Protein AF-0000000084417603 (afdb_homodimer)

Structure (mmCIF, N/CA/C/O backbone):
data_AF-0000000084417603-model_v1
#
loop_
_entity.id
_entity.type
_entity.pdbx_description
1 polymer 'N-acetyltransferase domain-containing protein'
#
loop_
_atom_site.group_PDB
_atom_site.id
_atom_site.type_symbol
_atom_site.label_atom_id
_atom_site.label_alt_id
_atom_site.label_comp_id
_atom_site.label_asym_id
_atom_site.label_entity_id
_atom_site.label_seq_id
_atom_site.pdbx_PDB_ins_code
_atom_site.Cartn_x
_atom_site.Cartn_y
_atom_site.Cartn_z
_atom_site.occupancy
_atom_site.B_iso_or_equiv
_atom_site.auth_seq_id
_atom_site.auth_comp_id
_atom_site.auth_asym_id
_atom_site.auth_atom_id
_atom_site.pdbx_PDB_model_num
ATOM 1 N N . MET A 1 1 ? 25.094 -11.672 -22.781 1 18.28 1 MET A N 1
ATOM 2 C CA . MET A 1 1 ? 24.078 -10.922 -23.531 1 18.28 1 MET A CA 1
ATOM 3 C C . MET A 1 1 ? 22.703 -11.539 -23.359 1 18.28 1 MET A C 1
ATOM 5 O O . MET A 1 1 ? 22.469 -12.672 -23.797 1 18.28 1 MET A O 1
ATOM 9 N N . THR A 1 2 ? 22.078 -11.539 -22.172 1 25.34 2 THR A N 1
ATOM 10 C CA . THR A 1 2 ? 20.859 -12.273 -21.844 1 25.34 2 THR A CA 1
ATOM 11 C C . THR A 1 2 ? 19.766 -12 -22.875 1 25.34 2 THR A C 1
ATOM 13 O O . THR A 1 2 ? 19.438 -10.844 -23.141 1 25.34 2 THR A O 1
ATOM 16 N N . THR A 1 3 ? 19.656 -12.844 -23.906 1 24.5 3 THR A N 1
ATOM 17 C CA . THR A 1 3 ? 18.844 -12.797 -25.125 1 24.5 3 THR A CA 1
ATOM 18 C C . THR A 1 3 ? 17.406 -12.406 -24.781 1 24.5 3 THR A C 1
ATOM 20 O O . THR A 1 3 ? 16.766 -13.016 -23.938 1 24.5 3 THR A O 1
ATOM 23 N N . ARG A 1 4 ? 17.062 -11.164 -24.781 1 31.88 4 ARG A N 1
ATOM 24 C CA . ARG A 1 4 ? 15.742 -10.562 -24.797 1 31.88 4 ARG A CA 1
ATOM 25 C C . ARG A 1 4 ? 14.852 -11.234 -25.844 1 31.88 4 ARG A C 1
ATOM 27 O O . ARG A 1 4 ? 15.125 -11.172 -27.047 1 31.88 4 ARG A O 1
ATOM 34 N N . ARG A 1 5 ? 14.461 -12.57 -25.672 1 31.59 5 ARG A N 1
ATOM 35 C CA . ARG A 1 5 ? 13.656 -13.148 -26.734 1 31.59 5 ARG A CA 1
ATOM 36 C C . ARG A 1 5 ? 12.539 -12.203 -27.156 1 31.59 5 ARG A C 1
ATOM 38 O O . ARG A 1 5 ? 11.844 -11.633 -26.312 1 31.59 5 ARG A O 1
ATOM 45 N N . PRO A 1 6 ? 12.289 -11.727 -28.391 1 32.62 6 PRO A N 1
ATOM 46 C CA . PRO A 1 6 ? 11.336 -10.875 -29.109 1 32.62 6 PRO A CA 1
ATOM 47 C C . PRO A 1 6 ? 9.906 -11.406 -29.031 1 32.62 6 PRO A C 1
ATOM 49 O O . PRO A 1 6 ? 9.688 -12.617 -29.141 1 32.62 6 PRO A O 1
ATOM 52 N N . GLY A 1 7 ? 8.789 -10.773 -28.328 1 36.19 7 GLY A N 1
ATOM 53 C CA . GLY A 1 7 ? 7.348 -10.977 -28.328 1 36.19 7 GLY A CA 1
ATOM 54 C C . GLY A 1 7 ? 6.797 -11.336 -26.953 1 36.19 7 GLY A C 1
ATOM 55 O O . GLY A 1 7 ? 5.582 -11.375 -26.766 1 36.19 7 GLY A O 1
ATOM 56 N N . VAL A 1 8 ? 7.461 -12.305 -26.359 1 36.59 8 VAL A N 1
ATOM 57 C CA . VAL A 1 8 ? 6.859 -12.555 -25.062 1 36.59 8 VAL A CA 1
ATOM 58 C C . VAL A 1 8 ? 7.031 -11.328 -24.172 1 36.59 8 VAL A C 1
ATOM 60 O O . VAL A 1 8 ? 8.125 -11.062 -23.672 1 36.59 8 VAL A O 1
ATOM 63 N N . ASN A 1 9 ? 6.691 -10.203 -24.609 1 39.31 9 ASN A N 1
ATOM 64 C CA . ASN A 1 9 ? 6.562 -9.141 -23.625 1 39.31 9 ASN A CA 1
ATOM 65 C C . ASN A 1 9 ? 5.922 -9.656 -22.328 1 39.31 9 ASN A C 1
ATOM 67 O O . ASN A 1 9 ? 4.723 -9.922 -22.297 1 39.31 9 ASN A O 1
ATOM 71 N N . SER A 1 10 ? 6.48 -10.578 -21.719 1 43.88 10 SER A N 1
ATOM 72 C CA . SER A 1 10 ? 6.047 -11.156 -20.453 1 43.88 10 SER A CA 1
ATOM 73 C C . SER A 1 10 ? 5.652 -10.07 -19.453 1 43.88 10 SER A C 1
ATOM 75 O O . SER A 1 10 ? 6.062 -10.109 -18.297 1 43.88 10 SER A O 1
ATOM 77 N N . ASP A 1 11 ? 5.328 -8.922 -19.875 1 52.34 11 ASP A N 1
ATOM 78 C CA . ASP A 1 11 ? 4.824 -8.07 -18.797 1 52.34 11 ASP A CA 1
ATOM 79 C C . ASP A 1 11 ? 3.547 -8.641 -18.188 1 52.34 11 ASP A C 1
ATOM 81 O O . ASP A 1 11 ? 2.443 -8.32 -18.641 1 52.34 11 ASP A O 1
ATOM 85 N N . PHE A 1 12 ? 3.709 -9.977 -17.719 1 58.56 12 PHE A N 1
ATOM 86 C CA . PHE A 1 12 ? 2.629 -10.734 -17.109 1 58.56 12 PHE A CA 1
ATOM 87 C C . PHE A 1 12 ? 1.98 -9.945 -15.977 1 58.56 12 PHE A C 1
ATOM 89 O O . PHE A 1 12 ? 1.139 -10.469 -15.242 1 58.56 12 PHE A O 1
ATOM 96 N N . GLY A 1 13 ? 2.346 -8.648 -15.914 1 72 13 GLY A N 1
ATOM 97 C CA . GLY A 1 13 ? 1.751 -7.852 -14.859 1 72 13 GLY A CA 1
ATOM 98 C C . GLY A 1 13 ? 2.277 -8.203 -13.477 1 72 13 GLY A C 1
ATOM 99 O O . GLY A 1 13 ? 1.792 -7.684 -12.469 1 72 13 GLY A O 1
ATOM 100 N N . TRP A 1 14 ? 3.279 -9.289 -13.484 1 85.38 14 TRP A N 1
ATOM 101 C CA . TRP A 1 14 ? 3.867 -9.633 -12.195 1 85.38 14 TRP A CA 1
ATOM 102 C C . TRP A 1 14 ? 4.832 -8.547 -11.727 1 85.38 14 TRP A C 1
ATOM 104 O O . TRP A 1 14 ? 5.473 -7.883 -12.547 1 85.38 14 TRP A O 1
ATOM 114 N N . PRO A 1 15 ? 4.902 -8.469 -10.414 1 91.19 15 PRO A N 1
ATOM 115 C CA . PRO A 1 15 ? 5.996 -7.613 -9.938 1 91.19 15 PRO A CA 1
ATOM 116 C C . PRO A 1 15 ? 7.367 -8.094 -10.414 1 91.19 15 PRO A C 1
ATOM 118 O O . PRO A 1 15 ? 7.621 -9.297 -10.453 1 91.19 15 PRO A O 1
ATOM 121 N N . VAL A 1 16 ? 8.18 -7.16 -10.742 1 92.62 16 VAL A N 1
ATOM 122 C CA . VAL A 1 16 ? 9.477 -7.441 -11.359 1 92.62 16 VAL A CA 1
ATOM 123 C C . VAL A 1 16 ? 10.281 -8.375 -10.461 1 92.62 16 VAL A C 1
ATOM 125 O O . VAL A 1 16 ? 11.016 -9.234 -10.953 1 92.62 16 VAL A O 1
ATOM 128 N N . PHE A 1 17 ? 10.211 -8.266 -9.172 1 95.69 17 PHE A N 1
ATOM 129 C CA . PHE A 1 17 ? 11.078 -8.992 -8.258 1 95.69 17 PHE A CA 1
ATOM 130 C C . PHE A 1 17 ? 10.758 -10.477 -8.273 1 95.69 17 PHE A C 1
ATOM 132 O O . PHE A 1 17 ? 11.586 -11.305 -7.871 1 95.69 17 PHE A O 1
ATOM 139 N N . LEU A 1 18 ? 9.625 -10.844 -8.758 1 93.31 18 LEU A N 1
ATOM 140 C CA . LEU A 1 18 ? 9.281 -12.258 -8.812 1 93.31 18 LEU A CA 1
ATOM 141 C C . LEU A 1 18 ? 10.141 -12.984 -9.844 1 93.31 18 LEU A C 1
ATOM 143 O O . LEU A 1 18 ? 10.297 -14.211 -9.773 1 93.31 18 LEU A O 1
ATOM 147 N N . TYR A 1 19 ? 10.688 -12.227 -10.789 1 93.44 19 TYR A N 1
ATOM 148 C CA . TYR A 1 19 ? 11.539 -12.812 -11.82 1 93.44 19 TYR A CA 1
ATOM 149 C C . TYR A 1 19 ? 12.977 -12.914 -11.336 1 93.44 19 TYR A C 1
ATOM 151 O O . TYR A 1 19 ? 13.836 -13.445 -12.047 1 93.44 19 TYR A O 1
ATOM 159 N N . LYS A 1 20 ? 13.203 -12.461 -10.164 1 96.25 20 LYS A N 1
ATOM 160 C CA . LYS A 1 20 ? 14.594 -12.297 -9.75 1 96.25 20 LYS A CA 1
ATOM 161 C C . LYS A 1 20 ? 14.992 -13.359 -8.734 1 96.25 20 LYS A C 1
ATOM 163 O O . LYS A 1 20 ? 16.156 -13.469 -8.359 1 96.25 20 LYS A O 1
ATOM 168 N N . GLY A 1 21 ? 14.07 -14.188 -8.305 1 95.62 21 GLY A N 1
ATOM 169 C CA . GLY A 1 21 ? 14.367 -15.328 -7.453 1 95.62 21 GLY A CA 1
ATOM 170 C C . GLY A 1 21 ? 14.75 -16.578 -8.234 1 95.62 21 GLY A C 1
ATOM 171 O O . GLY A 1 21 ? 14.789 -16.547 -9.461 1 95.62 21 GLY A O 1
ATOM 172 N N . PRO A 1 22 ? 15.023 -17.641 -7.473 1 96.69 22 PRO A N 1
ATOM 173 C CA . PRO A 1 22 ? 15.461 -18.875 -8.125 1 96.69 22 PRO A CA 1
ATOM 174 C C . PRO A 1 22 ? 14.461 -19.391 -9.156 1 96.69 22 PRO A C 1
ATOM 176 O O . PRO A 1 22 ? 14.852 -19.781 -10.258 1 96.69 22 PRO A O 1
ATOM 179 N N . GLY A 1 23 ? 13.227 -19.422 -8.812 1 96 23 GLY A N 1
ATOM 180 C CA . GLY A 1 23 ? 12.203 -19.844 -9.766 1 96 23 GLY A CA 1
ATOM 181 C C . GLY A 1 23 ? 12.062 -18.891 -10.938 1 96 23 GLY A C 1
ATOM 182 O O . GLY A 1 23 ? 12.031 -19.328 -12.094 1 96 23 GLY A O 1
ATOM 183 N N . GLY A 1 24 ? 12.008 -17.641 -10.602 1 94.94 24 GLY A N 1
ATOM 184 C CA . GLY A 1 24 ? 11.844 -16.625 -11.625 1 94.94 24 GLY A CA 1
ATOM 185 C C . GLY A 1 24 ? 12.961 -16.625 -12.656 1 94.94 24 GLY A C 1
ATOM 186 O O . GLY A 1 24 ? 12.695 -16.547 -13.859 1 94.94 24 GLY A O 1
ATOM 187 N N . LEU A 1 25 ? 14.133 -16.781 -12.258 1 95.94 25 LEU A N 1
ATOM 188 C CA . LEU A 1 25 ? 15.305 -16.75 -13.133 1 95.94 25 LEU A CA 1
ATOM 189 C C . LEU A 1 25 ? 15.305 -17.953 -14.078 1 95.94 25 LEU A C 1
ATOM 191 O O . LEU A 1 25 ? 15.922 -17.906 -15.148 1 95.94 25 LEU A O 1
ATOM 195 N N . ASN A 1 26 ? 14.625 -19 -13.703 1 97.25 26 ASN A N 1
ATOM 196 C CA . ASN A 1 26 ? 14.648 -20.219 -14.492 1 97.25 26 ASN A CA 1
ATOM 197 C C . ASN A 1 26 ? 13.297 -20.5 -15.156 1 97.25 26 ASN A C 1
ATOM 199 O O . ASN A 1 26 ? 13.117 -21.516 -15.805 1 97.25 26 ASN A O 1
ATOM 203 N N . PHE A 1 27 ? 12.43 -19.578 -14.992 1 96 27 PHE A N 1
ATOM 204 C CA . PHE A 1 27 ? 11.039 -19.75 -15.406 1 96 27 PHE A CA 1
ATOM 205 C C . PHE A 1 27 ? 10.961 -20.047 -16.906 1 96 27 PHE A C 1
ATOM 207 O O . PHE A 1 27 ? 10.406 -21.078 -17.297 1 96 27 PHE A O 1
ATOM 214 N N . PHE A 1 28 ? 11.578 -19.266 -17.719 1 93.94 28 PHE A N 1
ATOM 215 C CA . PHE A 1 28 ? 11.414 -19.391 -19.172 1 93.94 28 PHE A CA 1
ATOM 216 C C . PHE A 1 28 ? 12.203 -20.578 -19.703 1 93.94 28 PHE A C 1
ATOM 218 O O . PHE A 1 28 ? 11.781 -21.234 -20.656 1 93.94 28 PHE A O 1
ATOM 225 N N . ASP A 1 29 ? 13.305 -20.922 -19.062 1 96.06 29 ASP A N 1
ATOM 226 C CA . ASP A 1 29 ? 14 -22.156 -19.422 1 96.06 29 ASP A CA 1
ATOM 227 C C . ASP A 1 29 ? 13.078 -23.359 -19.281 1 96.06 29 ASP A C 1
ATOM 229 O O . ASP A 1 29 ? 13.055 -24.234 -20.156 1 96.06 29 ASP A O 1
ATOM 233 N N . VAL A 1 30 ? 12.352 -23.328 -18.266 1 97.19 30 VAL A N 1
ATOM 234 C CA . VAL A 1 30 ? 11.469 -24.453 -17.969 1 97.19 30 VAL A CA 1
ATOM 235 C C . VAL A 1 30 ? 10.305 -24.453 -18.969 1 97.19 30 VAL A C 1
ATOM 237 O O . VAL A 1 30 ? 9.938 -25.516 -19.484 1 97.19 30 VAL A O 1
ATOM 240 N N . ILE A 1 31 ? 9.75 -23.312 -19.25 1 95.62 31 ILE A N 1
ATOM 241 C CA . ILE A 1 31 ? 8.609 -23.203 -20.141 1 95.62 31 ILE A CA 1
ATOM 242 C C . ILE A 1 31 ? 9.016 -23.672 -21.547 1 95.62 31 ILE A C 1
ATOM 244 O O . ILE A 1 31 ? 8.289 -24.422 -22.188 1 95.62 31 ILE A O 1
ATOM 248 N N . PHE A 1 32 ? 10.172 -23.297 -21.969 1 95.19 32 PHE A N 1
ATOM 249 C CA . PHE A 1 32 ? 10.633 -23.672 -23.297 1 95.19 32 PHE A CA 1
ATOM 250 C C . PHE A 1 32 ? 11.172 -25.094 -23.312 1 95.19 32 PHE A C 1
ATOM 252 O O . PHE A 1 32 ? 11.102 -25.781 -24.328 1 95.19 32 PHE A O 1
ATOM 259 N N . GLY A 1 33 ? 11.609 -25.547 -22.219 1 97.19 33 GLY A N 1
ATOM 260 C CA . GLY A 1 33 ? 12.164 -26.891 -22.109 1 97.19 33 GLY A CA 1
ATOM 261 C C . GLY A 1 33 ? 11.094 -27.953 -21.984 1 97.19 33 GLY A C 1
ATOM 262 O O . GLY A 1 33 ? 11.359 -29.141 -22.25 1 97.19 33 GLY A O 1
ATOM 263 N N . HIS A 1 34 ? 9.914 -27.531 -21.594 1 97.44 34 HIS A N 1
ATOM 264 C CA . HIS A 1 34 ? 8.789 -28.453 -21.438 1 97.44 34 HIS A CA 1
ATOM 265 C C . HIS A 1 34 ? 7.566 -27.953 -22.203 1 97.44 34 HIS A C 1
ATOM 267 O O . HIS A 1 34 ? 6.516 -27.719 -21.609 1 97.44 34 HIS A O 1
ATOM 273 N N . PRO A 1 35 ? 7.664 -27.906 -23.516 1 96.5 35 PRO A N 1
ATOM 274 C CA . PRO A 1 35 ? 6.594 -27.312 -24.312 1 96.5 35 PRO A CA 1
ATOM 275 C C . PRO A 1 35 ? 5.297 -28.109 -24.266 1 96.5 35 PRO A C 1
ATOM 277 O O . PRO A 1 35 ? 4.215 -27.562 -24.453 1 96.5 35 PRO A O 1
ATOM 280 N N . GLU A 1 36 ? 5.395 -29.438 -23.984 1 96.56 36 GLU A N 1
ATOM 281 C CA . GLU A 1 36 ? 4.23 -30.312 -24 1 96.56 36 GLU A CA 1
ATOM 282 C C . GLU A 1 36 ? 3.266 -29.969 -22.875 1 96.56 36 GLU A C 1
ATOM 284 O O . GLU A 1 36 ? 2.109 -30.391 -22.875 1 96.56 36 GLU A O 1
ATOM 289 N N . TYR A 1 37 ? 3.705 -29.141 -21.922 1 97.62 37 TYR A N 1
ATOM 290 C CA . TYR A 1 37 ? 2.873 -28.797 -20.766 1 97.62 37 TYR A CA 1
ATOM 291 C C . TYR A 1 37 ? 2.205 -27.453 -20.953 1 97.62 37 TYR A C 1
ATOM 293 O O . TYR A 1 37 ? 1.409 -27.016 -20.109 1 97.62 37 TYR A O 1
ATOM 301 N N . GLN A 1 38 ? 2.523 -26.734 -22 1 97.12 38 GLN A N 1
ATOM 302 C CA . GLN A 1 38 ? 2.09 -25.344 -22.141 1 97.12 38 GLN A CA 1
ATOM 303 C C . GLN A 1 38 ? 0.771 -25.266 -22.906 1 97.12 38 GLN A C 1
ATOM 305 O O . GLN A 1 38 ? 0.468 -26.125 -23.734 1 97.12 38 GLN A O 1
ATOM 310 N N . THR A 1 39 ? -0.021 -24.234 -22.547 1 95.38 39 THR A N 1
ATOM 311 C CA . THR A 1 39 ? -1.276 -23.922 -23.219 1 95.38 39 THR A CA 1
ATOM 312 C C . THR A 1 39 ? -1.223 -22.547 -23.859 1 95.38 39 THR A C 1
ATOM 314 O O . THR A 1 39 ? -0.858 -21.562 -23.203 1 95.38 39 THR A O 1
ATOM 317 N N . LEU A 1 40 ? -1.544 -22.438 -25.141 1 93.12 40 LEU A N 1
ATOM 318 C CA . LEU A 1 40 ? -1.704 -21.172 -25.859 1 93.12 40 LEU A CA 1
ATOM 319 C C . LEU A 1 40 ? -3.115 -21.031 -26.422 1 93.12 40 LEU A C 1
ATOM 321 O O . LEU A 1 40 ? -3.623 -21.969 -27.062 1 93.12 40 LEU A O 1
ATOM 325 N N . VAL A 1 41 ? -3.699 -20.016 -26.031 1 91.62 41 VAL A N 1
ATOM 326 C CA . VAL A 1 41 ? -5.004 -19.703 -26.609 1 91.62 41 VAL A CA 1
ATOM 327 C C . VAL A 1 41 ? -4.852 -18.609 -27.672 1 91.62 41 VAL A C 1
ATOM 329 O O . VAL A 1 41 ? -4.496 -17.469 -27.359 1 91.62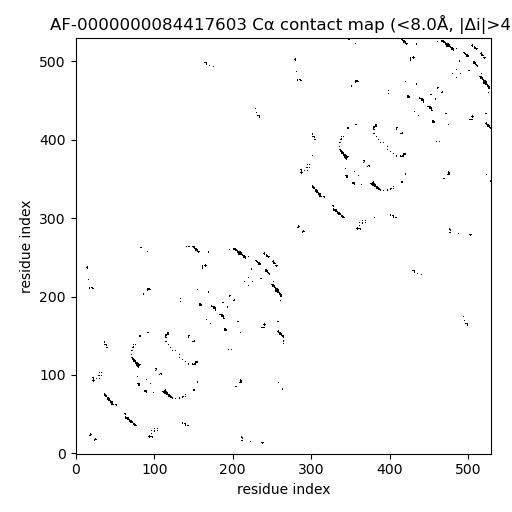 41 VAL A O 1
ATOM 332 N N . VAL A 1 42 ? -5.219 -18.953 -28.906 1 90.38 42 VAL A N 1
ATOM 333 C CA . VAL A 1 42 ? -5.043 -18.062 -30.031 1 90.38 42 VAL A CA 1
ATOM 334 C C . VAL A 1 42 ? -6.406 -17.703 -30.625 1 90.38 42 VAL A C 1
ATOM 336 O O . VAL A 1 42 ? -7.242 -18.594 -30.844 1 90.38 42 VAL A O 1
ATOM 339 N N . GLY A 1 43 ? -6.633 -16.375 -30.656 1 85.5 43 GLY A N 1
ATOM 340 C CA . GLY A 1 43 ? -7.812 -15.906 -31.359 1 85.5 43 GLY A CA 1
ATOM 341 C C . GLY A 1 43 ? -7.555 -15.617 -32.844 1 85.5 43 GLY A C 1
ATOM 342 O O . GLY A 1 43 ? -6.414 -15.391 -33.25 1 85.5 43 GLY A O 1
ATOM 343 N N . HIS A 1 44 ? -8.656 -15.711 -33.656 1 86.56 44 HIS A N 1
ATO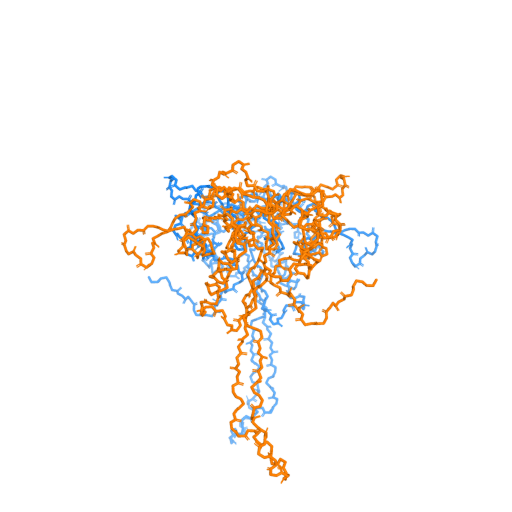M 344 C CA . HIS A 1 44 ? -8.602 -15.391 -35.062 1 86.56 44 HIS A CA 1
ATOM 345 C C . HIS A 1 44 ? -9.562 -14.258 -35.438 1 86.56 44 HIS A C 1
ATOM 347 O O . HIS A 1 44 ? -10.68 -14.195 -34.906 1 86.56 44 HIS A O 1
ATOM 353 N N . VAL A 1 45 ? -8.977 -13.227 -36 1 77 45 VAL A N 1
ATOM 354 C CA . VAL A 1 45 ? -9.844 -12.164 -36.5 1 77 45 VAL A CA 1
ATOM 355 C C . VAL A 1 45 ? -9.93 -12.25 -38 1 77 45 VAL A C 1
ATOM 357 O O . VAL A 1 45 ? -8.906 -12.359 -38.688 1 77 45 VAL A O 1
ATOM 360 N N . GLU A 1 46 ? -11.164 -12.438 -38.469 1 71.88 46 GLU A N 1
ATOM 361 C CA . GLU A 1 46 ? -11.375 -12.469 -39.906 1 71.88 46 GLU A CA 1
ATOM 362 C C . GLU A 1 46 ? -11.117 -11.094 -40.531 1 71.88 46 GLU A C 1
ATOM 364 O O . GLU A 1 46 ? -11.484 -10.07 -39.938 1 71.88 46 GLU A O 1
ATOM 369 N N . ALA A 1 47 ? -10.18 -11.07 -41.344 1 63.12 47 ALA A N 1
ATOM 370 C CA . ALA A 1 47 ? -9.977 -9.82 -42.062 1 63.12 47 ALA A CA 1
ATOM 371 C C . ALA A 1 47 ? -11.289 -9.328 -42.688 1 63.12 47 ALA A C 1
ATOM 373 O O . ALA A 1 47 ? -12.07 -10.133 -43.188 1 63.12 47 ALA A O 1
ATOM 374 N N . ALA A 1 48 ? -11.57 -8.125 -42.188 1 52.5 48 ALA A N 1
ATOM 375 C CA . ALA A 1 48 ? -12.727 -7.527 -42.875 1 52.5 48 ALA A CA 1
ATOM 376 C C . ALA A 1 48 ? -12.625 -7.691 -44.375 1 52.5 48 ALA A C 1
ATOM 378 O O . ALA A 1 48 ? -11.539 -7.594 -44.938 1 52.5 48 ALA A O 1
ATOM 379 N N . ALA A 1 49 ? -13.695 -8.328 -44.906 1 47.66 49 ALA A N 1
ATOM 380 C CA . ALA A 1 49 ? -13.789 -8.516 -46.344 1 47.66 49 ALA A CA 1
ATOM 381 C C . ALA A 1 49 ? -13.164 -7.344 -47.094 1 47.66 49 ALA A C 1
ATOM 383 O O . ALA A 1 49 ? -12.695 -7.5 -48.219 1 47.66 49 ALA A O 1
ATOM 384 N N . GLY A 1 50 ? -13.312 -6.16 -46.438 1 46.88 50 GLY A N 1
ATOM 385 C CA . GLY A 1 50 ? -13.07 -4.996 -47.25 1 46.88 50 GLY A CA 1
ATOM 386 C C . GLY A 1 50 ? -11.594 -4.746 -47.531 1 46.88 50 GLY A C 1
ATOM 387 O O . GLY A 1 50 ? -11.234 -3.783 -48.219 1 46.88 50 GLY A O 1
ATOM 388 N N . GLU A 1 51 ? -10.789 -5.152 -46.625 1 46.62 51 GLU A N 1
ATOM 389 C CA . GLU A 1 51 ? -9.414 -4.789 -46.938 1 46.62 51 GLU A CA 1
ATOM 390 C C . GLU A 1 51 ? -8.891 -5.613 -48.125 1 46.62 51 GLU A C 1
ATOM 392 O O . GLU A 1 51 ? -8.016 -6.465 -47.938 1 46.62 51 GLU A O 1
ATOM 397 N N . GLN A 1 52 ? -9.773 -6.168 -48.75 1 35.09 52 GLN A N 1
ATOM 398 C CA . GLN A 1 52 ? -9.266 -6.578 -50.062 1 35.09 52 GLN A CA 1
ATOM 399 C C . GLN A 1 52 ? -8.539 -5.426 -50.75 1 35.09 52 GLN A C 1
ATOM 401 O O . GLN A 1 52 ? -9.164 -4.422 -51.125 1 35.09 52 GLN A O 1
ATOM 406 N N . ALA A 1 53 ? -7.27 -5.086 -50.219 1 38 53 ALA A N 1
ATOM 407 C CA . ALA A 1 53 ? -6.5 -4.277 -51.156 1 38 53 ALA A CA 1
ATOM 408 C C . ALA A 1 53 ? -6.836 -4.645 -52.594 1 38 53 ALA A C 1
ATOM 410 O O . ALA A 1 53 ? -7.07 -5.816 -52.906 1 38 53 ALA A O 1
ATOM 411 N N . ASN A 1 54 ? -7.312 -3.641 -53.312 1 38.31 54 ASN A N 1
ATOM 412 C CA . ASN A 1 54 ? -7.348 -3.555 -54.781 1 38.31 54 ASN A CA 1
ATOM 413 C C . ASN A 1 54 ? -6.141 -4.242 -55.406 1 38.31 54 ASN A C 1
ATOM 415 O O . ASN A 1 54 ? -5.695 -3.854 -56.5 1 38.31 54 ASN A O 1
ATOM 419 N N . GLY A 1 55 ? -5.34 -5.004 -54.719 1 36.53 55 GLY A N 1
ATOM 420 C CA . GLY A 1 55 ? -4.414 -5.402 -55.781 1 36.53 55 GLY A CA 1
ATOM 421 C C . GLY A 1 55 ? -5.113 -5.914 -57.031 1 36.53 55 GLY A C 1
ATOM 422 O O . GLY A 1 55 ? -6.23 -6.426 -56.969 1 36.53 55 GLY A O 1
ATOM 423 N N . ALA A 1 56 ? -4.793 -5.324 -58.188 1 36.94 56 ALA A N 1
ATOM 424 C CA . ALA A 1 56 ? -5.27 -5.629 -59.531 1 36.94 56 ALA A CA 1
ATOM 425 C C . ALA A 1 56 ? -5.508 -7.125 -59.719 1 36.94 56 ALA A C 1
ATOM 427 O O . ALA A 1 56 ? -6.324 -7.543 -60.531 1 36.94 56 ALA A O 1
ATOM 428 N N . ASN A 1 57 ? -4.352 -7.875 -59.562 1 35.97 57 ASN A N 1
ATOM 429 C CA . ASN A 1 57 ? -4.484 -9.211 -60.125 1 35.97 57 ASN A CA 1
ATOM 430 C C . ASN A 1 57 ? -5.406 -10.094 -59.281 1 35.97 57 ASN A C 1
ATOM 432 O O . ASN A 1 57 ? -5.449 -9.953 -58.062 1 35.97 57 ASN A O 1
ATOM 436 N N . GLY A 1 58 ? -6.664 -10.406 -59.719 1 39.03 58 GLY A N 1
ATOM 437 C CA . GLY A 1 58 ? -7.746 -11.328 -59.406 1 39.03 58 GLY A CA 1
ATOM 438 C C . GLY A 1 58 ? -7.293 -12.539 -58.594 1 39.03 58 GLY A C 1
ATOM 439 O O . GLY A 1 58 ? -7.879 -13.617 -58.719 1 39.03 58 GLY A O 1
ATOM 440 N N . ASP A 1 59 ? -6.039 -12.539 -58.156 1 39.12 59 ASP A N 1
ATOM 441 C CA . ASP A 1 59 ? -5.773 -13.844 -57.562 1 39.12 59 ASP A CA 1
ATOM 442 C C . ASP A 1 59 ? -6.715 -14.133 -56.406 1 39.12 59 ASP A C 1
ATOM 444 O O . ASP A 1 59 ? -6.793 -13.344 -55.438 1 39.12 59 ASP A O 1
ATOM 448 N N . PRO A 1 60 ? -7.793 -14.844 -56.625 1 43.47 60 PRO A N 1
ATOM 449 C CA . PRO A 1 60 ? -8.797 -15.273 -55.656 1 43.47 60 PRO A CA 1
ATOM 450 C C . PRO A 1 60 ? -8.18 -15.672 -54.312 1 43.47 60 PRO A C 1
ATOM 452 O O . PRO A 1 60 ? -8.906 -15.906 -53.344 1 43.47 60 PRO A O 1
ATOM 455 N N . GLY A 1 61 ? -6.965 -16.047 -54.219 1 39.78 61 GLY A N 1
ATOM 456 C CA . GLY A 1 61 ? -6.477 -16.609 -52.969 1 39.78 61 GLY A CA 1
ATOM 457 C C . GLY A 1 61 ? -6.328 -15.57 -51.875 1 39.78 61 GLY A C 1
ATOM 458 O O . GLY A 1 61 ? -5.617 -15.789 -50.906 1 39.78 61 GLY A O 1
ATOM 459 N N . ALA A 1 62 ? -6.508 -14.234 -52.219 1 43.16 62 ALA A N 1
ATOM 460 C CA . ALA A 1 62 ? -6.367 -13.375 -51.062 1 43.16 62 ALA A CA 1
ATOM 461 C C . ALA A 1 62 ? -7.426 -13.703 -50 1 43.16 62 ALA A C 1
ATOM 463 O O . ALA A 1 62 ? -8.531 -13.148 -50.031 1 43.16 62 ALA A O 1
ATOM 464 N N . HIS A 1 63 ? -7.773 -14.961 -49.781 1 44.5 63 HIS A N 1
ATOM 465 C CA . HIS A 1 63 ? -8.492 -15.203 -48.562 1 44.5 63 HIS A CA 1
ATOM 466 C C . HIS A 1 63 ? -7.996 -14.281 -47.438 1 44.5 63 HIS A C 1
ATOM 468 O O . HIS A 1 63 ? -6.789 -14.078 -47.281 1 44.5 63 HIS A O 1
ATOM 474 N N . GLY A 1 64 ? -8.617 -13.289 -47.125 1 50.62 64 GLY A N 1
ATOM 475 C CA . GLY A 1 64 ? -8.305 -12.406 -46 1 50.62 64 GLY A CA 1
ATOM 476 C C . GLY A 1 64 ? -7.613 -13.125 -44.844 1 50.62 64 GLY A C 1
ATOM 477 O O . GLY A 1 64 ? -8.078 -14.172 -44.406 1 50.62 64 GLY A O 1
ATOM 478 N N . HIS A 1 65 ? -6.324 -13.219 -44.906 1 56.19 65 HIS A N 1
ATOM 479 C CA . HIS A 1 65 ? -5.496 -13.859 -43.906 1 56.19 65 HIS A CA 1
ATOM 480 C C . HIS A 1 65 ? -5.961 -13.492 -42.5 1 56.19 65 HIS A C 1
ATOM 482 O O . HIS A 1 65 ? -6.078 -12.312 -42.156 1 56.19 65 HIS A O 1
ATOM 488 N N . ALA A 1 66 ? -6.766 -14.297 -41.938 1 67.06 66 ALA A N 1
ATOM 489 C CA . ALA A 1 66 ? -7.105 -14.195 -40.531 1 67.06 66 ALA A CA 1
ATOM 490 C C . ALA A 1 66 ? -5.875 -13.852 -39.688 1 67.06 66 ALA A C 1
ATOM 492 O O . ALA A 1 66 ? -4.797 -14.414 -39.875 1 67.06 66 ALA A O 1
ATOM 493 N N . ARG A 1 67 ? -5.867 -12.609 -39.156 1 80.38 67 ARG A N 1
ATOM 494 C CA . ARG A 1 67 ? -4.816 -12.258 -38.219 1 80.38 67 ARG A CA 1
ATOM 495 C C . ARG A 1 67 ? -5.008 -12.992 -36.875 1 80.38 67 ARG A C 1
ATOM 497 O O . ARG A 1 67 ? -6.129 -13.078 -36.375 1 80.38 67 ARG A O 1
ATOM 504 N N . GLU A 1 68 ? -3.979 -13.836 -36.531 1 85.75 68 GLU A N 1
ATOM 505 C CA . GLU A 1 68 ? -3.984 -14.547 -35.281 1 85.75 68 GLU A CA 1
ATOM 506 C C . GLU A 1 68 ? -3.385 -13.703 -34.156 1 85.75 68 GLU A C 1
ATOM 508 O O . GLU A 1 68 ? -2.488 -12.891 -34.406 1 85.75 68 GLU A O 1
ATOM 513 N N . PHE A 1 69 ? -4.062 -13.766 -33.031 1 85.44 69 PHE A N 1
ATOM 514 C CA . PHE A 1 69 ? -3.488 -13.086 -31.875 1 85.44 69 PHE A CA 1
ATOM 515 C C . PHE A 1 69 ? -3.52 -13.992 -30.656 1 85.44 69 PHE A C 1
ATOM 517 O O . PHE A 1 69 ? -4.395 -14.852 -30.531 1 85.44 69 PHE A O 1
ATOM 524 N N . LEU A 1 70 ? -2.492 -13.898 -29.875 1 87.75 70 LEU A N 1
ATOM 525 C CA . LEU A 1 70 ? -2.426 -14.625 -28.609 1 87.75 70 LEU A CA 1
ATOM 526 C C . LEU A 1 70 ? -3.367 -14 -27.578 1 87.75 70 LEU A C 1
ATOM 528 O O . LEU A 1 70 ? -3.201 -12.844 -27.203 1 87.75 70 LEU A O 1
ATOM 532 N N . ALA A 1 71 ? -4.359 -14.781 -27.109 1 88.44 71 ALA A N 1
ATOM 533 C CA . ALA A 1 71 ? -5.367 -14.266 -26.188 1 88.44 71 ALA A CA 1
ATOM 534 C C . ALA A 1 71 ? -5.02 -14.602 -24.75 1 88.44 71 ALA A C 1
ATOM 536 O O . ALA A 1 71 ? -5.246 -13.797 -23.844 1 88.44 71 ALA A O 1
ATOM 537 N N . ALA A 1 72 ? -4.484 -15.789 -24.516 1 92.12 72 ALA A N 1
ATOM 538 C CA . ALA A 1 72 ? -4.141 -16.234 -23.172 1 92.12 72 ALA A CA 1
ATOM 539 C C . ALA A 1 72 ? -3.072 -17.328 -23.203 1 92.12 72 ALA A C 1
ATOM 541 O O . ALA A 1 72 ? -2.875 -17.969 -24.234 1 92.12 72 ALA A O 1
ATOM 542 N N . VAL A 1 73 ? -2.348 -17.453 -22.203 1 92.81 73 VAL A N 1
ATOM 543 C CA . VAL A 1 73 ? -1.333 -18.5 -22.078 1 92.81 73 VAL A CA 1
ATOM 544 C C . VAL A 1 73 ? -1.415 -19.141 -20.703 1 92.81 73 VAL A C 1
ATOM 546 O O . VAL A 1 73 ? -1.766 -18.469 -19.719 1 92.81 73 VAL A O 1
ATOM 549 N N . GLY A 1 74 ? -1.206 -20.375 -20.656 1 95.44 74 GLY A N 1
ATOM 550 C CA . GLY A 1 74 ? -1.027 -21.141 -19.438 1 95.44 74 GLY A CA 1
ATOM 551 C C . GLY A 1 74 ? 0.315 -21.844 -19.359 1 95.44 74 GLY A C 1
ATOM 552 O O . GLY A 1 74 ? 0.671 -22.609 -20.25 1 95.44 74 GLY A O 1
ATOM 553 N N . TYR A 1 75 ? 1.029 -21.547 -18.281 1 96.5 75 TYR A N 1
ATOM 554 C CA . TYR A 1 75 ? 2.336 -22.156 -18.078 1 96.5 75 TYR A CA 1
ATOM 555 C C . TYR A 1 75 ? 2.27 -23.234 -17 1 96.5 75 TYR A C 1
ATOM 557 O O . TYR A 1 75 ? 1.624 -23.047 -15.969 1 96.5 75 TYR A O 1
ATOM 565 N N . ALA A 1 76 ? 2.877 -24.297 -17.281 1 98.12 76 ALA A N 1
ATOM 566 C CA . ALA A 1 76 ? 2.912 -25.406 -16.344 1 98.12 76 ALA A CA 1
ATOM 567 C C . ALA A 1 76 ? 4.234 -26.156 -16.422 1 98.12 76 ALA A C 1
ATOM 569 O O . ALA A 1 76 ? 5.02 -25.953 -17.344 1 98.12 76 ALA A O 1
ATOM 570 N N . ALA A 1 77 ? 4.477 -26.953 -15.422 1 98.44 77 ALA A N 1
ATOM 571 C CA . ALA A 1 77 ? 5.688 -27.766 -15.344 1 98.44 77 ALA A CA 1
ATOM 572 C C . ALA A 1 77 ? 5.391 -29.141 -14.758 1 98.44 77 ALA A C 1
ATOM 574 O O . ALA A 1 77 ? 4.422 -29.312 -14.016 1 98.44 77 ALA A O 1
ATOM 575 N N . PRO A 1 78 ? 6.203 -30.109 -15.164 1 98.06 78 PRO A N 1
ATOM 576 C CA . PRO A 1 78 ? 6.086 -31.406 -14.477 1 98.06 78 PRO A CA 1
ATOM 577 C C . PRO A 1 78 ? 6.562 -31.344 -13.031 1 98.06 78 PRO A C 1
ATOM 579 O O . PRO A 1 78 ? 7.453 -30.562 -12.695 1 98.06 78 PRO A O 1
ATOM 582 N N . CYS A 1 79 ? 5.941 -32.188 -12.18 1 97.94 79 CYS A N 1
ATOM 583 C CA . CYS A 1 79 ? 6.375 -32.312 -10.789 1 97.94 79 CYS A CA 1
ATOM 584 C C . CYS A 1 79 ? 6.035 -33.688 -10.227 1 97.94 79 CYS A C 1
ATOM 586 O O . CYS A 1 79 ? 5.504 -34.531 -10.938 1 97.94 79 CYS A O 1
ATOM 588 N N . HIS A 1 80 ? 6.559 -33.875 -9.094 1 97.12 80 HIS A N 1
ATOM 589 C CA . HIS A 1 80 ? 6.234 -35.094 -8.391 1 97.12 80 HIS A CA 1
ATOM 590 C C . HIS A 1 80 ? 5.141 -34.875 -7.352 1 97.12 80 HIS A C 1
ATOM 592 O O . HIS A 1 80 ? 5.223 -33.938 -6.551 1 97.12 80 HIS A O 1
ATOM 598 N N . TRP A 1 81 ? 4.109 -35.656 -7.32 1 97.31 81 TRP A N 1
ATOM 599 C CA . TRP A 1 81 ? 3 -35.688 -6.371 1 97.31 81 TRP A CA 1
ATOM 600 C C . TRP A 1 81 ? 2.123 -36.906 -6.574 1 97.31 81 TRP A C 1
ATOM 602 O O . TRP A 1 81 ? 1.846 -37.312 -7.707 1 97.31 81 TRP A O 1
ATOM 612 N N . ASP A 1 82 ? 1.683 -37.5 -5.551 1 94.69 82 ASP A N 1
ATOM 613 C CA . ASP A 1 82 ? 0.916 -38.75 -5.668 1 94.69 82 ASP A CA 1
ATOM 614 C C . ASP A 1 82 ? -0.548 -38.469 -5.992 1 94.69 82 ASP A C 1
ATOM 616 O O . ASP A 1 82 ? -1.333 -39.375 -6.219 1 94.69 82 ASP A O 1
ATOM 620 N N . GLY A 1 83 ? -0.903 -37.219 -5.98 1 92.69 83 GLY A N 1
ATOM 621 C CA . GLY A 1 83 ? -2.262 -36.812 -6.32 1 92.69 83 GLY A CA 1
ATOM 622 C C . GLY A 1 83 ? -3.223 -36.938 -5.152 1 92.69 83 GLY A C 1
ATOM 623 O O . GLY A 1 83 ? -4.414 -36.656 -5.293 1 92.69 83 GLY A O 1
ATOM 624 N N . LYS A 1 84 ? -2.709 -37.219 -3.955 1 90.31 84 LYS A N 1
ATOM 625 C CA . LYS A 1 84 ? -3.621 -37.531 -2.863 1 90.31 84 LYS A CA 1
ATOM 626 C C . LYS A 1 84 ? -3.174 -36.875 -1.561 1 90.31 84 LYS A C 1
ATOM 628 O O . LYS A 1 84 ? -3.975 -36.25 -0.875 1 90.31 84 LYS A O 1
ATOM 633 N N . THR A 1 85 ? -1.961 -36.969 -1.219 1 93.31 85 THR A N 1
ATOM 634 C CA . THR A 1 85 ? -1.519 -36.594 0.122 1 93.31 85 THR A CA 1
ATOM 635 C C . THR A 1 85 ? -0.848 -35.219 0.115 1 93.31 85 THR A C 1
ATOM 637 O O . THR A 1 85 ? -0.112 -34.875 -0.817 1 93.31 85 THR A O 1
ATOM 640 N N . VAL A 1 86 ? -1.064 -34.469 1.148 1 93.88 86 VAL A N 1
ATOM 641 C CA . VAL A 1 86 ? -0.508 -33.125 1.31 1 93.88 86 VAL A CA 1
ATOM 642 C C . VAL A 1 86 ? 0.993 -33.219 1.578 1 93.88 86 VAL A C 1
ATOM 644 O O . VAL A 1 86 ? 1.765 -32.375 1.12 1 93.88 86 VAL A O 1
ATOM 647 N N . GLU A 1 87 ? 1.439 -34.219 2.281 1 94 87 GLU A N 1
ATOM 648 C CA . GLU A 1 87 ? 2.84 -34.406 2.65 1 94 87 GLU A CA 1
ATOM 649 C C . GLU A 1 87 ? 3.715 -34.625 1.417 1 94 87 GLU A C 1
ATOM 651 O O . GLU A 1 87 ? 4.918 -34.344 1.452 1 94 87 GLU A O 1
ATOM 656 N N . ASP A 1 88 ? 3.117 -35.031 0.336 1 94.81 88 ASP A N 1
ATOM 657 C CA . ASP A 1 88 ? 3.863 -35.375 -0.873 1 94.81 88 ASP A CA 1
ATOM 658 C C . ASP A 1 88 ? 3.938 -34.188 -1.818 1 94.81 88 ASP A C 1
ATOM 660 O O . ASP A 1 88 ? 4.574 -34.25 -2.871 1 94.81 88 ASP A O 1
ATOM 664 N N . LEU A 1 89 ? 3.27 -33.062 -1.429 1 95.5 89 LEU A N 1
ATOM 665 C CA . LEU A 1 89 ? 3.266 -31.875 -2.277 1 95.5 89 LEU A CA 1
ATOM 666 C C . LEU A 1 89 ? 4.656 -31.266 -2.354 1 95.5 89 LEU A C 1
ATOM 668 O O . LEU A 1 89 ? 5.387 -31.234 -1.357 1 95.5 89 LEU A O 1
ATOM 672 N N . PRO A 1 90 ? 5.023 -30.797 -3.578 1 94.56 90 PRO A N 1
ATOM 673 C CA . PRO A 1 90 ? 6.262 -30 -3.609 1 94.56 90 PRO A CA 1
ATOM 674 C C . PRO A 1 90 ? 6.191 -28.766 -2.727 1 94.56 90 PRO A C 1
ATOM 676 O O . PRO A 1 90 ? 5.102 -28.25 -2.461 1 94.56 90 PRO A O 1
ATOM 679 N N . PRO A 1 91 ? 7.32 -28.234 -2.248 1 92 91 PRO A N 1
ATOM 680 C CA . PRO A 1 91 ? 7.371 -27.141 -1.268 1 92 91 PRO A CA 1
ATOM 681 C C . PRO A 1 91 ? 6.797 -25.844 -1.808 1 92 91 PRO A C 1
ATOM 683 O O . PRO A 1 91 ? 6.312 -25 -1.034 1 92 91 PRO A O 1
ATOM 686 N N . GLY A 1 92 ? 6.871 -25.625 -3.064 1 93.5 92 GLY A N 1
ATOM 687 C CA . GLY A 1 92 ? 6.391 -24.344 -3.588 1 93.5 92 GLY A CA 1
ATOM 688 C C . GLY A 1 92 ? 6.754 -24.125 -5.043 1 93.5 92 GLY A C 1
ATOM 689 O O . GLY A 1 92 ? 7.223 -25.047 -5.719 1 93.5 92 GLY A O 1
ATOM 690 N N . TRP A 1 93 ? 6.465 -22.953 -5.461 1 96.75 93 TRP A N 1
ATOM 691 C CA . TRP A 1 93 ? 6.637 -22.531 -6.848 1 96.75 93 TRP A CA 1
ATOM 692 C C . TRP A 1 93 ? 8.102 -22.641 -7.27 1 96.75 93 TRP A C 1
ATOM 694 O O . TRP A 1 93 ? 8.414 -23.219 -8.312 1 96.75 93 TRP A O 1
ATOM 704 N N . ASP A 1 94 ? 9 -22.141 -6.43 1 97.69 94 ASP A N 1
ATOM 705 C CA . ASP A 1 94 ? 10.43 -22.203 -6.711 1 97.69 94 ASP A CA 1
ATOM 706 C C . ASP A 1 94 ? 10.906 -23.641 -6.895 1 97.69 94 ASP A C 1
ATOM 708 O O . ASP A 1 94 ? 11.617 -23.953 -7.848 1 97.69 94 ASP A O 1
ATOM 712 N N . HIS A 1 95 ? 10.477 -24.469 -6.02 1 97.12 95 HIS A N 1
ATOM 713 C CA . HIS A 1 95 ? 10.922 -25.859 -6.039 1 97.12 95 HIS A CA 1
ATOM 714 C C . HIS A 1 95 ? 10.477 -26.562 -7.316 1 97.12 95 HIS A C 1
ATOM 716 O O . HIS A 1 95 ? 11.25 -27.312 -7.926 1 97.12 95 HIS A O 1
ATOM 722 N N . VAL A 1 96 ? 9.266 -26.344 -7.699 1 97.62 96 VAL A N 1
ATOM 723 C CA . VAL A 1 96 ? 8.734 -26.953 -8.906 1 97.62 96 VAL A CA 1
ATOM 724 C C . VAL A 1 96 ? 9.57 -26.531 -10.117 1 97.62 96 VAL A C 1
ATOM 726 O O . VAL A 1 96 ? 10 -27.391 -10.898 1 97.62 96 VAL A O 1
ATOM 729 N N . ILE A 1 97 ? 9.828 -25.266 -10.203 1 98.06 97 ILE A N 1
ATOM 730 C CA . ILE A 1 97 ? 10.555 -24.734 -11.352 1 98.06 97 ILE A CA 1
ATOM 731 C C . ILE A 1 97 ? 11.984 -25.266 -11.344 1 98.06 97 ILE A C 1
ATOM 733 O O . ILE A 1 97 ? 12.492 -25.719 -12.367 1 98.06 97 ILE A O 1
ATOM 737 N N . LEU A 1 98 ? 12.625 -25.266 -10.211 1 98 98 LEU A N 1
ATOM 738 C CA . LEU A 1 98 ? 14.023 -25.688 -10.125 1 98 98 LEU A CA 1
ATOM 739 C C . LEU A 1 98 ? 14.156 -27.172 -10.398 1 98 98 LEU A C 1
ATOM 741 O O . LEU A 1 98 ? 15.133 -27.609 -11.016 1 98 98 LEU A O 1
ATOM 745 N N . THR A 1 99 ? 13.234 -27.969 -9.938 1 98.25 99 THR A N 1
ATOM 746 C CA . THR A 1 99 ? 13.25 -29.391 -10.203 1 98.25 99 THR A CA 1
ATOM 747 C C . THR A 1 99 ? 13.078 -29.672 -11.695 1 98.25 99 THR A C 1
ATOM 749 O O . THR A 1 99 ? 13.812 -30.469 -12.281 1 98.25 99 THR A O 1
ATOM 752 N N . ALA A 1 100 ? 12.102 -28.984 -12.281 1 98.38 100 ALA A N 1
ATOM 753 C CA . ALA A 1 100 ? 11.883 -29.125 -13.727 1 98.38 100 ALA A CA 1
ATOM 754 C C . ALA A 1 100 ? 13.117 -28.688 -14.508 1 98.38 100 ALA A C 1
ATOM 756 O O . ALA A 1 100 ? 13.484 -29.328 -15.5 1 98.38 100 ALA A O 1
ATOM 757 N N . LYS A 1 101 ? 13.742 -27.609 -14.047 1 98.25 101 LYS A N 1
ATOM 758 C CA . LYS A 1 101 ? 14.961 -27.125 -14.695 1 98.25 101 LYS A CA 1
ATOM 759 C C . LYS A 1 101 ? 16.062 -28.172 -14.641 1 98.25 101 LYS A C 1
ATOM 761 O O . LYS A 1 101 ? 16.719 -28.453 -15.648 1 98.25 101 LYS A O 1
ATOM 766 N N . ARG A 1 102 ? 16.266 -28.734 -13.508 1 97.94 102 ARG A N 1
ATOM 767 C CA . ARG A 1 102 ? 17.297 -29.75 -13.32 1 97.94 102 ARG A CA 1
ATOM 768 C C . ARG A 1 102 ? 17.062 -30.938 -14.234 1 97.94 102 ARG A C 1
ATOM 770 O O . ARG A 1 102 ? 18 -31.547 -14.75 1 97.94 102 ARG A O 1
ATOM 777 N N . SER A 1 103 ? 15.836 -31.266 -14.453 1 97.62 103 SER A N 1
ATOM 778 C CA . SER A 1 103 ? 15.492 -32.406 -15.266 1 97.62 103 SER A CA 1
ATOM 779 C C . SER A 1 103 ? 15.93 -32.219 -16.719 1 97.62 103 SER A C 1
ATOM 781 O O . SER A 1 103 ? 16.109 -33.188 -17.453 1 97.62 103 SER A O 1
ATOM 783 N N . LEU A 1 104 ? 16.016 -30.984 -17.172 1 96.94 104 LEU A N 1
ATOM 784 C CA . LEU A 1 104 ? 16.406 -30.703 -18.547 1 96.94 104 LEU A CA 1
ATOM 785 C C . LEU A 1 104 ? 17.875 -31.078 -18.781 1 96.94 104 LEU A C 1
ATOM 787 O O . LEU A 1 104 ? 18.234 -31.484 -19.891 1 96.94 104 LEU A O 1
ATOM 791 N N . THR A 1 105 ? 18.641 -31.016 -17.766 1 95.31 105 THR A N 1
ATOM 792 C CA . THR A 1 105 ? 20.062 -31.266 -17.906 1 95.31 105 THR A CA 1
ATOM 793 C C . THR A 1 105 ? 20.422 -32.656 -17.391 1 95.31 105 THR A C 1
ATOM 795 O O . THR A 1 105 ? 21.312 -33.312 -17.922 1 95.31 105 THR A O 1
ATOM 798 N N . ASP A 1 106 ? 19.688 -33.031 -16.312 1 96.19 106 ASP A N 1
ATOM 799 C CA . ASP A 1 106 ? 19.969 -34.312 -15.672 1 96.19 106 ASP A CA 1
ATOM 800 C C . ASP A 1 106 ? 18.688 -34.969 -15.188 1 96.19 106 ASP A C 1
ATOM 802 O O . ASP A 1 106 ? 18.406 -35.031 -13.984 1 96.19 106 ASP A O 1
ATOM 806 N N . PRO A 1 107 ? 18 -35.562 -16.031 1 92.56 107 PRO A N 1
ATOM 807 C CA . PRO A 1 107 ? 16.703 -36.156 -15.688 1 92.56 107 PRO A CA 1
ATOM 808 C C . PRO A 1 107 ? 16.797 -37.219 -14.578 1 92.56 107 PRO A C 1
ATOM 810 O O . PRO A 1 107 ? 15.852 -37.406 -13.82 1 92.56 107 PRO A O 1
ATOM 813 N N . GLY A 1 108 ? 17.938 -37.812 -14.477 1 94.5 108 GLY A N 1
ATOM 814 C CA . GLY A 1 108 ? 18.109 -38.844 -13.477 1 94.5 108 GLY A CA 1
ATOM 815 C C . GLY A 1 108 ? 18.281 -38.281 -12.07 1 94.5 108 GLY A C 1
ATOM 816 O O . GLY A 1 108 ? 18.172 -39.031 -11.094 1 94.5 108 GLY A O 1
ATOM 817 N N . SER A 1 109 ? 18.453 -37 -11.984 1 95.19 109 SER A N 1
ATOM 818 C CA . SER A 1 109 ? 18.75 -36.406 -10.695 1 95.19 109 SER A CA 1
ATOM 819 C C . SER A 1 109 ? 17.484 -35.969 -9.984 1 95.19 109 SER A C 1
ATOM 821 O O . SER A 1 109 ? 17.531 -35.5 -8.836 1 95.19 109 SER A O 1
ATOM 823 N N . VAL A 1 110 ? 16.328 -36.062 -10.641 1 96.31 110 VAL A N 1
ATOM 824 C CA . VAL A 1 110 ? 15.086 -35.594 -10.047 1 96.31 110 VAL A CA 1
ATOM 825 C C . VAL A 1 110 ? 14.109 -36.781 -9.914 1 96.31 110 VAL A C 1
ATOM 827 O O . VAL A 1 110 ? 14.25 -37.781 -10.602 1 96.31 110 VAL A O 1
ATOM 830 N N . PRO A 1 111 ? 13.227 -36.656 -8.961 1 94.69 111 PRO A N 1
ATOM 831 C CA . PRO A 1 111 ? 12.195 -37.719 -8.906 1 94.69 111 PRO A CA 1
ATOM 832 C C . PRO A 1 111 ? 11.375 -37.781 -10.188 1 94.69 111 PRO A C 1
ATOM 834 O O . PRO A 1 111 ? 11.312 -36.812 -10.953 1 94.69 111 PRO A O 1
ATOM 837 N N . PRO A 1 112 ? 10.812 -39 -10.383 1 95.81 112 PRO A N 1
ATOM 838 C CA . PRO A 1 112 ? 9.938 -39.094 -11.555 1 95.81 112 PRO A CA 1
ATOM 839 C C . PRO A 1 112 ? 8.781 -38.094 -11.5 1 95.81 112 PRO A C 1
ATOM 841 O O . PRO A 1 112 ? 8.227 -37.844 -10.43 1 95.81 112 PRO A O 1
ATOM 844 N N . PHE A 1 113 ? 8.477 -37.562 -12.609 1 97.06 113 PHE A N 1
ATOM 845 C CA . PHE A 1 113 ? 7.348 -36.656 -12.703 1 97.06 113 PHE A CA 1
ATOM 846 C C . PHE A 1 113 ? 6.031 -37.406 -12.766 1 97.06 113 PHE A C 1
ATOM 848 O O . PHE A 1 113 ? 5.789 -38.156 -13.719 1 97.06 113 PHE A O 1
ATOM 855 N N . THR A 1 114 ? 5.227 -37.25 -11.766 1 97.94 114 THR A N 1
ATOM 856 C CA . THR A 1 114 ? 3.984 -38.031 -11.664 1 97.94 114 THR A CA 1
ATOM 857 C C . THR A 1 114 ? 2.779 -37.094 -11.672 1 97.94 114 THR A C 1
ATOM 859 O O . THR A 1 114 ? 1.633 -37.531 -11.656 1 97.94 114 THR A O 1
ATOM 862 N N . ALA A 1 115 ? 3.014 -35.812 -11.688 1 98.12 115 ALA A N 1
ATOM 863 C CA . ALA A 1 115 ? 1.955 -34.812 -11.672 1 98.12 115 ALA A CA 1
ATOM 864 C C . ALA A 1 115 ? 2.359 -33.562 -12.477 1 98.12 115 ALA A C 1
ATOM 866 O O . ALA A 1 115 ? 3.445 -33.531 -13.055 1 98.12 115 ALA A O 1
ATOM 867 N N . MET A 1 116 ? 1.437 -32.656 -12.602 1 98.06 116 MET A N 1
ATOM 868 C CA . MET A 1 116 ? 1.654 -31.375 -13.289 1 98.06 116 MET A CA 1
ATOM 869 C C . MET A 1 116 ? 1.311 -30.203 -12.383 1 98.06 116 MET A C 1
ATOM 871 O O . MET A 1 116 ? 0.328 -30.25 -11.641 1 98.06 116 MET A O 1
ATOM 875 N N . SER A 1 117 ? 2.137 -29.219 -12.383 1 98.38 117 SER A N 1
ATOM 876 C CA . SER A 1 117 ? 1.884 -28 -11.617 1 98.38 117 SER A CA 1
ATOM 877 C C . SER A 1 117 ? 1.646 -26.812 -12.539 1 98.38 117 SER A C 1
ATOM 879 O O . SER A 1 117 ? 2.48 -26.5 -13.383 1 98.38 117 SER A O 1
ATOM 881 N N . ALA A 1 118 ? 0.464 -26.219 -12.367 1 97.69 118 ALA A N 1
ATOM 882 C CA . ALA A 1 118 ? 0.281 -24.922 -13 1 97.69 118 ALA A CA 1
ATOM 883 C C . ALA A 1 118 ? 1.245 -23.875 -12.43 1 97.69 118 ALA A C 1
ATOM 885 O O . ALA A 1 118 ? 1.479 -23.844 -11.219 1 97.69 118 ALA A O 1
ATOM 886 N N . LEU A 1 119 ? 1.793 -23.016 -13.273 1 96.62 119 LEU A N 1
ATOM 887 C CA . LEU A 1 119 ? 2.752 -22.016 -12.828 1 96.62 119 LEU A CA 1
ATOM 888 C C . LEU A 1 119 ? 2.174 -20.609 -12.977 1 96.62 119 LEU A C 1
ATOM 890 O O . LEU A 1 119 ? 2.461 -19.734 -12.164 1 96.62 119 LEU A O 1
ATOM 894 N N . ALA A 1 120 ? 1.487 -20.359 -14.023 1 94.56 120 ALA A N 1
ATOM 895 C CA . ALA A 1 120 ? 0.903 -19.047 -14.281 1 94.56 120 ALA A CA 1
ATOM 896 C C . ALA A 1 120 ? -0.167 -19.125 -15.367 1 94.56 120 ALA A C 1
ATOM 898 O O . ALA A 1 120 ? -0.099 -19.984 -16.25 1 94.56 120 ALA A O 1
ATOM 899 N N . VAL A 1 121 ? -1.135 -18.344 -15.266 1 93.31 121 VAL A N 1
ATOM 900 C CA . VAL A 1 121 ? -2.104 -18.047 -16.328 1 93.31 121 VAL A CA 1
ATOM 901 C C . VAL A 1 121 ? -2.096 -16.562 -16.641 1 93.31 121 VAL A C 1
ATOM 903 O O . VAL A 1 121 ? -2.176 -15.727 -15.727 1 93.31 121 VAL A O 1
ATOM 906 N N . GLU A 1 122 ? -1.922 -16.281 -17.875 1 89.38 122 GLU A N 1
ATOM 907 C CA . GLU A 1 122 ? -1.938 -14.891 -18.328 1 89.38 122 GLU A CA 1
ATOM 908 C C . GLU A 1 122 ? -3.002 -14.672 -19.391 1 89.38 122 GLU A C 1
ATOM 910 O O . GLU A 1 122 ? -3.016 -15.367 -20.406 1 89.38 122 GLU A O 1
ATOM 915 N N . VAL A 1 123 ? -3.861 -13.742 -19.078 1 88.06 123 VAL A N 1
ATOM 916 C CA . VAL A 1 123 ? -4.871 -13.336 -20.047 1 88.06 123 VAL A CA 1
ATOM 917 C C . VAL A 1 123 ? -4.621 -11.891 -20.469 1 88.06 123 VAL A C 1
ATOM 919 O O . VAL A 1 123 ? -4.434 -11.008 -19.625 1 88.06 123 VAL A O 1
ATOM 922 N N . LYS A 1 124 ? -4.598 -11.703 -21.75 1 84.06 124 LYS A N 1
ATOM 923 C CA . LYS A 1 124 ? -4.406 -10.336 -22.234 1 84.06 124 LYS A CA 1
ATOM 924 C C . LYS A 1 124 ? -5.523 -9.422 -21.75 1 84.06 124 LYS A C 1
ATOM 926 O O . LYS A 1 124 ? -6.688 -9.82 -21.703 1 84.06 124 LYS A O 1
ATOM 931 N N . ALA A 1 125 ? -5.105 -8.219 -21.422 1 79.25 125 ALA A N 1
ATOM 932 C CA . ALA A 1 125 ? -5.996 -7.25 -20.797 1 79.25 125 ALA A CA 1
ATOM 933 C C . ALA A 1 125 ? -7.273 -7.062 -21.609 1 79.25 125 ALA A C 1
ATOM 935 O O . ALA A 1 125 ? -8.367 -6.984 -21.047 1 79.25 125 ALA A O 1
ATOM 936 N N . GLU A 1 126 ? -7.145 -7.039 -22.844 1 79.81 126 GLU A N 1
ATOM 937 C CA . GLU A 1 126 ? -8.266 -6.777 -23.734 1 79.81 126 GLU A CA 1
ATOM 938 C C . GLU A 1 126 ? -9.258 -7.941 -23.734 1 79.81 126 GLU A C 1
ATOM 940 O O . GLU A 1 126 ? -10.391 -7.801 -24.188 1 79.81 126 GLU A O 1
ATOM 945 N N . HIS A 1 127 ? -8.828 -9.031 -23.219 1 78.06 127 HIS A N 1
ATOM 946 C CA . HIS A 1 127 ? -9.656 -10.227 -23.281 1 78.06 127 HIS A CA 1
ATOM 947 C C . HIS A 1 127 ? -10 -10.727 -21.891 1 78.06 127 HIS A C 1
ATOM 949 O O . HIS A 1 127 ? -10.422 -11.875 -21.719 1 78.06 127 HIS A O 1
ATOM 955 N N . GLN A 1 128 ? -9.727 -9.906 -20.953 1 76.25 128 GLN A N 1
ATOM 956 C CA . GLN A 1 128 ? -10.055 -10.281 -19.578 1 76.25 128 GLN A CA 1
ATOM 957 C C . GLN A 1 128 ? -11.57 -10.273 -19.359 1 76.25 128 GLN A C 1
ATOM 959 O O . GLN A 1 128 ? -12.305 -9.594 -20.078 1 76.25 128 GLN A O 1
ATOM 964 N N . GLY A 1 129 ? -12.016 -11.102 -18.453 1 75.75 129 GLY A N 1
ATOM 965 C CA . GLY A 1 129 ? -13.422 -11.164 -18.094 1 75.75 129 GLY A CA 1
ATOM 966 C C . GLY A 1 129 ? -14.242 -12.016 -19.031 1 75.75 129 GLY A C 1
ATOM 967 O O . GLY A 1 129 ? -15.469 -12.07 -18.922 1 75.75 129 GLY A O 1
ATOM 968 N N . CYS A 1 130 ? -13.602 -12.719 -19.953 1 74.81 130 CYS A N 1
ATOM 969 C CA . CYS A 1 130 ? -14.32 -13.492 -20.969 1 74.81 130 CYS A CA 1
ATOM 970 C C . CYS A 1 130 ? -14.203 -14.992 -20.688 1 74.81 130 CYS A C 1
ATOM 972 O O . CYS A 1 130 ? -14.484 -15.812 -21.562 1 74.81 130 CYS A O 1
ATOM 974 N N . GLY A 1 131 ? -13.695 -15.328 -19.578 1 85.75 131 GLY A N 1
ATOM 975 C CA . GLY A 1 131 ? -13.648 -16.734 -19.188 1 85.75 131 GLY A CA 1
ATOM 976 C C . GLY A 1 131 ? -12.422 -17.453 -19.719 1 85.75 131 GLY A C 1
ATOM 977 O O . GLY A 1 131 ? -12.344 -18.688 -19.656 1 85.75 131 GLY A O 1
ATOM 978 N N . LEU A 1 132 ? -11.531 -16.797 -20.234 1 89 132 LEU A N 1
ATOM 979 C CA . LEU A 1 132 ? -10.367 -17.406 -20.859 1 89 132 LEU A CA 1
ATOM 980 C C . LEU A 1 132 ? -9.508 -18.125 -19.828 1 89 132 LEU A C 1
ATOM 982 O O . LEU A 1 132 ? -8.852 -19.125 -20.141 1 89 132 LEU A O 1
ATOM 986 N N . SER A 1 133 ? -9.492 -17.641 -18.594 1 91.94 133 SER A N 1
ATOM 987 C CA . SER A 1 133 ? -8.727 -18.312 -17.547 1 91.94 133 SER A CA 1
ATOM 988 C C . SER A 1 133 ? -9.266 -19.719 -17.297 1 91.94 133 SER A C 1
ATOM 990 O O . SER A 1 133 ? -8.5 -20.672 -17.109 1 91.94 133 SER A O 1
ATOM 992 N N . LYS A 1 134 ? -10.539 -19.891 -17.344 1 93.19 134 LYS A N 1
ATOM 993 C CA . LYS A 1 134 ? -11.172 -21.188 -17.188 1 93.19 134 LYS A CA 1
ATOM 994 C C . LYS A 1 134 ? -10.797 -22.125 -18.328 1 93.19 134 LYS A C 1
ATOM 996 O O . LYS A 1 134 ? -10.547 -23.312 -18.109 1 93.19 134 LYS A O 1
ATOM 1001 N N . LEU A 1 135 ? -10.812 -21.562 -19.469 1 93.81 135 LEU A N 1
ATOM 1002 C CA . LEU A 1 135 ? -10.43 -22.344 -20.641 1 93.81 135 LEU A CA 1
ATOM 1003 C C . LEU A 1 135 ? -9 -22.844 -20.531 1 93.81 135 LEU A C 1
ATOM 1005 O O . LEU A 1 135 ? -8.719 -24.016 -20.797 1 93.81 135 LEU A O 1
ATOM 1009 N N . VAL A 1 136 ? -8.133 -21.984 -20.125 1 95.5 136 VAL A N 1
ATOM 1010 C CA . VAL A 1 136 ? -6.727 -22.328 -19.969 1 95.5 136 VAL A CA 1
ATOM 1011 C C . VAL A 1 136 ? -6.574 -23.422 -18.922 1 95.5 136 VAL A C 1
ATOM 1013 O O . VAL A 1 136 ? -5.918 -24.438 -19.172 1 95.5 136 VAL A O 1
ATOM 1016 N N . LEU A 1 137 ? -7.238 -23.297 -17.812 1 95.75 137 LEU A N 1
ATOM 1017 C CA . LEU A 1 137 ? -7.152 -24.266 -16.719 1 95.75 137 LEU A CA 1
ATOM 1018 C C . LEU A 1 137 ? -7.766 -25.594 -17.141 1 95.75 137 LEU A C 1
ATOM 1020 O O . LEU A 1 137 ? -7.258 -26.656 -16.781 1 95.75 137 LEU A O 1
ATOM 1024 N N . GLY A 1 138 ? -8.828 -25.5 -17.875 1 94.69 138 GLY A N 1
ATOM 1025 C CA . GLY A 1 138 ? -9.406 -26.703 -18.406 1 94.69 138 GLY A CA 1
ATOM 1026 C C . GLY A 1 138 ? -8.461 -27.469 -19.328 1 94.69 138 GLY A C 1
ATOM 1027 O O . GLY A 1 138 ? -8.375 -28.703 -19.25 1 94.69 138 GLY A O 1
ATOM 1028 N N . ASN A 1 139 ? -7.836 -26.688 -20.172 1 96.12 139 ASN A N 1
ATOM 1029 C CA . ASN A 1 139 ? -6.871 -27.328 -21.062 1 96.12 139 ASN A CA 1
ATOM 1030 C C . ASN A 1 139 ? -5.707 -27.938 -20.281 1 96.12 139 ASN A C 1
ATOM 1032 O O . ASN A 1 139 ? -5.195 -28.984 -20.641 1 96.12 139 ASN A O 1
ATOM 1036 N N . MET A 1 140 ? -5.258 -27.297 -19.25 1 97 140 MET A N 1
ATOM 1037 C CA . MET A 1 140 ? -4.203 -27.844 -18.406 1 97 140 MET A CA 1
ATOM 1038 C C . MET A 1 140 ? -4.625 -29.188 -17.812 1 97 140 MET A C 1
ATOM 1040 O O . MET A 1 140 ? -3.822 -30.125 -17.75 1 97 140 MET A O 1
ATOM 1044 N N . LYS A 1 141 ? -5.828 -29.25 -17.422 1 95.94 141 LYS A N 1
ATOM 1045 C CA . LYS A 1 141 ? -6.348 -30.516 -16.906 1 95.94 141 LYS A CA 1
ATOM 1046 C C . LYS A 1 141 ? -6.309 -31.609 -17.969 1 95.94 141 LYS A C 1
ATOM 1048 O O . LYS A 1 141 ? -5.91 -32.75 -17.672 1 95.94 141 LYS A O 1
ATOM 1053 N N . GLN A 1 142 ? -6.676 -31.25 -19.125 1 96.62 142 GLN A N 1
ATOM 1054 C CA . GLN A 1 142 ? -6.652 -32.219 -20.234 1 96.62 142 GLN A CA 1
ATOM 1055 C C . GLN A 1 142 ? -5.23 -32.688 -20.531 1 96.62 142 GLN A C 1
ATOM 1057 O O . GLN A 1 142 ? -5 -33.844 -20.781 1 96.62 142 GLN A O 1
ATOM 1062 N N . ILE A 1 143 ? -4.344 -31.734 -20.516 1 97.69 143 ILE A N 1
ATOM 1063 C CA . ILE A 1 143 ? -2.943 -32.094 -20.734 1 97.69 143 ILE A CA 1
ATOM 1064 C C . ILE A 1 143 ? -2.469 -33.062 -19.656 1 97.69 143 ILE A C 1
ATOM 1066 O O . ILE A 1 143 ? -1.841 -34.062 -19.953 1 97.69 143 ILE A O 1
ATOM 1070 N N . ALA A 1 144 ? -2.764 -32.75 -18.438 1 97.38 144 ALA A N 1
ATOM 1071 C CA . ALA A 1 144 ? -2.381 -33.625 -17.328 1 97.38 144 ALA A CA 1
ATOM 1072 C C . ALA A 1 144 ? -2.934 -35.031 -17.5 1 97.38 144 ALA A C 1
ATOM 1074 O O . ALA A 1 144 ? -2.221 -36 -17.297 1 97.38 144 ALA A O 1
ATOM 1075 N N . GLU A 1 145 ? -4.164 -35.094 -17.938 1 96.5 145 GLU A N 1
ATOM 1076 C CA . GLU A 1 145 ? -4.801 -36.406 -18.172 1 96.5 145 GLU A CA 1
ATOM 1077 C C . GLU A 1 145 ? -4.105 -37.156 -19.297 1 96.5 145 GLU A C 1
ATOM 1079 O O . GLU A 1 145 ? -3.814 -38.344 -19.156 1 96.5 145 GLU A O 1
ATOM 1084 N N . ARG A 1 146 ? -3.881 -36.438 -20.328 1 96.81 146 ARG A N 1
ATOM 1085 C CA . ARG A 1 146 ? -3.252 -37.062 -21.5 1 96.81 146 ARG A CA 1
ATOM 1086 C C . ARG A 1 146 ? -1.858 -37.594 -21.156 1 96.81 146 ARG A C 1
ATOM 1088 O O . ARG A 1 146 ? -1.438 -38.625 -21.672 1 96.81 146 ARG A O 1
ATOM 1095 N N . LEU A 1 147 ? -1.222 -36.906 -20.234 1 96.19 147 LEU A N 1
ATOM 1096 C CA . LEU A 1 147 ? 0.147 -37.25 -19.875 1 96.19 147 LEU A CA 1
ATOM 1097 C C . LEU A 1 147 ? 0.166 -38.312 -18.781 1 96.19 147 LEU A C 1
ATOM 1099 O O . LEU A 1 147 ? 1.236 -38.781 -18.359 1 96.19 147 LEU A O 1
ATOM 1103 N N . GLY A 1 148 ? -1.032 -38.656 -18.312 1 96.31 148 GLY A N 1
ATOM 1104 C CA . GLY A 1 148 ? -1.139 -39.688 -17.297 1 96.31 148 GLY A CA 1
ATOM 1105 C C . GLY A 1 148 ? -0.738 -39.219 -15.914 1 96.31 148 GLY A C 1
ATOM 1106 O O . GLY A 1 148 ? -0.285 -40 -15.078 1 96.31 148 GLY A O 1
ATOM 1107 N N . ALA A 1 149 ? -0.794 -37.969 -15.703 1 97.69 149 ALA A N 1
ATOM 1108 C CA . ALA A 1 149 ? -0.447 -37.406 -14.398 1 97.69 149 ALA A CA 1
ATOM 1109 C C . ALA A 1 149 ? -1.431 -37.844 -13.328 1 97.69 149 ALA A C 1
ATOM 1111 O O . ALA A 1 149 ? -2.629 -38 -13.586 1 97.69 149 ALA A O 1
ATOM 1112 N N . ASN A 1 150 ? -0.941 -38.031 -12.133 1 97.12 150 ASN A N 1
ATOM 1113 C CA . ASN A 1 150 ? -1.791 -38.375 -10.992 1 97.12 150 ASN A CA 1
ATOM 1114 C C . ASN A 1 150 ? -2.719 -37.219 -10.625 1 97.12 150 ASN A C 1
ATOM 1116 O O . ASN A 1 150 ? -3.779 -37.438 -10.031 1 97.12 150 ASN A O 1
ATOM 1120 N N . GLY A 1 151 ? -2.262 -36.031 -10.945 1 96.38 151 GLY A N 1
ATOM 1121 C CA . GLY A 1 151 ? -3.051 -34.875 -10.602 1 96.38 151 GLY A CA 1
ATOM 1122 C C . GLY A 1 151 ? -2.477 -33.562 -11.156 1 96.38 151 GLY A C 1
ATOM 1123 O O . GLY A 1 151 ? -1.383 -33.562 -11.719 1 96.38 151 GLY A O 1
ATOM 1124 N N . LEU A 1 152 ? -3.295 -32.531 -11.047 1 97.31 152 LEU A N 1
ATOM 1125 C CA . LEU A 1 152 ? -2.922 -31.156 -11.344 1 97.31 152 LEU A CA 1
ATOM 1126 C C . LEU A 1 152 ? -2.963 -30.297 -10.086 1 97.31 152 LEU A C 1
ATOM 1128 O O . LEU A 1 152 ? -3.953 -30.312 -9.352 1 97.31 152 LEU A O 1
ATOM 1132 N N . LEU A 1 153 ? -1.833 -29.75 -9.773 1 97.19 153 LEU A N 1
ATOM 1133 C CA . LEU A 1 153 ? -1.815 -28.812 -8.648 1 97.19 153 LEU A CA 1
ATOM 1134 C C . LEU A 1 153 ? -1.457 -27.406 -9.109 1 97.19 153 LEU A C 1
ATOM 1136 O O . LEU A 1 153 ? -0.989 -27.219 -10.242 1 97.19 153 LEU A O 1
ATOM 1140 N N . ALA A 1 154 ? -1.746 -26.422 -8.297 1 96.94 154 ALA A N 1
ATOM 1141 C CA . ALA A 1 154 ? -1.446 -25.016 -8.586 1 96.94 154 ALA A CA 1
ATOM 1142 C C . ALA A 1 154 ? -1.109 -24.25 -7.309 1 96.94 154 ALA A C 1
ATOM 1144 O O . ALA A 1 154 ? -1.947 -24.141 -6.41 1 96.94 154 ALA A O 1
ATOM 1145 N N . PRO A 1 155 ? 0.122 -23.797 -7.18 1 96.56 155 PRO A N 1
ATOM 1146 C CA . PRO A 1 155 ? 0.428 -22.812 -6.137 1 96.56 155 PRO A CA 1
ATOM 1147 C C . PRO A 1 155 ? -0.094 -21.422 -6.465 1 96.56 155 PRO A C 1
ATOM 1149 O O . PRO A 1 155 ? 0.627 -20.609 -7.055 1 96.56 155 PRO A O 1
ATOM 1152 N N . ILE A 1 156 ? -1.197 -21.109 -5.973 1 93.69 156 ILE A N 1
ATOM 1153 C CA . ILE A 1 156 ? -1.959 -19.922 -6.352 1 93.69 156 ILE A CA 1
ATOM 1154 C C . ILE A 1 156 ? -1.418 -18.703 -5.609 1 93.69 156 ILE A C 1
ATOM 1156 O O . ILE A 1 156 ? -1.307 -18.703 -4.383 1 93.69 156 ILE A O 1
ATOM 1160 N N . ARG A 1 157 ? -1.04 -17.703 -6.395 1 94.12 157 ARG A N 1
ATOM 1161 C CA . ARG A 1 157 ? -0.779 -16.375 -5.852 1 94.12 157 ARG A CA 1
ATOM 1162 C C . ARG A 1 157 ? -2.043 -15.523 -5.863 1 94.12 157 ARG A C 1
ATOM 1164 O O . ARG A 1 157 ? -2.461 -15.039 -6.918 1 94.12 157 ARG A O 1
ATOM 1171 N N . PRO A 1 158 ? -2.643 -15.336 -4.68 1 94.69 158 PRO A N 1
ATOM 1172 C CA . PRO A 1 158 ? -3.918 -14.617 -4.668 1 94.69 158 PRO A CA 1
ATOM 1173 C C . PRO A 1 158 ? -3.803 -13.203 -5.242 1 94.69 158 PRO A C 1
ATOM 1175 O O . PRO A 1 158 ? -2.889 -12.461 -4.883 1 94.69 158 PRO A O 1
ATOM 1178 N N . THR A 1 159 ? -4.727 -12.852 -6.062 1 91.94 159 THR A N 1
ATOM 1179 C CA . THR A 1 159 ? -4.582 -11.664 -6.902 1 91.94 159 THR A CA 1
ATOM 1180 C C . THR A 1 159 ? -4.918 -10.398 -6.117 1 91.94 159 THR A C 1
ATOM 1182 O O . THR A 1 159 ? -4.422 -9.32 -6.438 1 91.94 159 THR A O 1
ATOM 1185 N N . ILE A 1 160 ? -5.691 -10.484 -5.066 1 94.75 160 ILE A N 1
ATOM 1186 C CA . ILE A 1 160 ? -6.113 -9.297 -4.328 1 94.75 160 ILE A CA 1
ATOM 1187 C C . ILE A 1 160 ? -5.266 -9.141 -3.07 1 94.75 160 ILE A C 1
ATOM 1189 O O . ILE A 1 160 ? -5.246 -8.07 -2.453 1 94.75 160 ILE A O 1
ATOM 1193 N N . LYS A 1 161 ? -4.516 -10.094 -2.766 1 96.25 161 LYS A N 1
ATOM 1194 C CA . LYS A 1 161 ? -3.822 -10.133 -1.48 1 96.25 161 LYS A CA 1
ATOM 1195 C C . LYS A 1 161 ? -2.787 -9.016 -1.382 1 96.25 161 LYS A C 1
ATOM 1197 O O . LYS A 1 161 ? -2.441 -8.578 -0.282 1 96.25 161 LYS A O 1
ATOM 1202 N N . PRO A 1 162 ? -2.219 -8.523 -2.502 1 96 162 PRO A N 1
ATOM 1203 C CA . PRO A 1 162 ? -1.29 -7.395 -2.379 1 96 162 PRO A CA 1
ATOM 1204 C C . PRO A 1 162 ? -1.903 -6.203 -1.649 1 96 162 PRO A C 1
ATOM 1206 O O . PRO A 1 162 ? -1.176 -5.359 -1.115 1 96 162 PRO A O 1
ATOM 1209 N N . GLN A 1 163 ? -3.227 -6.141 -1.572 1 97.19 163 GLN A N 1
ATOM 1210 C CA . GLN A 1 163 ? -3.893 -5.09 -0.81 1 97.19 163 GLN A CA 1
ATOM 1211 C C . GLN A 1 163 ? -3.857 -5.387 0.686 1 97.19 163 GLN A C 1
ATOM 1213 O O . GLN A 1 163 ? -4.145 -4.516 1.506 1 97.19 163 GLN A O 1
ATOM 1218 N N . TYR A 1 164 ? -3.518 -6.676 1.011 1 98.06 164 TYR A N 1
ATOM 1219 C CA . TYR A 1 164 ? -3.531 -7.129 2.396 1 98.06 164 TYR A CA 1
ATOM 1220 C C . TYR A 1 164 ? -2.193 -7.75 2.779 1 98.06 164 TYR A C 1
ATOM 1222 O O . TYR A 1 164 ? -2.143 -8.891 3.25 1 98.06 164 TYR A O 1
ATOM 1230 N N . PRO A 1 165 ? -1.127 -6.973 2.68 1 97.81 165 PRO A N 1
ATOM 1231 C CA . PRO A 1 165 ? 0.2 -7.566 2.869 1 97.81 165 PRO A CA 1
ATOM 1232 C C . PRO A 1 165 ? 0.455 -7.992 4.312 1 97.81 165 PRO A C 1
ATOM 1234 O O . PRO A 1 165 ? 1.364 -8.781 4.574 1 97.81 165 PRO A O 1
ATOM 1237 N N . LEU A 1 166 ? -0.353 -7.531 5.238 1 98.5 166 LEU A N 1
ATOM 1238 C CA . LEU A 1 166 ? -0.085 -7.812 6.648 1 98.5 166 LEU A CA 1
ATOM 1239 C C . LEU A 1 166 ? -0.923 -8.984 7.137 1 98.5 166 LEU A C 1
ATOM 1241 O O . LEU A 1 166 ? -0.694 -9.508 8.234 1 98.5 166 LEU A O 1
ATOM 1245 N N . VAL A 1 167 ? -1.903 -9.375 6.348 1 97.81 167 VAL A N 1
ATOM 1246 C CA . VAL A 1 167 ? -2.756 -10.492 6.746 1 97.81 167 VAL A CA 1
ATOM 1247 C C . VAL A 1 167 ? -2.057 -11.812 6.434 1 97.81 167 VAL A C 1
ATOM 1249 O O . VAL A 1 167 ? -1.582 -12.023 5.316 1 97.81 167 VAL A O 1
ATOM 1252 N N . ASP A 1 168 ? -2 -12.578 7.418 1 96.38 168 ASP A N 1
ATOM 1253 C CA . ASP A 1 168 ? -1.398 -13.898 7.219 1 96.38 168 ASP A CA 1
ATOM 1254 C C . ASP A 1 168 ? -2.131 -14.68 6.133 1 96.38 168 ASP A C 1
ATOM 1256 O O . ASP A 1 168 ? -3.361 -14.633 6.051 1 96.38 168 ASP A O 1
ATOM 1260 N N . MET A 1 169 ? -1.39 -15.438 5.375 1 95.44 169 MET A N 1
ATOM 1261 C CA . MET A 1 169 ? -1.957 -16.172 4.242 1 95.44 169 MET A CA 1
ATOM 1262 C C . MET A 1 169 ? -3.045 -17.125 4.707 1 95.44 169 MET A C 1
ATOM 1264 O O . MET A 1 169 ? -4.078 -17.266 4.051 1 95.44 169 MET A O 1
ATOM 1268 N N . GLU A 1 170 ? -2.824 -17.828 5.801 1 95.25 170 GLU A N 1
ATOM 1269 C CA . GLU A 1 170 ? -3.816 -18.766 6.297 1 95.25 170 GLU A CA 1
ATOM 1270 C C . GLU A 1 170 ? -5.125 -18.078 6.648 1 95.25 170 GLU A C 1
ATOM 1272 O O . GLU A 1 170 ? -6.207 -18.578 6.348 1 95.25 170 GLU A O 1
ATOM 1277 N N . ASP A 1 171 ? -4.977 -16.906 7.277 1 95.5 171 ASP A N 1
ATOM 1278 C CA . ASP A 1 171 ? -6.168 -16.125 7.586 1 95.5 171 ASP A CA 1
ATOM 1279 C C . ASP A 1 171 ? -6.848 -15.617 6.312 1 95.5 171 ASP A C 1
ATOM 1281 O O . ASP A 1 171 ? -8.07 -15.711 6.176 1 95.5 171 ASP A O 1
ATOM 1285 N N . TYR A 1 172 ? -6.059 -15.195 5.414 1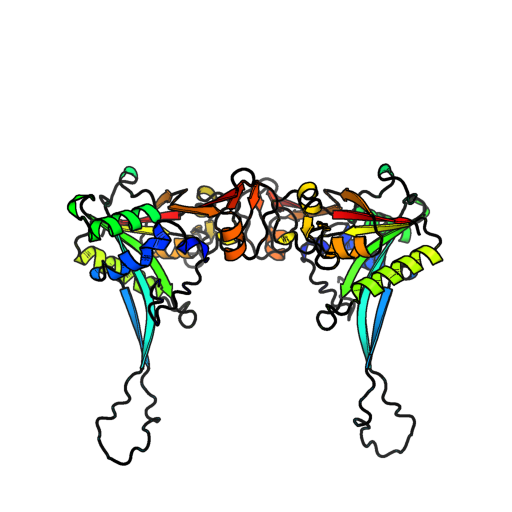 96.69 172 TYR A N 1
ATOM 1286 C CA . TYR A 1 172 ? -6.574 -14.586 4.191 1 96.69 172 TYR A CA 1
ATOM 1287 C C . TYR A 1 172 ? -7.383 -15.594 3.381 1 96.69 172 TYR A C 1
ATOM 1289 O O . TYR A 1 172 ? -8.484 -15.281 2.92 1 96.69 172 TYR A O 1
ATOM 1297 N N . ILE A 1 173 ? -6.863 -16.781 3.258 1 94.69 173 ILE A N 1
ATOM 1298 C CA . ILE A 1 173 ? -7.504 -17.766 2.389 1 94.69 173 ILE A CA 1
ATOM 1299 C C . ILE A 1 173 ? -8.766 -18.297 3.062 1 94.69 173 ILE A C 1
ATOM 1301 O O . ILE A 1 173 ? -9.586 -18.953 2.42 1 94.69 173 ILE A O 1
ATOM 1305 N N . ALA A 1 174 ? -8.906 -18.047 4.352 1 94.81 174 ALA A N 1
ATOM 1306 C CA . ALA A 1 174 ? -10.086 -18.5 5.098 1 94.81 174 ALA A CA 1
ATOM 1307 C C . ALA A 1 174 ? -11.219 -17.469 4.992 1 94.81 174 ALA A C 1
ATOM 1309 O O . ALA A 1 174 ? -12.352 -17.75 5.402 1 94.81 174 ALA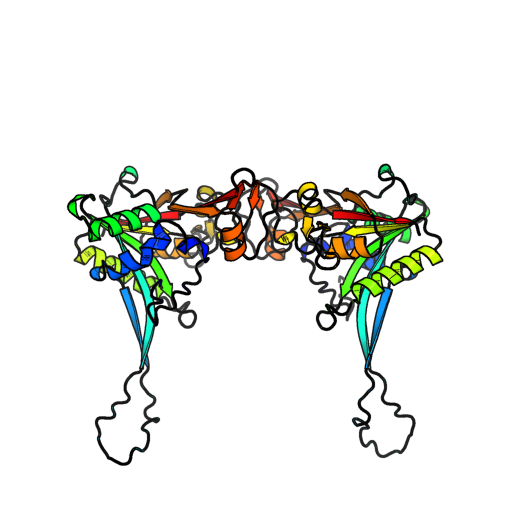 A O 1
ATOM 1310 N N . TRP A 1 175 ? -10.938 -16.297 4.473 1 96.94 175 TRP A N 1
ATOM 1311 C CA . TRP A 1 175 ? -11.945 -15.266 4.34 1 96.94 175 TRP A CA 1
ATOM 1312 C C . TRP A 1 175 ? -13.078 -15.719 3.426 1 96.94 175 TRP A C 1
ATOM 1314 O O . TRP A 1 175 ? -12.836 -16.359 2.396 1 96.94 175 TRP A O 1
ATOM 1324 N N . ARG A 1 176 ? -14.297 -15.383 3.824 1 96.56 176 ARG A N 1
ATOM 1325 C CA . ARG A 1 176 ? -15.492 -15.773 3.082 1 96.56 176 ARG A CA 1
ATOM 1326 C C . ARG A 1 176 ? -16.391 -14.57 2.822 1 96.56 176 ARG A C 1
ATOM 1328 O O . ARG A 1 176 ? -16.422 -13.633 3.619 1 96.56 176 ARG A O 1
ATOM 1335 N N . LEU A 1 177 ? -17.047 -14.625 1.781 1 94.38 177 LEU A N 1
ATOM 1336 C CA . LEU A 1 177 ? -18.109 -13.703 1.394 1 94.38 177 LEU A CA 1
ATOM 1337 C C . LEU A 1 177 ? -19.344 -14.453 0.917 1 94.38 177 LEU A C 1
ATOM 1339 O O . LEU A 1 177 ? -19.25 -15.625 0.546 1 94.38 177 LEU A O 1
ATOM 1343 N N . PRO A 1 178 ? -20.453 -13.75 0.975 1 93.19 178 PRO A N 1
ATOM 1344 C CA . PRO A 1 178 ? -21.609 -14.367 0.334 1 93.19 178 PRO A CA 1
ATOM 1345 C C . PRO A 1 178 ? -21.359 -14.695 -1.138 1 93.19 178 PRO A C 1
ATOM 1347 O O . PRO A 1 178 ? -20.75 -13.898 -1.857 1 93.19 178 PRO A O 1
ATOM 1350 N N . ASP A 1 179 ? -21.734 -15.844 -1.505 1 92.06 179 ASP A N 1
ATOM 1351 C CA . ASP A 1 179 ? -21.562 -16.266 -2.893 1 92.06 179 ASP A CA 1
ATOM 1352 C C . ASP A 1 179 ? -22.578 -15.578 -3.805 1 92.06 179 ASP A C 1
ATOM 1354 O O . ASP A 1 179 ? -23.781 -15.734 -3.627 1 92.06 179 ASP A O 1
ATOM 1358 N N . SER A 1 180 ? -22.156 -14.836 -4.668 1 84.69 180 SER A N 1
ATOM 1359 C CA . SER A 1 180 ? -23.047 -14.125 -5.578 1 84.69 180 SER A CA 1
ATOM 1360 C C . SER A 1 180 ? -23.812 -15.094 -6.473 1 84.69 180 SER A C 1
ATOM 1362 O O . SER A 1 180 ? -24.922 -14.789 -6.926 1 84.69 180 SER A O 1
ATOM 1364 N N . LYS A 1 181 ? -23.328 -16.266 -6.777 1 85.5 181 LYS A N 1
ATOM 1365 C CA . LYS A 1 181 ? -23.922 -17.234 -7.699 1 85.5 181 LYS A CA 1
ATOM 1366 C C . LYS A 1 181 ? -24.891 -18.156 -6.973 1 85.5 181 LYS A C 1
ATOM 1368 O O . LYS A 1 181 ? -25.797 -18.719 -7.586 1 85.5 181 LYS A O 1
ATOM 1373 N N . HIS A 1 182 ? -24.641 -18.359 -5.766 1 89.62 182 HIS A N 1
ATOM 1374 C CA . HIS A 1 182 ? -25.469 -19.266 -4.973 1 89.62 182 HIS A CA 1
ATOM 1375 C C . HIS A 1 182 ? -25.922 -18.594 -3.674 1 89.62 182 HIS A C 1
ATOM 1377 O O . HIS A 1 182 ? -25.219 -18.672 -2.66 1 89.62 182 HIS A O 1
ATOM 1383 N N . PRO A 1 183 ? -27.188 -18.047 -3.674 1 89.06 183 PRO A N 1
ATOM 1384 C CA . PRO A 1 183 ? -27.688 -17.375 -2.469 1 89.06 183 PRO A CA 1
ATOM 1385 C C . PRO A 1 183 ? -27.703 -18.297 -1.249 1 89.06 183 PRO A C 1
ATOM 1387 O O . PRO A 1 183 ? -28.016 -19.484 -1.37 1 89.06 183 PRO A O 1
ATOM 1390 N N . GLY A 1 184 ? -27.25 -17.859 -0.127 1 91.62 184 GLY A N 1
ATOM 1391 C CA . GLY A 1 184 ? -27.25 -18.609 1.116 1 91.62 184 GLY A CA 1
ATOM 1392 C C . GLY A 1 184 ? -25.938 -19.344 1.376 1 91.62 184 GLY A C 1
ATOM 1393 O O . GLY A 1 184 ? -25.766 -19.938 2.441 1 91.62 184 GLY A O 1
ATOM 1394 N N . ARG A 1 185 ? -25.047 -19.359 0.345 1 93.56 185 ARG A N 1
ATOM 1395 C CA . ARG A 1 185 ? -23.734 -20 0.519 1 93.56 185 ARG A CA 1
ATOM 1396 C C . ARG A 1 185 ? -22.625 -18.969 0.585 1 93.56 185 ARG A C 1
ATOM 1398 O O . ARG A 1 185 ? -22.844 -17.781 0.286 1 93.56 185 ARG A O 1
ATOM 1405 N N . GLU A 1 186 ? -21.484 -19.438 1.109 1 95.19 186 GLU A N 1
ATOM 1406 C CA . GLU A 1 186 ? -20.297 -18.578 1.167 1 95.19 186 GLU A CA 1
ATOM 1407 C C . GLU A 1 186 ? -19.188 -19.109 0.255 1 95.19 186 GLU A C 1
ATOM 1409 O O . GLU A 1 186 ? -19.188 -20.281 -0.114 1 95.19 186 GLU A O 1
ATOM 1414 N N . MET A 1 187 ? -18.406 -18.203 -0.166 1 95 187 MET A N 1
ATOM 1415 C CA . MET A 1 187 ? -17.25 -18.516 -1.005 1 95 187 MET A CA 1
ATOM 1416 C C . MET A 1 187 ? -16.016 -17.766 -0.532 1 95 187 MET A C 1
ATOM 1418 O O . MET A 1 187 ? -16.109 -16.781 0.198 1 95 187 MET A O 1
ATOM 1422 N N . VAL A 1 188 ? -14.906 -18.266 -0.925 1 95.69 188 VAL A N 1
ATOM 1423 C CA . VAL A 1 188 ? -13.641 -17.641 -0.562 1 95.69 188 VAL A CA 1
ATOM 1424 C C . VAL A 1 188 ? -13.578 -16.219 -1.133 1 95.69 188 VAL A C 1
ATOM 1426 O O . VAL A 1 188 ? -14.141 -15.953 -2.197 1 95.69 188 VAL A O 1
ATOM 1429 N N . PHE A 1 189 ? -12.93 -15.359 -0.494 1 96.69 189 PHE A N 1
ATOM 1430 C CA . PHE A 1 189 ? -12.859 -13.938 -0.811 1 96.69 189 PHE A CA 1
ATOM 1431 C C . PHE A 1 189 ? -12.086 -13.703 -2.1 1 96.69 189 PHE A C 1
ATOM 1433 O O . PHE A 1 189 ? -12.516 -12.938 -2.965 1 96.69 189 PHE A O 1
ATOM 1440 N N . ASP A 1 190 ? -10.922 -14.336 -2.277 1 95.62 190 ASP A N 1
ATOM 1441 C CA . ASP A 1 190 ? -10.031 -14.062 -3.402 1 95.62 190 ASP A CA 1
ATOM 1442 C C . ASP A 1 190 ? -10.602 -14.633 -4.699 1 95.62 190 ASP A C 1
ATOM 1444 O O . ASP A 1 190 ? -10.906 -15.828 -4.777 1 95.62 190 ASP A O 1
ATOM 1448 N N . PRO A 1 191 ? -10.672 -13.844 -5.707 1 92.88 191 PRO A N 1
ATOM 1449 C CA . PRO A 1 191 ? -11.344 -14.297 -6.93 1 92.88 191 PRO A CA 1
ATOM 1450 C C . PRO A 1 191 ? -10.562 -15.383 -7.664 1 92.88 191 PRO A C 1
ATOM 1452 O O . PRO A 1 191 ? -11.156 -16.25 -8.305 1 92.88 191 PRO A O 1
ATOM 1455 N N . TRP A 1 192 ? -9.273 -15.32 -7.621 1 93.75 192 TRP A N 1
ATOM 1456 C CA . TRP A 1 192 ? -8.461 -16.328 -8.305 1 93.75 192 TRP A CA 1
ATOM 1457 C C . TRP A 1 192 ? -8.602 -17.688 -7.621 1 93.75 192 TRP A C 1
ATOM 1459 O O . TRP A 1 192 ? -8.695 -18.719 -8.289 1 93.75 192 TRP A O 1
ATOM 1469 N N . LEU A 1 193 ? -8.586 -17.688 -6.301 1 94.56 193 LEU A N 1
ATOM 1470 C CA . LEU A 1 193 ? -8.852 -18.906 -5.555 1 94.56 193 LEU A CA 1
ATOM 1471 C C . LEU A 1 193 ? -10.242 -19.453 -5.863 1 94.56 193 LEU A C 1
ATOM 1473 O O . LEU A 1 193 ? -10.422 -20.656 -6.066 1 94.56 193 LEU A O 1
ATOM 1477 N N . ARG A 1 194 ? -11.18 -18.578 -5.906 1 93.69 194 ARG A N 1
ATOM 1478 C CA . ARG A 1 194 ? -12.555 -18.969 -6.195 1 93.69 194 ARG A CA 1
ATOM 1479 C C . ARG A 1 194 ? -12.664 -19.641 -7.559 1 93.69 194 ARG A C 1
ATOM 1481 O O . ARG A 1 194 ? -13.367 -20.641 -7.707 1 93.69 194 ARG A O 1
ATOM 1488 N N . THR A 1 195 ? -11.977 -19.109 -8.57 1 92.38 195 THR A N 1
ATOM 1489 C CA . THR A 1 195 ? -11.977 -19.688 -9.914 1 92.38 195 THR A CA 1
ATOM 1490 C C . THR A 1 195 ? -11.516 -21.141 -9.875 1 92.38 195 THR A C 1
ATOM 1492 O O . THR A 1 195 ? -12.148 -22.016 -10.484 1 92.38 195 THR A O 1
ATOM 1495 N N . HIS A 1 196 ? -10.484 -21.453 -9.18 1 95.19 196 HIS A N 1
ATOM 1496 C CA . HIS A 1 196 ? -9.961 -22.812 -9.086 1 95.19 196 HIS A CA 1
ATOM 1497 C C . HIS A 1 196 ? -10.953 -23.719 -8.375 1 95.19 196 HIS A C 1
ATOM 1499 O O . HIS A 1 196 ? -11.195 -24.844 -8.812 1 95.19 196 HIS A O 1
ATOM 1505 N N . ILE A 1 197 ? -11.523 -23.203 -7.316 1 93.69 197 ILE A N 1
ATOM 1506 C CA . ILE A 1 197 ? -12.469 -24 -6.535 1 93.69 197 ILE A CA 1
ATOM 1507 C C . ILE A 1 197 ? -13.703 -24.312 -7.379 1 93.69 197 ILE A C 1
ATOM 1509 O O . ILE A 1 197 ? -14.203 -25.438 -7.367 1 93.69 197 ILE A O 1
ATOM 1513 N N . ARG A 1 198 ? -14.133 -23.375 -8.086 1 91.94 198 ARG A N 1
ATOM 1514 C CA . ARG A 1 198 ? -15.305 -23.562 -8.945 1 91.94 198 ARG A CA 1
ATOM 1515 C C . ARG A 1 198 ? -15.031 -24.594 -10.031 1 91.94 198 ARG A C 1
ATOM 1517 O O . ARG A 1 198 ? -15.945 -25.281 -10.492 1 91.94 198 ARG A O 1
ATOM 1524 N N . LEU A 1 199 ? -13.789 -24.75 -10.43 1 92.62 199 LEU A N 1
ATOM 1525 C CA . LEU A 1 199 ? -13.406 -25.719 -11.453 1 92.62 199 LEU A CA 1
ATOM 1526 C C . LEU A 1 199 ? -13.125 -27.078 -10.828 1 92.62 199 LEU A C 1
ATOM 1528 O O . LEU A 1 199 ? -12.68 -28 -11.523 1 92.62 199 LEU A O 1
ATOM 1532 N N . GLY A 1 200 ? -13.32 -27.125 -9.523 1 92.94 200 GLY A N 1
ATOM 1533 C CA . GLY A 1 200 ? -13.281 -28.438 -8.883 1 92.94 200 GLY A CA 1
ATOM 1534 C C . GLY A 1 200 ? -12.016 -28.672 -8.078 1 92.94 200 GLY A C 1
ATOM 1535 O O . GLY A 1 200 ? -11.828 -29.75 -7.512 1 92.94 200 GLY A O 1
ATOM 1536 N N . ALA A 1 201 ? -11.172 -27.672 -8.016 1 94.81 201 ALA A N 1
ATOM 1537 C CA . ALA A 1 201 ? -9.945 -27.828 -7.234 1 94.81 201 ALA A CA 1
ATOM 1538 C C . ALA A 1 201 ? -10.234 -27.766 -5.738 1 94.81 201 ALA A C 1
ATOM 1540 O O . ALA A 1 201 ? -11.125 -27.031 -5.305 1 94.81 201 ALA A O 1
ATOM 1541 N N . ARG A 1 202 ? -9.469 -28.484 -4.98 1 95 202 ARG A N 1
ATOM 1542 C CA . ARG A 1 202 ? -9.523 -28.438 -3.523 1 95 202 ARG A CA 1
ATOM 1543 C C . ARG A 1 202 ? -8.328 -27.688 -2.953 1 95 202 ARG A C 1
ATOM 1545 O O . ARG A 1 202 ? -7.219 -27.781 -3.486 1 95 202 ARG A O 1
ATOM 1552 N N . VAL A 1 203 ? -8.586 -26.984 -1.872 1 94.38 203 VAL A N 1
ATOM 1553 C CA . VAL A 1 203 ? -7.492 -26.328 -1.161 1 94.38 203 VAL A CA 1
ATOM 1554 C C . VAL A 1 203 ? -6.676 -27.375 -0.406 1 94.38 203 VAL A C 1
ATOM 1556 O O . VAL A 1 203 ? -7.219 -28.141 0.387 1 94.38 203 VAL A O 1
ATOM 1559 N N . LEU A 1 204 ? -5.434 -27.391 -0.63 1 95.31 204 LEU A N 1
ATOM 1560 C CA . LEU A 1 204 ? -4.598 -28.422 -0.04 1 95.31 204 LEU A CA 1
ATOM 1561 C C . LEU A 1 204 ? -3.791 -27.875 1.131 1 95.31 204 LEU A C 1
ATOM 1563 O O . LEU A 1 204 ? -3.902 -28.375 2.254 1 95.31 204 LEU A O 1
ATOM 1567 N N . LYS A 1 205 ? -2.996 -26.812 0.88 1 94.25 205 LYS A N 1
ATOM 1568 C CA . LYS A 1 205 ? -2.186 -26.219 1.943 1 94.25 205 LYS A CA 1
ATOM 1569 C C . LYS A 1 205 ? -1.688 -24.828 1.557 1 94.25 205 LYS A C 1
ATOM 1571 O O . LYS A 1 205 ? -1.71 -24.469 0.38 1 94.25 205 LYS A O 1
ATOM 1576 N N . VAL A 1 206 ? -1.253 -24.141 2.623 1 94.81 206 VAL A N 1
ATOM 1577 C CA . VAL A 1 206 ? -0.509 -22.891 2.408 1 94.81 206 VAL A CA 1
ATOM 1578 C C . VAL A 1 206 ? 0.986 -23.203 2.338 1 94.81 206 VAL A C 1
ATOM 1580 O O . VAL A 1 206 ? 1.528 -23.891 3.205 1 94.81 206 VAL A O 1
ATOM 1583 N N . ALA A 1 207 ? 1.578 -22.766 1.268 1 93.62 207 ALA A N 1
ATOM 1584 C CA . ALA A 1 207 ? 3.035 -22.781 1.163 1 93.62 207 ALA A CA 1
ATOM 1585 C C . ALA A 1 207 ? 3.629 -21.422 1.501 1 93.62 207 ALA A C 1
ATOM 1587 O O . ALA A 1 207 ? 3.586 -20.5 0.684 1 93.62 207 ALA A O 1
ATOM 1588 N N . ARG A 1 208 ? 4.27 -21.141 2.623 1 90.44 208 ARG A N 1
ATOM 1589 C CA . ARG A 1 208 ? 4.664 -19.844 3.158 1 90.44 208 ARG A CA 1
ATOM 1590 C C . ARG A 1 208 ? 5.898 -19.312 2.438 1 90.44 208 ARG A C 1
ATOM 1592 O O . ARG A 1 208 ? 6.098 -18.094 2.361 1 90.44 208 ARG A O 1
ATOM 1599 N N . ALA A 1 209 ? 6.73 -20.031 1.911 1 92.56 209 ALA A N 1
ATOM 1600 C CA . ALA A 1 209 ? 7.926 -19.609 1.187 1 92.56 209 ALA A CA 1
ATOM 1601 C C . ALA A 1 209 ? 7.996 -20.266 -0.187 1 92.56 209 ALA A C 1
ATOM 1603 O O . ALA A 1 209 ? 9.023 -20.844 -0.549 1 92.56 209 ALA A O 1
ATOM 1604 N N . SER A 1 210 ? 6.824 -19.984 -0.88 1 95.62 210 SER A N 1
ATOM 1605 C CA . SER A 1 210 ? 6.699 -20.594 -2.201 1 95.62 210 SER A CA 1
ATOM 1606 C C . SER A 1 210 ? 7.672 -19.969 -3.193 1 95.62 210 SER A C 1
ATOM 1608 O O . SER A 1 210 ? 8.195 -20.641 -4.074 1 95.62 210 SER A O 1
ATOM 1610 N N . CYS A 1 211 ? 7.887 -18.672 -3.062 1 95.81 211 CYS A N 1
ATOM 1611 C CA . CYS A 1 211 ? 8.82 -17.875 -3.855 1 95.81 211 CYS A CA 1
ATOM 1612 C C . CYS A 1 211 ? 9.648 -16.953 -2.967 1 95.81 211 CYS A C 1
ATOM 1614 O O . CYS A 1 211 ? 9.117 -16.062 -2.324 1 95.81 211 CYS A O 1
ATOM 1616 N N . THR A 1 212 ? 10.938 -17.188 -2.98 1 97.44 212 THR A N 1
ATOM 1617 C CA . THR A 1 212 ? 11.828 -16.406 -2.125 1 97.44 212 THR A CA 1
ATOM 1618 C C . THR A 1 212 ? 12.82 -15.602 -2.965 1 97.44 212 THR A C 1
ATOM 1620 O O . THR A 1 212 ? 13.461 -16.141 -3.865 1 97.44 212 THR A O 1
ATOM 1623 N N . VAL A 1 213 ? 12.914 -14.367 -2.693 1 98.12 213 VAL A N 1
ATOM 1624 C CA . VAL A 1 213 ? 13.859 -13.477 -3.357 1 98.12 213 VAL A CA 1
ATOM 1625 C C . VAL A 1 213 ? 14.734 -12.789 -2.318 1 98.12 213 VAL A C 1
ATOM 1627 O O . VAL A 1 213 ? 14.234 -12.039 -1.474 1 98.12 213 VAL A O 1
ATOM 1630 N N . ALA A 1 214 ? 15.953 -13.07 -2.297 1 98.56 214 ALA A N 1
ATOM 1631 C CA . ALA A 1 214 ? 16.953 -12.391 -1.489 1 98.56 214 ALA A CA 1
ATOM 1632 C C . ALA A 1 214 ? 17.969 -11.656 -2.373 1 98.56 214 ALA A C 1
ATOM 1634 O O . ALA A 1 214 ? 18.578 -12.258 -3.258 1 98.56 214 ALA A O 1
ATOM 1635 N N . ALA A 1 215 ? 18.094 -10.398 -2.205 1 98.81 215 ALA A N 1
ATOM 1636 C CA . ALA A 1 215 ? 18.969 -9.586 -3.043 1 98.81 215 ALA A CA 1
ATOM 1637 C C . ALA A 1 215 ? 19.453 -8.344 -2.291 1 98.81 215 ALA A C 1
ATOM 1639 O O . ALA A 1 215 ? 18.906 -8.008 -1.234 1 98.81 215 ALA A O 1
ATOM 1640 N N . PRO A 1 216 ? 20.5 -7.707 -2.76 1 98.88 216 PRO A N 1
ATOM 1641 C CA . PRO A 1 216 ? 20.938 -6.453 -2.15 1 98.88 216 PRO A CA 1
ATOM 1642 C C . PRO A 1 216 ? 19.844 -5.395 -2.1 1 98.88 216 PRO A C 1
ATOM 1644 O O . PRO A 1 216 ? 19.031 -5.305 -3.02 1 98.88 216 PRO A O 1
ATOM 1647 N N . VAL A 1 217 ? 19.906 -4.613 -1.057 1 98.81 217 VAL A N 1
ATOM 1648 C CA . VAL A 1 217 ? 18.922 -3.561 -0.84 1 98.81 217 VAL A CA 1
ATOM 1649 C C . VAL A 1 217 ? 18.875 -2.641 -2.059 1 98.81 217 VAL A C 1
ATOM 1651 O O . VAL A 1 217 ? 17.797 -2.23 -2.49 1 98.81 217 VAL A O 1
ATOM 1654 N N . ALA A 1 218 ? 19.969 -2.371 -2.678 1 98.44 218 ALA A N 1
ATOM 1655 C CA . ALA A 1 218 ? 20.031 -1.479 -3.834 1 98.44 218 ALA A CA 1
ATOM 1656 C C . ALA A 1 218 ? 19.219 -2.035 -5 1 98.44 218 ALA A C 1
ATOM 1658 O O . ALA A 1 218 ? 18.578 -1.28 -5.738 1 98.44 218 ALA A O 1
ATOM 1659 N N . GLU A 1 219 ? 19.234 -3.332 -5.207 1 98.62 219 GLU A N 1
ATOM 1660 C CA . GLU A 1 219 ? 18.453 -3.953 -6.27 1 98.62 219 GLU A CA 1
ATOM 1661 C C . GLU A 1 219 ? 16.953 -3.82 -5.996 1 98.62 219 GLU A C 1
ATOM 1663 O O . GLU A 1 219 ? 16.172 -3.514 -6.902 1 98.62 219 GLU A O 1
ATOM 1668 N N . TRP A 1 220 ? 16.625 -4.012 -4.766 1 98.56 220 TRP A N 1
ATOM 1669 C CA . TRP A 1 220 ? 15.211 -3.879 -4.395 1 98.56 220 TRP A CA 1
ATOM 1670 C C . TRP A 1 220 ? 14.727 -2.449 -4.613 1 98.56 220 TRP A C 1
ATOM 1672 O O . TRP A 1 220 ? 13.594 -2.232 -5.047 1 98.56 220 TRP A O 1
ATOM 1682 N N . GLU A 1 221 ? 15.562 -1.484 -4.277 1 98.44 221 GLU A N 1
ATOM 1683 C CA . GLU A 1 221 ? 15.195 -0.094 -4.527 1 98.44 221 GLU A CA 1
ATOM 1684 C C . GLU A 1 221 ? 14.977 0.161 -6.016 1 98.44 221 GLU A C 1
ATOM 1686 O O . GLU A 1 221 ? 14.039 0.863 -6.402 1 98.44 221 GLU A O 1
ATOM 1691 N N . ALA A 1 222 ? 15.766 -0.467 -6.832 1 97.69 222 ALA A N 1
ATOM 1692 C CA . ALA A 1 222 ? 15.617 -0.338 -8.281 1 97.69 222 ALA A CA 1
ATOM 1693 C C . ALA A 1 222 ? 14.328 -1.004 -8.758 1 97.69 222 ALA A C 1
ATOM 1695 O O . ALA A 1 222 ? 13.625 -0.465 -9.617 1 97.69 222 ALA A O 1
ATOM 1696 N N . TRP A 1 223 ? 14 -2.184 -8.172 1 96.94 223 TRP A N 1
ATOM 1697 C CA . TRP A 1 223 ? 12.852 -2.959 -8.617 1 96.94 223 TRP A CA 1
ATOM 1698 C C . TRP A 1 223 ? 11.547 -2.297 -8.18 1 96.94 223 TRP A C 1
ATOM 1700 O O . TRP A 1 223 ? 10.531 -2.393 -8.867 1 96.94 223 TRP A O 1
ATOM 1710 N N . THR A 1 224 ? 11.57 -1.574 -7.02 1 97 224 THR A N 1
ATOM 1711 C CA . THR A 1 224 ? 10.32 -1.141 -6.402 1 97 224 THR A CA 1
ATOM 1712 C C . THR A 1 224 ? 10.133 0.365 -6.562 1 97 224 THR A C 1
ATOM 1714 O O . THR A 1 224 ? 9.023 0.878 -6.402 1 97 224 THR A O 1
ATOM 1717 N N . GLY A 1 225 ? 11.273 1.08 -6.816 1 96.62 225 GLY A N 1
ATOM 1718 C CA . GLY A 1 225 ? 11.227 2.533 -6.844 1 96.62 225 GLY A CA 1
ATOM 1719 C C . GLY A 1 225 ? 11.156 3.152 -5.461 1 96.62 225 GLY A C 1
ATOM 1720 O O . GLY A 1 225 ? 10.906 4.352 -5.324 1 96.62 225 GLY A O 1
ATOM 1721 N N . LEU A 1 226 ? 11.312 2.377 -4.426 1 97.88 226 LEU A N 1
ATOM 1722 C CA . LEU A 1 226 ? 11.289 2.838 -3.041 1 97.88 226 LEU A CA 1
ATOM 1723 C C . LEU A 1 226 ? 12.703 2.98 -2.488 1 97.88 226 LEU A C 1
ATOM 1725 O O . LEU A 1 226 ? 13.664 2.531 -3.113 1 97.88 226 LEU A O 1
ATOM 1729 N N . ARG A 1 227 ? 12.836 3.713 -1.413 1 97.88 227 ARG A N 1
ATOM 1730 C CA . ARG A 1 227 ? 14.055 3.764 -0.623 1 97.88 227 ARG A CA 1
ATOM 1731 C C . ARG A 1 227 ? 13.891 3.008 0.691 1 97.88 227 ARG A C 1
ATOM 1733 O O . ARG A 1 227 ? 12.836 3.074 1.323 1 97.88 227 ARG A O 1
ATOM 1740 N N . PHE A 1 228 ? 14.875 2.268 1.046 1 98.44 228 PHE A N 1
ATOM 1741 C CA . PHE A 1 228 ? 14.883 1.541 2.309 1 98.44 228 PHE A CA 1
ATOM 1742 C C . PHE A 1 228 ? 15.992 2.051 3.223 1 98.44 228 PHE A C 1
ATOM 1744 O O . PHE A 1 228 ? 17.125 1.581 3.148 1 98.44 228 PHE A O 1
ATOM 1751 N N . LEU A 1 229 ? 15.656 2.932 4.137 1 98.12 229 LEU A N 1
ATOM 1752 C CA . LEU A 1 229 ? 16.688 3.686 4.844 1 98.12 229 LEU A CA 1
ATOM 1753 C C . LEU A 1 229 ? 16.75 3.277 6.312 1 98.12 229 LEU A C 1
ATOM 1755 O O . LEU A 1 229 ? 17.438 3.906 7.109 1 98.12 229 LEU A O 1
ATOM 1759 N N . SER A 1 230 ? 16.031 2.277 6.695 1 98.38 230 SER A N 1
ATOM 1760 C CA . SER A 1 230 ? 16.141 1.585 7.977 1 98.38 230 SER A CA 1
ATOM 1761 C C . SER A 1 230 ? 15.82 0.101 7.828 1 98.38 230 SER A C 1
ATOM 1763 O O . SER A 1 230 ? 15.164 -0.308 6.867 1 98.38 230 SER A O 1
ATOM 1765 N N . SER A 1 231 ? 16.344 -0.706 8.758 1 98.56 231 SER A N 1
ATOM 1766 C CA . SER A 1 231 ? 16 -2.123 8.766 1 98.56 231 SER A CA 1
ATOM 1767 C C . SER A 1 231 ? 14.562 -2.34 9.227 1 98.56 231 SER A C 1
ATOM 1769 O O . SER A 1 231 ? 14.008 -1.516 9.961 1 98.56 231 SER A O 1
ATOM 1771 N N . GLY A 1 232 ? 13.977 -3.428 8.727 1 98.56 232 GLY A N 1
ATOM 1772 C CA . GLY A 1 232 ? 12.633 -3.766 9.156 1 98.56 232 GLY A CA 1
ATOM 1773 C C . GLY A 1 232 ? 11.727 -4.176 8.008 1 98.56 232 GLY A C 1
ATOM 1774 O O . GLY A 1 232 ? 12.195 -4.398 6.891 1 98.56 232 GLY A O 1
ATOM 1775 N N . PRO A 1 233 ? 10.469 -4.32 8.281 1 98.75 233 PRO A N 1
ATOM 1776 C CA . PRO A 1 233 ? 9.492 -4.723 7.266 1 98.75 233 PRO A CA 1
ATOM 1777 C C . PRO A 1 233 ? 9 -3.551 6.422 1 98.75 233 PRO A C 1
ATOM 1779 O O . PRO A 1 233 ? 8.812 -2.447 6.941 1 98.75 233 PRO A O 1
ATOM 1782 N N . TYR A 1 234 ? 8.859 -3.783 5.172 1 98.75 234 TYR A N 1
ATOM 1783 C CA . TYR A 1 234 ? 8.312 -2.818 4.227 1 98.75 234 TYR A CA 1
ATOM 1784 C C . TYR A 1 234 ? 7.23 -3.457 3.357 1 98.75 234 TYR A C 1
ATOM 1786 O O . TYR A 1 234 ? 7.367 -4.605 2.934 1 98.75 234 TYR A O 1
ATOM 1794 N N . THR A 1 235 ? 6.145 -2.742 3.166 1 98.12 235 THR A N 1
ATOM 1795 C CA . THR A 1 235 ? 5.266 -3.129 2.07 1 98.12 235 THR A CA 1
ATOM 1796 C C . THR A 1 235 ? 5.852 -2.699 0.728 1 98.12 235 THR A C 1
ATOM 1798 O O . THR A 1 235 ? 6.469 -1.638 0.625 1 98.12 235 THR A O 1
ATOM 1801 N N . VAL A 1 236 ? 5.688 -3.516 -0.273 1 97.62 236 VAL A N 1
ATOM 1802 C CA . VAL A 1 236 ? 6.164 -3.166 -1.607 1 97.62 236 VAL A CA 1
ATOM 1803 C C . VAL A 1 236 ? 5.051 -3.387 -2.627 1 97.62 236 VAL A C 1
ATOM 1805 O O . VAL A 1 236 ? 4.18 -4.238 -2.432 1 97.62 236 VAL A O 1
ATOM 1808 N N . PRO A 1 237 ? 5.078 -2.598 -3.697 1 94.88 237 PRO A N 1
ATOM 1809 C CA . PRO A 1 237 ? 4.035 -2.746 -4.719 1 94.88 237 PRO A CA 1
ATOM 1810 C C . PRO A 1 237 ? 3.965 -4.16 -5.285 1 94.88 237 PRO A C 1
ATOM 1812 O O . PRO A 1 237 ? 4.977 -4.699 -5.746 1 94.88 237 PRO A O 1
ATOM 1815 N N . GLY A 1 238 ? 2.73 -4.734 -5.133 1 94.44 238 GLY A N 1
ATOM 1816 C CA . GLY A 1 238 ? 2.516 -6.066 -5.684 1 94.44 238 GLY A CA 1
ATOM 1817 C C . GLY A 1 238 ? 2.898 -7.176 -4.723 1 94.44 238 GLY A C 1
ATOM 1818 O O . GLY A 1 238 ? 2.711 -8.359 -5.027 1 94.44 238 GLY A O 1
ATOM 1819 N N . GLY A 1 239 ? 3.443 -6.84 -3.557 1 96.12 239 GLY A N 1
ATOM 1820 C CA . GLY A 1 239 ? 3.865 -7.844 -2.596 1 96.12 239 GLY A CA 1
ATOM 1821 C C . GLY A 1 239 ? 2.713 -8.438 -1.806 1 96.12 239 GLY A C 1
ATOM 1822 O O . GLY A 1 239 ? 1.812 -7.711 -1.374 1 96.12 239 GLY A O 1
ATOM 1823 N N . LEU A 1 240 ? 2.736 -9.719 -1.593 1 96.38 240 LEU A N 1
ATOM 1824 C CA . LEU A 1 240 ? 1.736 -10.414 -0.788 1 96.38 240 LEU A CA 1
ATOM 1825 C C . LEU A 1 240 ? 2.059 -10.297 0.698 1 96.38 240 LEU A C 1
ATOM 1827 O O . LEU A 1 240 ? 1.182 -1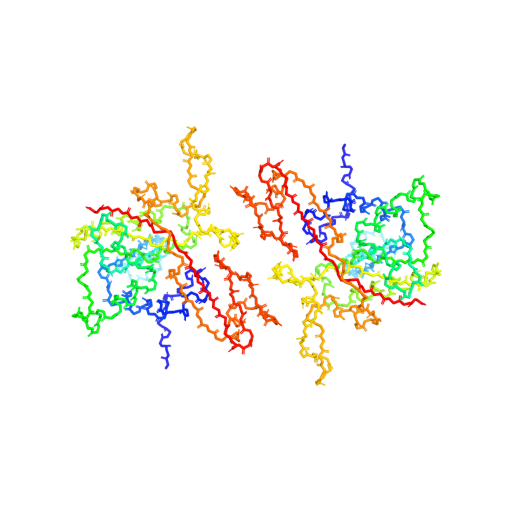0.492 1.544 1 96.38 240 LEU A O 1
ATOM 1831 N N . VAL A 1 241 ? 3.293 -10.18 0.947 1 97.31 241 VAL A N 1
ATOM 1832 C CA . VAL A 1 241 ? 3.852 -10.07 2.291 1 97.31 241 VAL A CA 1
ATOM 1833 C C . VAL A 1 241 ? 4.871 -8.93 2.334 1 97.31 241 VAL A C 1
ATOM 1835 O O . VAL A 1 241 ? 5.156 -8.305 1.312 1 97.31 241 VAL A O 1
ATOM 1838 N N . VAL A 1 242 ? 5.348 -8.711 3.463 1 98.25 242 VAL A N 1
ATOM 1839 C CA . VAL A 1 242 ? 6.301 -7.613 3.615 1 98.25 242 VAL A CA 1
ATOM 1840 C C . VAL A 1 242 ? 7.688 -8.07 3.156 1 98.25 242 VAL A C 1
ATOM 1842 O O . VAL A 1 242 ? 7.996 -9.258 3.174 1 98.25 242 VAL A O 1
ATOM 1845 N N . LEU A 1 243 ? 8.422 -7.109 2.629 1 98.69 243 LEU A N 1
ATOM 1846 C CA . LEU A 1 243 ? 9.852 -7.242 2.412 1 98.69 243 LEU A CA 1
ATOM 1847 C C . LEU A 1 243 ? 10.625 -7.004 3.709 1 98.69 243 LEU A C 1
ATOM 1849 O O . LEU A 1 243 ? 10.406 -6 4.391 1 98.69 243 LEU A O 1
ATOM 1853 N N . GLN A 1 244 ? 11.469 -7.906 4.062 1 98.81 244 GLN A N 1
ATOM 1854 C CA . GLN A 1 244 ? 12.312 -7.723 5.238 1 98.81 244 GLN A CA 1
ATOM 1855 C C . GLN A 1 244 ? 13.672 -7.145 4.852 1 98.81 244 GLN A C 1
ATOM 1857 O O . GLN A 1 244 ? 14.469 -7.809 4.184 1 98.81 244 GLN A O 1
ATOM 1862 N N . VAL A 1 245 ? 13.93 -5.957 5.289 1 98.88 245 VAL A N 1
ATOM 1863 C CA . VAL A 1 245 ? 15.172 -5.27 4.949 1 98.88 245 VAL A CA 1
ATOM 1864 C C . VAL A 1 245 ? 16.141 -5.344 6.125 1 98.88 245 VAL A C 1
ATOM 1866 O O . VAL A 1 245 ? 15.766 -5.066 7.266 1 98.88 245 VAL A O 1
ATOM 1869 N N . ASP A 1 246 ? 17.312 -5.738 5.898 1 98.81 246 ASP A N 1
ATOM 1870 C CA . ASP A 1 246 ? 18.406 -5.746 6.867 1 98.81 246 ASP A CA 1
ATOM 1871 C C . ASP A 1 246 ? 19.594 -4.918 6.367 1 98.81 246 ASP A C 1
ATOM 1873 O O . ASP A 1 246 ? 20.406 -5.402 5.586 1 98.81 246 ASP A O 1
ATOM 1877 N N . LEU A 1 247 ? 19.734 -3.736 6.895 1 98.12 247 LEU A N 1
ATOM 1878 C CA . LEU A 1 247 ? 20.766 -2.836 6.41 1 98.12 247 LEU A CA 1
ATOM 1879 C C . LEU A 1 247 ? 22.141 -3.244 6.949 1 98.12 247 LEU A C 1
ATOM 1881 O O . LEU A 1 247 ? 23.172 -2.871 6.387 1 98.12 247 LEU A O 1
ATOM 1885 N N . GLU A 1 248 ? 22.156 -3.906 8.031 1 98.31 248 GLU A N 1
ATOM 1886 C CA . GLU A 1 248 ? 23.438 -4.383 8.555 1 98.31 248 GLU A CA 1
ATOM 1887 C C . GLU A 1 248 ? 24.125 -5.32 7.574 1 98.31 248 GLU A C 1
ATOM 1889 O O . GLU A 1 248 ? 25.328 -5.191 7.32 1 98.31 248 GLU A O 1
ATOM 1894 N N . THR A 1 249 ? 23.375 -6.238 6.992 1 98.38 249 THR A N 1
ATOM 1895 C CA . THR A 1 249 ? 23.922 -7.18 6.02 1 98.38 249 THR A CA 1
ATOM 1896 C C . THR A 1 249 ? 23.844 -6.609 4.605 1 98.38 249 THR A C 1
ATOM 1898 O O . THR A 1 249 ? 24.484 -7.113 3.688 1 98.38 249 THR A O 1
ATOM 1901 N N . GLY A 1 250 ? 22.953 -5.582 4.43 1 98.56 250 GLY A N 1
ATOM 1902 C CA . GLY A 1 250 ? 22.734 -5.004 3.113 1 98.56 250 GLY A CA 1
ATOM 1903 C C . GLY A 1 250 ? 21.828 -5.844 2.234 1 98.56 250 GLY A C 1
ATOM 1904 O O . GLY A 1 250 ? 21.812 -5.668 1.015 1 98.56 250 GLY A O 1
ATOM 1905 N N . ILE A 1 251 ? 21.094 -6.82 2.857 1 98.81 251 ILE A N 1
ATOM 1906 C CA . ILE A 1 251 ? 20.25 -7.75 2.109 1 98.81 251 ILE A CA 1
ATOM 1907 C C . ILE A 1 251 ? 18.797 -7.566 2.52 1 98.81 251 ILE A C 1
ATOM 1909 O O . ILE A 1 251 ? 18.484 -7.348 3.695 1 98.81 251 ILE A O 1
ATOM 1913 N N . ALA A 1 252 ? 17.938 -7.574 1.545 1 98.88 252 ALA A N 1
ATOM 1914 C CA . ALA A 1 252 ? 16.516 -7.664 1.8 1 98.88 252 ALA A CA 1
ATOM 1915 C C . ALA A 1 252 ? 15.938 -8.984 1.283 1 98.88 252 ALA A C 1
ATOM 1917 O O . ALA A 1 252 ? 16.344 -9.469 0.225 1 98.88 252 ALA A O 1
ATOM 1918 N N . THR A 1 253 ? 15.047 -9.555 2.033 1 98.81 253 THR A N 1
ATOM 1919 C CA . THR A 1 253 ? 14.5 -10.875 1.716 1 98.81 253 THR A CA 1
ATOM 1920 C C . THR A 1 253 ? 12.977 -10.828 1.656 1 98.81 253 THR A C 1
ATOM 1922 O O . THR A 1 253 ? 12.328 -10.266 2.543 1 98.81 253 THR A O 1
ATOM 1925 N N . TYR A 1 254 ? 12.445 -11.344 0.632 1 98.25 254 TYR A N 1
ATOM 1926 C CA . TYR A 1 254 ? 11.016 -11.453 0.366 1 98.25 254 TYR A CA 1
ATOM 1927 C C . TYR A 1 254 ? 10.609 -12.914 0.199 1 98.25 254 TYR A C 1
ATOM 1929 O O . TYR A 1 254 ? 11.211 -13.648 -0.59 1 98.25 254 TYR A O 1
ATOM 1937 N N . ARG A 1 255 ? 9.57 -13.359 0.977 1 97.25 255 ARG A N 1
ATOM 1938 C CA . ARG A 1 255 ? 9.102 -14.742 0.943 1 97.25 255 ARG A CA 1
ATOM 1939 C C . ARG A 1 255 ? 7.613 -14.812 0.641 1 97.25 255 ARG A C 1
ATOM 1941 O O . ARG A 1 255 ? 6.789 -14.867 1.558 1 97.25 255 ARG A O 1
ATOM 1948 N N . ASP A 1 256 ? 7.371 -14.859 -0.581 1 93.94 256 ASP A N 1
ATOM 1949 C CA . ASP A 1 256 ? 5.996 -14.891 -1.07 1 93.94 256 ASP A CA 1
ATOM 1950 C C . ASP A 1 256 ? 5.352 -16.25 -0.798 1 93.94 256 ASP A C 1
ATOM 1952 O O . ASP A 1 256 ? 5.957 -17.297 -1.045 1 93.94 256 ASP A O 1
ATOM 1956 N N . GLY A 1 257 ? 4.09 -16.219 -0.258 1 92.12 257 GLY A N 1
ATOM 1957 C CA . GLY A 1 257 ? 3.359 -17.453 -0.019 1 92.12 257 GLY A CA 1
ATOM 1958 C C . GLY A 1 257 ? 2.295 -17.734 -1.066 1 92.12 257 GLY A C 1
ATOM 1959 O O . GLY A 1 257 ? 1.865 -16.812 -1.774 1 92.12 257 GLY A O 1
ATOM 1960 N N . THR A 1 258 ? 1.997 -19.016 -1.181 1 92.5 258 THR A N 1
ATOM 1961 C CA . THR A 1 258 ? 0.928 -19.422 -2.082 1 92.5 258 THR A CA 1
ATOM 1962 C C . THR A 1 258 ? -0.043 -20.375 -1.373 1 92.5 2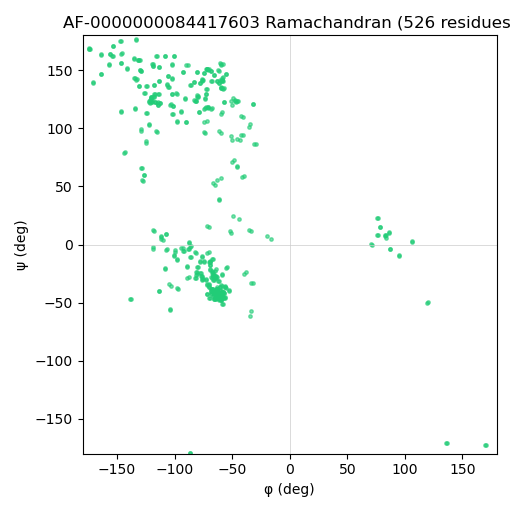58 THR A C 1
ATOM 1964 O O . THR A 1 258 ? 0.261 -20.891 -0.297 1 92.5 258 THR A O 1
ATOM 1967 N N . ASN A 1 259 ? -1.215 -20.406 -1.966 1 93 259 ASN A N 1
ATOM 1968 C CA . ASN A 1 259 ? -2.217 -21.406 -1.603 1 93 259 ASN A CA 1
ATOM 1969 C C . ASN A 1 259 ? -2.273 -22.547 -2.619 1 93 259 ASN A C 1
ATOM 1971 O O . ASN A 1 259 ? -2.785 -22.359 -3.727 1 93 259 ASN A O 1
ATOM 1975 N N . VAL A 1 260 ? -1.849 -23.672 -2.119 1 93.94 260 VAL A N 1
ATOM 1976 C CA . VAL A 1 260 ? -1.787 -24.781 -3.057 1 93.94 260 VAL A CA 1
ATOM 1977 C C . VAL A 1 260 ? -3.166 -25.422 -3.186 1 93.94 260 VAL A C 1
ATOM 1979 O O . VAL A 1 260 ? -3.777 -25.812 -2.184 1 93.94 260 VAL A O 1
ATOM 1982 N N . VAL A 1 261 ? -3.607 -25.469 -4.414 1 95.5 261 VAL A N 1
ATOM 1983 C CA . VAL A 1 261 ? -4.848 -26.172 -4.727 1 95.5 261 VAL A CA 1
ATOM 1984 C C . VAL A 1 261 ? -4.566 -27.297 -5.707 1 95.5 261 VAL A C 1
ATOM 1986 O O . VAL A 1 261 ? -3.514 -27.328 -6.348 1 95.5 261 VAL A O 1
ATOM 1989 N N . GLY A 1 262 ? -5.426 -28.266 -5.676 1 93.75 262 GLY A N 1
ATOM 1990 C CA . GLY A 1 262 ? -5.203 -29.344 -6.617 1 93.75 262 GLY A CA 1
ATOM 1991 C C . GLY A 1 262 ? -6.328 -30.359 -6.625 1 93.75 262 GLY A C 1
ATOM 1992 O O . GLY A 1 262 ? -7.301 -30.234 -5.883 1 93.75 262 GLY A O 1
ATOM 1993 N N . GLY A 1 263 ? -6.246 -31.203 -7.648 1 89.06 263 GLY A N 1
ATOM 1994 C CA . GLY A 1 263 ? -7.16 -32.312 -7.781 1 89.06 263 GLY A CA 1
ATOM 1995 C C . GLY A 1 263 ? -6.598 -33.469 -8.625 1 89.06 263 GLY A C 1
ATOM 1996 O O . GLY A 1 263 ? -5.613 -33.281 -9.344 1 89.06 263 GLY A O 1
ATOM 1997 N N . ARG A 1 264 ? -7.277 -34.594 -8.469 1 86.06 264 ARG A N 1
ATOM 1998 C CA . ARG A 1 264 ? -6.887 -35.781 -9.234 1 86.06 264 ARG A CA 1
ATOM 1999 C C . ARG A 1 264 ? -7.355 -35.656 -10.688 1 86.06 264 ARG A C 1
ATOM 2001 O O . ARG A 1 264 ? -8.328 -34.969 -10.977 1 86.06 264 ARG A O 1
ATOM 2008 N N . THR A 1 265 ? -6.531 -36.094 -11.508 1 83.62 265 THR A N 1
ATOM 2009 C CA . THR A 1 265 ? -6.922 -36.156 -12.906 1 83.62 265 THR A CA 1
ATOM 2010 C C . THR A 1 265 ? -7.699 -37.406 -13.219 1 83.62 265 THR A C 1
ATOM 2012 O O . THR A 1 265 ? -7.539 -38.438 -12.539 1 83.62 265 THR A O 1
ATOM 2015 N N . MET B 1 1 ? -29.031 18.016 6.691 1 18.47 1 MET B N 1
ATOM 2016 C CA . MET B 1 1 ? -28.688 18.328 5.305 1 18.47 1 MET B CA 1
ATOM 2017 C C . MET B 1 1 ? -27.297 18.953 5.215 1 18.47 1 MET B C 1
ATOM 2019 O O . MET B 1 1 ? -27.062 20.031 5.738 1 18.47 1 MET B O 1
ATOM 2023 N N . THR B 1 2 ? -26.203 18.219 5.477 1 25.69 2 THR B N 1
ATOM 2024 C CA . THR B 1 2 ? -24.844 18.719 5.582 1 25.69 2 THR B CA 1
ATOM 2025 C C . THR B 1 2 ? -24.484 19.578 4.371 1 25.69 2 THR B C 1
ATOM 2027 O O . THR B 1 2 ? -24.625 19.141 3.229 1 25.69 2 THR B O 1
ATOM 2030 N N . THR B 1 3 ? -24.734 20.891 4.457 1 25.08 3 THR B N 1
ATOM 2031 C CA . THR B 1 3 ? -24.609 21.938 3.443 1 25.08 3 THR B CA 1
ATOM 2032 C C . THR B 1 3 ? -23.312 21.781 2.654 1 25.08 3 THR B C 1
ATOM 2034 O O . THR B 1 3 ? -22.234 21.703 3.238 1 25.08 3 THR B O 1
ATOM 2037 N N . ARG B 1 4 ? -23.297 21.078 1.607 1 32.97 4 ARG B N 1
ATOM 2038 C CA . ARG B 1 4 ? -22.297 21.016 0.548 1 32.97 4 ARG B CA 1
ATOM 2039 C C . ARG B 1 4 ? -21.875 22.422 0.116 1 32.97 4 ARG B C 1
ATOM 2041 O O . ARG B 1 4 ? -22.688 23.188 -0.427 1 32.97 4 ARG B O 1
ATOM 2048 N N . ARG B 1 5 ? -21.172 23.234 0.995 1 31.98 5 ARG B N 1
ATOM 2049 C CA . ARG B 1 5 ? -20.828 24.578 0.516 1 31.98 5 ARG B CA 1
ATOM 2050 C C . ARG B 1 5 ? -20.234 24.531 -0.887 1 31.98 5 ARG B C 1
ATOM 2052 O O . ARG B 1 5 ? -19.359 23.703 -1.164 1 31.98 5 ARG B O 1
ATOM 2059 N N . PRO B 1 6 ? -20.656 25.156 -1.964 1 33.25 6 PRO B N 1
ATOM 2060 C CA . PRO B 1 6 ? -20.328 25.344 -3.377 1 33.25 6 PRO B CA 1
ATOM 2061 C C . PRO B 1 6 ? -18.922 25.938 -3.58 1 33.25 6 PRO B C 1
ATOM 2063 O O . PRO B 1 6 ? -18.531 26.844 -2.852 1 33.25 6 PRO B O 1
ATOM 2066 N N . GLY B 1 7 ? -17.797 25.266 -4.207 1 37.5 7 GLY B N 1
ATOM 2067 C CA . GLY B 1 7 ? -16.5 25.703 -4.711 1 37.5 7 GLY B CA 1
ATOM 2068 C C . GLY B 1 7 ? -15.336 25.047 -3.994 1 37.5 7 GLY B C 1
ATOM 2069 O O . GLY B 1 7 ? -14.188 25.188 -4.422 1 37.5 7 GLY B O 1
ATOM 2070 N N . VAL B 1 8 ? -15.406 25.109 -2.684 1 37.75 8 VAL B N 1
ATOM 2071 C CA . VAL B 1 8 ? -14.234 24.469 -2.107 1 37.75 8 VAL B CA 1
ATOM 2072 C C . VAL B 1 8 ? -14.258 22.969 -2.406 1 37.75 8 VAL B C 1
ATOM 2074 O O . VAL B 1 8 ? -15.039 22.219 -1.805 1 37.75 8 VAL B O 1
ATOM 2077 N N . ASN B 1 9 ? -14.391 22.562 -3.596 1 40.34 9 ASN B N 1
ATOM 2078 C CA . ASN B 1 9 ? -14.086 21.172 -3.871 1 40.34 9 ASN B CA 1
ATOM 2079 C C . ASN B 1 9 ? -12.828 20.719 -3.129 1 40.34 9 ASN B C 1
ATOM 2081 O O . ASN B 1 9 ? -11.711 21.062 -3.516 1 40.34 9 ASN B O 1
ATOM 2085 N N . SER B 1 10 ? -12.789 20.812 -1.894 1 44.91 10 SER B N 1
ATOM 2086 C CA . SER B 1 10 ? -11.656 20.422 -1.063 1 44.91 10 SER B CA 1
ATOM 2087 C C . SER B 1 10 ? -11.172 19.016 -1.425 1 44.91 10 SER B C 1
ATOM 2089 O O . SER B 1 10 ? -11.258 18.094 -0.614 1 44.91 10 SER B O 1
ATOM 2091 N N . ASP B 1 11 ? -11.391 18.547 -2.564 1 53.12 11 ASP B N 1
ATOM 2092 C CA . ASP B 1 11 ? -10.672 17.297 -2.775 1 53.12 11 ASP B CA 1
ATOM 2093 C C . ASP B 1 11 ? -9.164 17.484 -2.631 1 53.12 11 ASP B C 1
ATOM 2095 O O . ASP B 1 11 ? -8.484 17.828 -3.596 1 53.12 11 ASP B O 1
ATOM 2099 N N . PHE B 1 12 ? -8.789 18.016 -1.353 1 58.75 12 PHE B N 1
ATOM 2100 C CA . PHE B 1 12 ? -7.414 18.297 -0.967 1 58.75 12 PHE B CA 1
ATOM 2101 C C . PHE B 1 12 ? -6.516 17.094 -1.215 1 58.75 12 PHE B C 1
ATOM 2103 O O . PHE B 1 12 ? -5.348 17.094 -0.827 1 58.75 12 PHE B O 1
ATOM 2110 N N . GLY B 1 13 ? -7.102 16.109 -1.926 1 72.5 13 GLY B N 1
ATOM 2111 C CA . GLY B 1 13 ? -6.285 14.93 -2.188 1 72.5 13 GLY B CA 1
ATOM 2112 C C . GLY B 1 13 ? -6.031 14.094 -0.947 1 72.5 13 GLY B C 1
ATOM 2113 O O . GLY B 1 13 ? -5.246 13.141 -0.984 1 72.5 13 GLY B O 1
ATOM 2114 N N . TRP B 1 14 ? -6.652 14.625 0.275 1 85.62 14 TRP B N 1
ATOM 2115 C CA . TRP B 1 14 ? -6.492 13.836 1.49 1 85.62 14 TRP B CA 1
ATOM 2116 C C . TRP B 1 14 ? -7.336 12.562 1.427 1 85.62 14 TRP B C 1
ATOM 2118 O O . TRP B 1 14 ? -8.406 12.555 0.809 1 85.62 14 TRP B O 1
ATOM 2128 N N . PRO B 1 15 ? -6.816 11.562 2.119 1 91.38 15 PRO B N 1
ATOM 2129 C CA . PRO B 1 15 ? -7.719 10.422 2.279 1 91.38 15 PRO B CA 1
ATOM 2130 C C . PRO B 1 15 ? -9.023 10.797 2.982 1 91.38 15 PRO B C 1
ATOM 2132 O O . PRO B 1 15 ? -9.016 11.594 3.922 1 91.38 15 PRO B O 1
ATOM 2135 N N . VAL B 1 16 ? -10.07 10.227 2.516 1 92.81 16 VAL B N 1
ATOM 2136 C CA . VAL B 1 16 ? -11.414 10.586 2.965 1 92.81 16 VAL B CA 1
ATOM 2137 C C . VAL B 1 16 ? -11.516 10.422 4.48 1 92.81 16 VAL B C 1
ATOM 2139 O O . VAL B 1 16 ? -12.188 11.203 5.152 1 92.81 16 VAL B O 1
ATOM 2142 N N . PHE B 1 17 ? -10.883 9.461 5.078 1 95.75 17 PHE B N 1
ATOM 2143 C CA . PHE B 1 17 ? -11.07 9.133 6.488 1 95.75 17 PHE B CA 1
ATOM 2144 C C . PHE B 1 17 ? -10.492 10.227 7.379 1 95.75 17 PHE B C 1
ATOM 2146 O O . PHE B 1 17 ? -10.852 10.328 8.555 1 95.75 17 PHE B O 1
ATOM 2153 N N . LEU B 1 18 ? -9.656 11.047 6.848 1 93.38 18 LEU B N 1
ATOM 2154 C CA . LEU B 1 18 ? -9.094 12.125 7.656 1 93.38 18 LEU B CA 1
ATOM 2155 C C . LEU B 1 18 ? -10.156 13.172 7.992 1 93.38 18 LEU B C 1
ATOM 2157 O O . LEU B 1 18 ? -10.008 13.922 8.953 1 93.38 18 LEU B O 1
ATOM 2161 N N . TYR B 1 19 ? -11.211 13.188 7.195 1 93.5 19 TYR B N 1
ATOM 2162 C CA . TYR B 1 19 ? -12.297 14.133 7.426 1 93.5 19 TYR B CA 1
ATOM 2163 C C . TYR B 1 19 ? -13.305 13.57 8.422 1 93.5 19 TYR B C 1
ATOM 2165 O O . TYR B 1 19 ? -14.266 14.25 8.797 1 93.5 19 TYR B O 1
ATOM 2173 N N . LYS B 1 20 ? -13.062 12.391 8.836 1 96.38 20 LYS B N 1
ATOM 2174 C CA . LYS B 1 20 ? -14.109 11.711 9.586 1 96.38 20 LYS B CA 1
ATOM 2175 C C . LYS B 1 20 ? -13.766 11.641 11.078 1 96.38 20 LYS B C 1
ATOM 2177 O O . LYS B 1 20 ? -14.586 11.203 11.891 1 96.38 20 LYS B O 1
ATOM 2182 N N . GLY B 1 21 ? -12.602 12.094 11.469 1 95.62 21 GLY B N 1
ATOM 2183 C CA . GLY B 1 21 ? -12.234 12.211 12.875 1 95.62 21 GLY B CA 1
ATOM 2184 C C . GLY B 1 21 ? -12.664 13.523 13.5 1 95.62 21 GLY B C 1
ATOM 2185 O O . GLY B 1 21 ? -13.266 14.367 12.828 1 95.62 21 GLY B O 1
ATOM 2186 N N . PRO B 1 22 ? -12.32 13.664 14.789 1 96.69 22 PRO B N 1
ATOM 2187 C CA . PRO B 1 22 ? -12.75 14.867 15.5 1 96.69 22 PRO B CA 1
ATOM 2188 C C . PRO B 1 22 ? -12.25 16.156 14.844 1 96.69 22 PRO B C 1
ATOM 2190 O O . PRO B 1 22 ? -13.008 17.109 14.703 1 96.69 22 PRO B O 1
ATOM 2193 N N . GLY B 1 23 ? -11.016 16.188 14.484 1 96.06 23 GLY B N 1
ATOM 2194 C CA . GLY B 1 23 ? -10.484 17.359 13.797 1 96.06 23 GLY B CA 1
ATOM 2195 C C . GLY B 1 23 ? -11.094 17.562 12.422 1 96.06 23 GLY B C 1
ATOM 2196 O O . GLY B 1 23 ? -11.516 18.672 12.094 1 96.06 23 GLY B O 1
ATOM 2197 N N . GLY B 1 24 ? -11.148 16.484 11.695 1 94.94 24 GLY B N 1
ATOM 2198 C CA . GLY B 1 24 ? -11.688 16.547 10.344 1 94.94 24 GLY B CA 1
ATOM 2199 C C . GLY B 1 24 ? -13.117 17.047 10.297 1 94.94 24 GLY B C 1
ATOM 2200 O O . GLY B 1 24 ? -13.453 17.875 9.461 1 94.94 24 GLY B O 1
ATOM 2201 N N . LEU B 1 25 ? -13.922 16.625 11.156 1 96 25 LEU B N 1
ATOM 2202 C CA . LEU B 1 25 ? -15.336 16.969 11.195 1 96 25 LEU B CA 1
ATOM 2203 C C . LEU B 1 25 ? -15.523 18.453 11.516 1 96 25 LEU B C 1
ATOM 2205 O O . LEU B 1 25 ? -16.562 19.047 11.188 1 96 25 LEU B O 1
ATOM 2209 N N . ASN B 1 26 ? -14.547 19.047 12.156 1 97.25 26 ASN B N 1
ATOM 2210 C CA . ASN B 1 26 ? -14.672 20.422 12.602 1 97.25 26 ASN B CA 1
ATOM 2211 C C . ASN B 1 26 ? -13.758 21.359 11.805 1 97.25 26 ASN B C 1
ATOM 2213 O O . ASN B 1 26 ? -13.68 22.547 12.094 1 97.25 26 ASN B O 1
ATOM 2217 N N . PHE B 1 27 ? -13.117 20.797 10.859 1 96 27 PHE B N 1
ATOM 2218 C CA . PHE B 1 27 ? -12.07 21.484 10.117 1 96 27 PHE B CA 1
ATOM 2219 C C . PHE B 1 27 ? -12.617 22.766 9.469 1 96 27 PHE B C 1
ATOM 2221 O O . PHE B 1 27 ? -12.117 23.859 9.719 1 96 27 PHE B O 1
ATOM 2228 N N . PHE B 1 28 ? -13.688 22.688 8.758 1 93.81 28 PHE B N 1
ATOM 2229 C CA . PHE B 1 28 ? -14.172 23.812 7.984 1 93.81 28 PHE B CA 1
ATOM 2230 C C . PHE B 1 28 ? -14.852 24.844 8.883 1 93.81 28 PHE B C 1
ATOM 2232 O O . PHE B 1 28 ? -14.789 26.047 8.625 1 93.81 28 PHE B O 1
ATOM 2239 N N . ASP B 1 29 ? -15.453 24.406 9.977 1 96 29 ASP B N 1
ATOM 2240 C CA . ASP B 1 29 ? -15.961 25.359 10.961 1 96 29 ASP B CA 1
ATOM 2241 C C . ASP B 1 29 ? -14.844 26.266 11.469 1 96 29 ASP B C 1
ATOM 2243 O O . ASP B 1 29 ? -15.039 27.469 11.602 1 96 29 ASP B O 1
ATOM 2247 N N . VAL B 1 30 ? -13.758 25.672 11.664 1 97.12 30 VAL B N 1
ATOM 2248 C CA . VAL B 1 30 ? -12.625 26.406 12.211 1 97.12 30 VAL B CA 1
ATOM 2249 C C . VAL B 1 30 ? -12.07 27.359 11.148 1 97.12 30 VAL B C 1
ATOM 2251 O O . VAL B 1 30 ? -11.773 28.516 11.43 1 97.12 30 VAL B O 1
ATOM 2254 N N . ILE B 1 31 ? -11.961 26.891 9.938 1 95.56 31 ILE B N 1
ATOM 2255 C CA . ILE B 1 31 ? -11.406 27.688 8.852 1 95.56 31 ILE B CA 1
ATOM 2256 C C . ILE B 1 31 ? -12.297 28.906 8.594 1 95.56 31 ILE B C 1
ATOM 2258 O O . ILE B 1 31 ? -11.805 30.016 8.445 1 95.56 31 ILE B O 1
ATOM 2262 N N . PHE B 1 32 ? -13.555 28.703 8.641 1 95.06 32 PHE B N 1
ATOM 2263 C CA . PHE B 1 32 ? -14.484 29.797 8.375 1 95.06 32 PHE B CA 1
ATOM 2264 C C . PHE B 1 32 ? -14.664 30.672 9.617 1 95.06 32 PHE B C 1
ATOM 2266 O O . PHE B 1 32 ? -14.93 31.859 9.516 1 95.06 32 PHE B O 1
ATOM 2273 N N . GLY B 1 33 ? -14.469 30.109 10.734 1 97.12 33 GLY B N 1
ATOM 2274 C CA . GLY B 1 33 ? -14.617 30.828 11.984 1 97.12 33 GLY B CA 1
ATOM 2275 C C . GLY B 1 33 ? -13.414 31.688 12.32 1 97.12 33 GLY B C 1
ATOM 2276 O O . GLY B 1 33 ? -13.516 32.625 13.133 1 97.12 33 GLY B O 1
ATOM 2277 N N . HIS B 1 34 ? -12.305 31.375 11.695 1 97.44 34 HIS B N 1
ATOM 2278 C CA . HIS B 1 34 ? -11.078 32.125 11.914 1 97.44 34 HIS B CA 1
ATOM 2279 C C . HIS B 1 34 ? -10.461 32.562 10.594 1 97.44 34 HIS B C 1
ATOM 2281 O O . HIS B 1 34 ? -9.328 32.219 10.273 1 97.44 34 HIS B O 1
ATOM 2287 N N . PRO B 1 35 ? -11.156 33.438 9.891 1 96.44 35 PRO B N 1
ATOM 2288 C CA . PRO B 1 35 ? -10.719 33.812 8.547 1 96.44 35 PRO B CA 1
ATOM 2289 C C . PRO B 1 35 ? -9.414 34.594 8.547 1 96.44 35 PRO B C 1
ATOM 2291 O O . PRO B 1 35 ? -8.68 34.594 7.555 1 96.44 35 PRO B O 1
ATOM 2294 N N . GLU B 1 36 ? -9.094 35.281 9.672 1 96.56 36 GLU B N 1
ATOM 2295 C CA . GLU B 1 36 ? -7.91 36.125 9.75 1 96.56 36 GLU B CA 1
ATOM 2296 C C . GLU B 1 36 ? -6.629 35.312 9.68 1 96.56 36 GLU B C 1
ATOM 2298 O O . GLU B 1 36 ? -5.547 35.844 9.445 1 96.56 36 GLU B O 1
ATOM 2303 N N . TYR B 1 37 ? -6.738 33.969 9.82 1 97.62 37 TYR B N 1
ATOM 2304 C CA . TYR B 1 37 ? -5.562 33.125 9.828 1 97.62 37 TYR B CA 1
ATOM 2305 C C . TYR B 1 37 ? -5.348 32.469 8.469 1 97.62 37 TYR B C 1
ATOM 2307 O O . TYR B 1 37 ? -4.355 31.766 8.258 1 97.62 37 TYR B O 1
ATOM 2315 N N . GLN B 1 38 ? -6.254 32.656 7.531 1 97.12 38 GLN B N 1
ATOM 2316 C CA . GLN B 1 38 ? -6.23 31.906 6.281 1 97.12 38 GLN B CA 1
ATOM 2317 C C . GLN B 1 38 ? -5.457 32.656 5.203 1 97.12 38 GLN B C 1
ATOM 2319 O O . GLN B 1 38 ? -5.387 33.875 5.219 1 97.12 38 GLN B O 1
ATOM 2324 N N . THR B 1 39 ? -4.824 31.859 4.324 1 95.25 39 THR B N 1
ATOM 2325 C CA . THR B 1 39 ? -4.113 32.375 3.164 1 95.25 39 THR B CA 1
ATOM 2326 C C . THR B 1 39 ? -4.738 31.875 1.868 1 95.25 39 THR B C 1
ATOM 2328 O O . THR B 1 39 ? -4.957 30.672 1.705 1 95.25 39 THR B O 1
ATOM 2331 N N . LEU B 1 40 ? -5.074 32.781 0.943 1 92.88 40 LEU B N 1
ATOM 2332 C CA . LEU B 1 40 ? -5.52 32.438 -0.406 1 92.88 40 LEU B CA 1
ATOM 2333 C C . LEU B 1 40 ? -4.582 33.031 -1.449 1 92.88 40 LEU B C 1
ATOM 2335 O O . LEU B 1 40 ? -4.238 34.219 -1.375 1 92.88 40 LEU B O 1
ATOM 2339 N N . VAL B 1 41 ? -4.113 32.188 -2.221 1 91.44 41 VAL B N 1
ATOM 2340 C CA . VAL B 1 41 ? -3.314 32.656 -3.354 1 91.44 41 VAL B CA 1
ATOM 2341 C C . VAL B 1 41 ? -4.156 32.625 -4.625 1 91.44 41 VAL B C 1
ATOM 2343 O O . VAL B 1 41 ? -4.559 31.562 -5.094 1 91.44 41 VAL B O 1
ATOM 2346 N N . VAL B 1 42 ? -4.336 33.812 -5.23 1 90.31 42 VAL B N 1
ATOM 2347 C CA . VAL B 1 42 ? -5.191 33.969 -6.402 1 90.31 42 VAL B CA 1
ATOM 2348 C C . VAL B 1 42 ? -4.355 34.438 -7.598 1 90.31 42 VAL B C 1
ATOM 2350 O O . VAL B 1 42 ? -3.545 35.344 -7.473 1 90.31 42 VAL B O 1
ATOM 2353 N N . GLY B 1 43 ? -4.453 33.594 -8.641 1 85.44 43 GLY B N 1
ATOM 2354 C CA . GLY B 1 43 ? -3.854 34 -9.898 1 85.44 43 GLY B CA 1
ATOM 2355 C C . GLY B 1 43 ? -4.801 34.812 -10.781 1 85.44 43 GLY B C 1
ATOM 2356 O O . GLY B 1 43 ? -6.023 34.688 -10.641 1 85.44 43 GLY B O 1
ATOM 2357 N N . HIS B 1 44 ? -4.199 35.656 -11.672 1 86.5 44 HIS B N 1
ATOM 2358 C CA . HIS B 1 44 ? -4.961 36.438 -12.641 1 86.5 44 HIS B CA 1
ATOM 2359 C C . HIS B 1 44 ? -4.527 36.125 -14.07 1 86.5 44 HIS B C 1
ATOM 2361 O O . HIS B 1 44 ? -3.336 35.938 -14.336 1 86.5 44 HIS B O 1
ATOM 2367 N N . VAL B 1 45 ? -5.504 35.688 -14.844 1 76.81 45 VAL B N 1
ATOM 2368 C CA . VAL B 1 45 ? -5.211 35.531 -16.266 1 76.81 45 VAL B CA 1
ATOM 2369 C C . VAL B 1 45 ? -5.809 36.688 -17.062 1 76.81 45 VAL B C 1
ATOM 2371 O O . VAL B 1 45 ? -6.984 37 -16.891 1 76.81 45 VAL B O 1
ATOM 2374 N N . GLU B 1 46 ? -4.91 37.375 -17.734 1 71.5 46 GLU B N 1
ATOM 2375 C CA . GLU B 1 46 ? -5.375 38.438 -18.594 1 71.5 46 GLU B CA 1
ATOM 2376 C C . GLU B 1 46 ? -6.152 37.906 -19.797 1 71.5 46 GLU B C 1
ATOM 2378 O O . GLU B 1 46 ? -5.77 36.906 -20.375 1 71.5 46 GLU B O 1
ATOM 2383 N N . ALA B 1 47 ? -7.355 38.25 -19.844 1 61.69 47 ALA B N 1
ATOM 2384 C CA . ALA B 1 47 ? -8.102 37.844 -21.031 1 61.69 47 ALA B CA 1
ATOM 2385 C C . ALA B 1 47 ? -7.34 38.25 -22.297 1 61.69 47 ALA B C 1
ATOM 2387 O O . ALA B 1 47 ? -6.711 39.312 -22.359 1 61.69 47 ALA B O 1
ATOM 2388 N N . ALA B 1 48 ? -7.113 37.188 -23.062 1 51.06 48 ALA B N 1
ATOM 2389 C CA . ALA B 1 48 ? -6.539 37.531 -24.359 1 51.06 48 ALA B CA 1
ATOM 2390 C C . ALA B 1 48 ? -7.297 38.688 -25 1 51.06 48 ALA B C 1
ATOM 2392 O O . ALA B 1 48 ? -8.516 38.781 -24.859 1 51.06 48 ALA B O 1
ATOM 2393 N N . ALA B 1 49 ? -6.496 39.75 -25.297 1 47.78 49 ALA B N 1
ATOM 2394 C CA . ALA B 1 49 ? -7.043 40.906 -26 1 47.78 49 ALA B CA 1
ATOM 2395 C C . ALA B 1 49 ? -8.156 40.5 -26.953 1 47.78 49 ALA B C 1
ATOM 2397 O O . ALA B 1 49 ? -9.047 41.281 -27.266 1 47.78 49 ALA B O 1
ATOM 2398 N N . GLY B 1 50 ? -7.957 39.219 -27.516 1 46.38 50 GLY B N 1
ATOM 2399 C CA . GLY B 1 50 ? -8.789 38.969 -28.672 1 46.38 50 GLY B CA 1
ATOM 2400 C C . GLY B 1 50 ? -10.234 38.656 -28.328 1 46.38 50 GLY B C 1
ATOM 2401 O O . GLY B 1 50 ? -11.055 38.406 -29.219 1 46.38 50 GLY B O 1
ATOM 2402 N N . GLU B 1 51 ? -10.445 38.125 -27.188 1 46.34 51 GLU B N 1
ATOM 2403 C CA . GLU B 1 51 ? -11.852 37.812 -27 1 46.34 51 GLU B CA 1
ATOM 2404 C C . GLU B 1 51 ? -12.688 39.062 -26.797 1 46.34 51 GLU B C 1
ATOM 2406 O O . GLU B 1 51 ? -13.195 39.312 -25.688 1 46.34 51 GLU B O 1
ATOM 2411 N N . GLN B 1 52 ? -12.125 40.094 -27.125 1 34.84 52 GLN B N 1
ATOM 2412 C CA . GLN B 1 52 ? -13.086 41.188 -27.297 1 34.84 52 GLN B CA 1
ATOM 2413 C C . GLN B 1 52 ? -14.25 40.75 -28.188 1 34.84 52 GLN B C 1
ATOM 2415 O O . GLN B 1 52 ? -14.062 40.469 -29.375 1 34.84 52 GLN B O 1
ATOM 2420 N N . ALA B 1 53 ? -15.164 39.812 -27.609 1 37.91 53 ALA B N 1
ATOM 2421 C CA . ALA B 1 53 ? -16.406 39.75 -28.375 1 37.91 53 ALA B CA 1
ATOM 2422 C C . ALA B 1 53 ? -16.719 41.125 -29 1 37.91 53 ALA B C 1
ATOM 2424 O O . ALA B 1 53 ? -16.469 42.156 -28.406 1 37.91 53 ALA B O 1
ATOM 2425 N N . ASN B 1 54 ? -16.812 41.094 -30.344 1 38.41 54 ASN B N 1
ATOM 2426 C CA . ASN B 1 54 ? -17.469 42.094 -31.188 1 38.41 54 ASN B CA 1
ATOM 2427 C C . ASN B 1 54 ? -18.703 42.656 -30.516 1 38.41 54 ASN B C 1
ATOM 2429 O O . ASN B 1 54 ? -19.734 42.844 -31.156 1 38.41 54 ASN B O 1
ATOM 2433 N N . GLY B 1 55 ? -18.984 42.469 -29.25 1 36.41 55 GLY B N 1
ATOM 2434 C CA . GLY B 1 55 ? -20.203 43.25 -29.141 1 36.41 55 GLY B CA 1
ATOM 2435 C C . GLY B 1 55 ? -20.094 44.625 -29.75 1 36.41 55 GLY B C 1
ATOM 2436 O O . GLY B 1 55 ? -18.984 45.188 -29.828 1 36.41 55 GLY B O 1
ATOM 2437 N N . ALA B 1 56 ? -21.016 44.906 -30.688 1 38.25 56 ALA B N 1
ATOM 2438 C CA . ALA B 1 56 ? -21.188 46.156 -31.422 1 38.25 56 ALA B CA 1
ATOM 2439 C C . ALA B 1 56 ? -20.828 47.375 -30.562 1 38.25 56 ALA B C 1
ATOM 2441 O O . ALA B 1 56 ? -20.516 48.438 -31.078 1 38.25 56 ALA B O 1
ATOM 2442 N N . ASN B 1 57 ? -21.562 47.438 -29.391 1 35.75 57 ASN B N 1
ATOM 2443 C CA . ASN B 1 57 ? -21.469 48.781 -28.812 1 35.75 57 ASN B CA 1
ATOM 2444 C C . ASN B 1 57 ? -20.109 49.031 -28.172 1 35.75 57 ASN B C 1
ATOM 2446 O O . ASN B 1 57 ? -19.5 48.094 -27.625 1 35.75 57 ASN B O 1
ATOM 2450 N N . GLY B 1 58 ? -19.156 49.812 -28.734 1 39.41 58 GLY B N 1
ATOM 2451 C CA . GLY B 1 58 ? -17.906 50.5 -28.422 1 39.41 58 GLY B CA 1
ATOM 2452 C C . GLY B 1 58 ? -17.656 50.656 -26.938 1 39.41 58 GLY B C 1
ATOM 2453 O O . GLY B 1 58 ? -16.984 51.594 -26.516 1 39.41 58 GLY B O 1
ATOM 2454 N N . ASP B 1 59 ? -18.5 50.094 -26.094 1 39.53 59 ASP B N 1
ATOM 2455 C CA . ASP B 1 59 ? -18.188 50.531 -24.734 1 39.53 59 ASP B CA 1
ATOM 2456 C C . ASP B 1 59 ? -16.766 50.094 -24.344 1 39.53 59 ASP B C 1
ATOM 2458 O O . ASP B 1 59 ? -16.422 48.906 -24.406 1 39.53 59 ASP B O 1
ATOM 2462 N N . PRO B 1 60 ? -15.781 50.969 -24.453 1 43.84 60 PRO B N 1
ATOM 2463 C CA . PRO B 1 60 ? -14.375 50.781 -24.094 1 43.84 60 PRO B CA 1
ATOM 2464 C C . PRO B 1 60 ? -14.188 50 -22.797 1 43.84 60 PRO B C 1
ATOM 2466 O O . PRO B 1 60 ? -13.062 49.656 -22.438 1 43.84 60 PRO B O 1
ATOM 2469 N N . GLY B 1 61 ? -15.086 49.969 -21.875 1 39.38 61 GLY B N 1
ATOM 2470 C CA . GLY B 1 61 ? -14.797 49.406 -20.578 1 39.38 61 GLY B CA 1
ATOM 2471 C C . GLY B 1 61 ? -14.641 47.875 -20.641 1 39.38 61 GLY B C 1
ATOM 2472 O O . GLY B 1 61 ? -14.75 47.219 -19.609 1 39.38 61 GLY B O 1
ATOM 2473 N N . ALA B 1 62 ? -14.922 47.25 -21.828 1 42.91 62 ALA B N 1
ATOM 2474 C CA . ALA B 1 62 ? -14.68 45.812 -21.719 1 42.91 62 ALA B CA 1
ATOM 2475 C C . ALA B 1 62 ? -13.211 45.531 -21.406 1 42.91 62 ALA B C 1
ATOM 2477 O O . ALA B 1 62 ? -12.398 45.406 -22.328 1 42.91 62 ALA B O 1
ATOM 2478 N N . HIS B 1 63 ? -12.555 46.312 -20.562 1 44.62 63 HIS B N 1
ATOM 2479 C CA . HIS B 1 63 ? -11.305 45.75 -20.047 1 44.62 63 HIS B CA 1
ATOM 2480 C C . HIS B 1 63 ? -11.406 44.25 -19.859 1 44.62 63 HIS B C 1
ATOM 2482 O O . HIS B 1 63 ? -12.43 43.75 -19.406 1 44.62 63 HIS B O 1
ATOM 2488 N N . GLY B 1 64 ? -10.883 43.5 -20.656 1 50.56 64 GLY B N 1
ATOM 2489 C CA . GLY B 1 64 ? -10.812 42.031 -20.531 1 50.56 64 GLY B CA 1
ATOM 2490 C C . GLY B 1 64 ? -10.758 41.562 -19.078 1 50.56 64 GLY B C 1
ATOM 2491 O O . GLY B 1 64 ? -9.953 42.062 -18.297 1 50.56 64 GLY B O 1
ATOM 2492 N N . HIS B 1 65 ? -11.883 41.406 -18.484 1 56.09 65 HIS B N 1
ATOM 2493 C CA . HIS B 1 65 ? -12.023 40.938 -17.109 1 56.09 65 HIS B CA 1
ATOM 2494 C C . HIS B 1 65 ? -11.047 39.812 -16.812 1 56.09 65 HIS B C 1
ATOM 2496 O O . HIS B 1 65 ? -11.023 38.812 -17.516 1 56.09 65 HIS B O 1
ATOM 2502 N N . ALA B 1 66 ? -9.938 40.156 -16.281 1 66.94 66 ALA B N 1
ATOM 2503 C CA . ALA B 1 66 ? -9.023 39.156 -15.742 1 66.94 66 ALA B CA 1
ATOM 2504 C C . ALA B 1 66 ? -9.773 38.094 -14.977 1 66.94 66 ALA B C 1
ATOM 2506 O O . ALA B 1 66 ? -10.68 38.375 -14.195 1 66.94 66 ALA B O 1
ATOM 2507 N N . ARG B 1 67 ? -9.781 36.875 -15.578 1 80.38 67 ARG B N 1
ATOM 2508 C CA . ARG B 1 67 ? -10.328 35.75 -14.828 1 80.38 67 ARG B CA 1
ATOM 2509 C C . ARG B 1 67 ? -9.406 35.344 -13.68 1 80.38 67 ARG B C 1
ATOM 2511 O O . ARG B 1 67 ? -8.188 35.281 -13.852 1 80.38 67 ARG B O 1
ATOM 2518 N N . GLU B 1 68 ? -9.953 35.469 -12.43 1 85.5 68 GLU B N 1
ATOM 2519 C CA . GLU B 1 68 ? -9.219 35.062 -11.234 1 85.5 68 GLU B CA 1
ATOM 2520 C C . GLU B 1 68 ? -9.406 33.562 -10.953 1 85.5 68 GLU B C 1
ATOM 2522 O O . GLU B 1 68 ? -10.469 33 -11.25 1 85.5 68 GLU B O 1
ATOM 2527 N N . PHE B 1 69 ? -8.305 32.969 -10.602 1 85.31 69 PHE B N 1
ATOM 2528 C CA . PHE B 1 69 ? -8.414 31.562 -10.188 1 85.31 69 PHE B CA 1
ATOM 2529 C C . PHE B 1 69 ? -7.641 31.312 -8.898 1 85.31 69 PHE B C 1
ATOM 2531 O O . PHE B 1 69 ? -6.645 31.984 -8.625 1 85.31 69 PHE B O 1
ATOM 2538 N N . LEU B 1 70 ? -8.195 30.5 -8.07 1 87.62 70 LEU B N 1
ATOM 2539 C CA . LEU B 1 70 ? -7.527 30.078 -6.844 1 87.62 70 LEU B CA 1
ATOM 2540 C C . LEU B 1 70 ? -6.375 29.141 -7.148 1 87.62 70 LEU B C 1
ATOM 2542 O O . LEU B 1 70 ? -6.586 28.047 -7.688 1 87.62 70 LEU B O 1
ATOM 2546 N N . ALA B 1 71 ? -5.137 29.547 -6.793 1 88.31 71 ALA B N 1
ATOM 2547 C CA . ALA B 1 71 ? -3.953 28.75 -7.121 1 88.31 71 ALA B CA 1
ATOM 2548 C C . ALA B 1 71 ? -3.523 27.891 -5.938 1 88.31 71 ALA B C 1
ATOM 2550 O O . ALA B 1 71 ? -3.084 26.75 -6.117 1 88.31 71 ALA B O 1
ATOM 2551 N N . ALA B 1 72 ? -3.639 28.422 -4.73 1 92.19 72 ALA B N 1
ATOM 2552 C CA . ALA B 1 72 ? -3.229 27.703 -3.525 1 92.19 72 ALA B CA 1
ATOM 2553 C C . ALA B 1 72 ? -3.945 28.25 -2.293 1 92.19 72 ALA B C 1
ATOM 2555 O O . ALA B 1 72 ? -4.453 29.375 -2.309 1 92.19 72 ALA B O 1
ATOM 2556 N N . VAL B 1 73 ? -4.074 27.484 -1.331 1 92.69 73 VAL B N 1
ATOM 2557 C CA . VAL B 1 73 ? -4.68 27.891 -0.067 1 92.69 73 VAL B CA 1
ATOM 2558 C C . VAL B 1 73 ? -3.84 27.375 1.098 1 92.69 73 VAL B C 1
ATOM 2560 O O . VAL B 1 73 ? -3.225 26.312 1.002 1 92.69 73 VAL B O 1
ATOM 2563 N N . GLY B 1 74 ? -3.752 28.156 2.096 1 95.44 74 GLY B N 1
ATOM 2564 C CA . GLY B 1 74 ? -3.189 27.766 3.381 1 95.44 74 GLY B CA 1
ATOM 2565 C C . GLY B 1 74 ? -4.172 27.922 4.527 1 95.44 74 GLY B C 1
ATOM 2566 O O . GLY B 1 74 ? -4.73 29 4.742 1 95.44 74 GLY B O 1
ATOM 2567 N N . TYR B 1 75 ? -4.359 26.812 5.227 1 96.44 75 TYR B N 1
ATOM 2568 C CA . TYR B 1 75 ? -5.27 26.812 6.367 1 96.44 75 TYR B CA 1
ATOM 2569 C C . TYR B 1 75 ? -4.496 26.797 7.68 1 96.44 75 TYR B C 1
ATOM 2571 O O . TYR B 1 75 ? -3.502 26.078 7.816 1 96.44 75 TYR B O 1
ATOM 2579 N N . ALA B 1 76 ? -4.934 27.594 8.555 1 98.12 76 ALA B N 1
ATOM 2580 C CA . ALA B 1 76 ? -4.297 27.688 9.867 1 98.12 76 ALA B CA 1
ATOM 2581 C C . ALA B 1 76 ? -5.324 27.984 10.953 1 98.12 76 ALA B C 1
ATOM 2583 O O . ALA B 1 76 ? -6.473 28.312 10.656 1 98.12 76 ALA B O 1
ATOM 2584 N N . ALA B 1 77 ? -4.91 27.766 12.164 1 98.44 77 ALA B N 1
ATOM 2585 C CA . ALA B 1 77 ? -5.754 28.016 13.328 1 98.44 77 ALA B CA 1
ATOM 2586 C C . ALA B 1 77 ? -4.945 28.594 14.484 1 98.44 77 ALA B C 1
ATOM 2588 O O . ALA B 1 77 ? -3.73 28.391 14.562 1 98.44 77 ALA B O 1
ATOM 2589 N N . PRO B 1 78 ? -5.629 29.375 15.305 1 98.06 78 PRO B N 1
ATOM 2590 C CA . PRO B 1 78 ? -4.945 29.797 16.531 1 98.06 78 PRO B CA 1
ATOM 2591 C C . PRO B 1 78 ? -4.707 28.641 17.5 1 98.06 78 PRO B C 1
ATOM 2593 O O . PRO B 1 78 ? -5.488 27.688 17.547 1 98.06 78 PRO B O 1
ATOM 2596 N N . CYS B 1 79 ? -3.605 28.75 18.281 1 97.94 79 CYS B N 1
ATOM 2597 C CA . CYS B 1 79 ? -3.322 27.766 19.312 1 97.94 79 CYS B CA 1
ATOM 2598 C C . CYS B 1 79 ? -2.486 28.375 20.438 1 97.94 79 CYS B C 1
ATOM 2600 O O . CYS B 1 79 ? -2.176 29.562 20.391 1 97.94 79 CYS B O 1
ATOM 2602 N N . HIS B 1 80 ? -2.385 27.609 21.438 1 97.12 80 HIS B N 1
ATOM 2603 C CA . HIS B 1 80 ? -1.53 28.031 22.531 1 97.12 80 HIS B CA 1
ATOM 2604 C C . HIS B 1 80 ? -0.156 27.375 22.453 1 97.12 80 HIS B C 1
ATOM 2606 O O . HIS B 1 80 ? -0.054 26.156 22.266 1 97.12 80 HIS B O 1
ATOM 2612 N N . TRP B 1 81 ? 0.904 28.094 22.547 1 97.38 81 TRP B N 1
ATOM 2613 C CA . TRP B 1 81 ? 2.299 27.656 22.562 1 97.38 81 TRP B CA 1
ATOM 2614 C C . TRP B 1 81 ? 3.221 28.812 22.922 1 97.38 81 TRP B C 1
ATOM 2616 O O . TRP B 1 81 ? 3.027 29.938 22.438 1 97.38 81 TRP B O 1
ATOM 2626 N N . ASP B 1 82 ? 4.191 28.609 23.703 1 94.75 82 ASP B N 1
ATOM 2627 C CA . ASP B 1 82 ? 5.059 29.688 24.156 1 94.75 82 ASP B CA 1
ATOM 2628 C C . ASP B 1 82 ? 6.117 30.031 23.109 1 94.75 82 ASP B C 1
ATOM 2630 O O . ASP B 1 82 ? 6.883 30.984 23.266 1 94.75 82 ASP B O 1
ATOM 2634 N N . GLY B 1 83 ? 6.176 29.234 22.062 1 92.62 83 GLY B N 1
ATOM 2635 C CA . GLY B 1 83 ? 7.117 29.484 20.984 1 92.62 83 GLY B CA 1
ATOM 2636 C C . GLY B 1 83 ? 8.5 28.922 21.266 1 92.62 83 GLY B C 1
ATOM 2637 O O . GLY B 1 83 ? 9.414 29.094 20.453 1 92.62 83 GLY B O 1
ATOM 2638 N N . LYS B 1 84 ? 8.656 28.188 22.359 1 90.19 84 LYS B N 1
ATOM 2639 C CA . LYS B 1 84 ? 10.008 27.828 22.766 1 90.19 84 LYS B CA 1
ATOM 2640 C C . LYS B 1 84 ? 10.078 26.359 23.219 1 90.19 84 LYS B C 1
ATOM 2642 O O . LYS B 1 84 ? 10.938 25.609 22.781 1 90.19 84 LYS B O 1
ATOM 2647 N N . THR B 1 85 ? 9.203 25.938 24.016 1 93.25 85 THR B N 1
ATOM 2648 C CA . THR B 1 85 ? 9.352 24.656 24.703 1 93.25 85 THR B CA 1
ATOM 2649 C C . THR B 1 85 ? 8.484 23.578 24.031 1 93.25 85 THR B C 1
ATOM 2651 O O . THR B 1 85 ? 7.352 23.859 23.625 1 93.25 85 THR B O 1
ATOM 2654 N N . VAL B 1 86 ? 8.984 22.391 23.969 1 93.88 86 VAL B N 1
ATOM 2655 C CA . VAL B 1 86 ? 8.297 21.25 23.375 1 93.88 86 VAL B CA 1
ATOM 2656 C C . VAL B 1 86 ? 7.141 20.812 24.281 1 93.88 86 VAL B C 1
ATOM 2658 O O . VAL B 1 86 ? 6.09 20.406 23.781 1 93.88 86 VAL B O 1
ATOM 2661 N N . GLU B 1 87 ? 7.297 20.938 25.562 1 94 87 GLU B N 1
ATOM 2662 C CA . GLU B 1 87 ? 6.297 20.516 26.547 1 94 87 GLU B CA 1
ATOM 2663 C C . GLU B 1 87 ? 5.016 21.344 26.406 1 94 87 GLU B C 1
ATOM 2665 O O . GLU B 1 87 ? 3.934 20.875 26.781 1 94 87 GLU B O 1
ATOM 2670 N N . ASP B 1 88 ? 5.125 22.516 25.844 1 94.75 88 ASP B N 1
ATOM 2671 C CA . ASP B 1 88 ? 3.996 23.438 25.75 1 94.75 88 ASP B CA 1
ATOM 2672 C C . ASP B 1 88 ? 3.256 23.266 24.438 1 94.75 88 ASP B C 1
ATOM 2674 O O . ASP B 1 88 ? 2.238 23.922 24.188 1 94.75 88 ASP B O 1
ATOM 2678 N N . LEU B 1 89 ? 3.781 22.359 23.562 1 95.44 89 LEU B N 1
ATOM 2679 C CA . LEU B 1 89 ? 3.152 22.156 22.266 1 95.44 89 LEU B CA 1
ATOM 2680 C C . LEU B 1 89 ? 1.785 21.5 22.422 1 95.44 89 LEU B C 1
ATOM 2682 O O . LEU B 1 89 ? 1.606 20.625 23.281 1 95.44 89 LEU B O 1
ATOM 2686 N N . PRO B 1 90 ? 0.817 21.953 21.594 1 94.56 90 PRO B N 1
ATOM 2687 C CA . PRO B 1 90 ? -0.429 21.188 21.578 1 94.56 90 PRO B CA 1
ATOM 2688 C C . PRO B 1 90 ? -0.225 19.734 21.156 1 94.56 90 PRO B C 1
ATOM 2690 O O . PRO B 1 90 ? 0.732 19.422 20.438 1 94.56 90 PRO B O 1
ATOM 2693 N N . PRO B 1 91 ? -1.085 18.812 21.562 1 92 91 PRO B N 1
ATOM 2694 C CA . PRO B 1 91 ? -0.903 17.375 21.359 1 92 91 PRO B CA 1
ATOM 2695 C C . PRO B 1 91 ? -0.932 16.969 19.875 1 92 91 PRO B C 1
ATOM 2697 O O . PRO B 1 91 ? -0.338 15.961 19.5 1 92 91 PRO B O 1
ATOM 2700 N N . GLY B 1 92 ? -1.607 17.703 19.078 1 93.44 92 GLY B N 1
ATOM 2701 C CA . GLY B 1 92 ? -1.697 17.297 17.672 1 93.44 92 GLY B CA 1
ATOM 2702 C C . GLY B 1 92 ? -2.725 18.094 16.891 1 93.44 92 GLY B C 1
ATOM 2703 O O . GLY B 1 92 ? -3.25 19.094 17.391 1 93.44 92 GLY B O 1
ATOM 2704 N N . TRP B 1 93 ? -2.91 17.641 15.711 1 96.75 93 TRP B N 1
ATOM 2705 C CA . TRP B 1 93 ? -3.781 18.297 14.734 1 96.75 93 TRP B CA 1
ATOM 2706 C C . TRP B 1 93 ? -5.219 18.359 15.242 1 96.75 93 TRP B C 1
ATOM 2708 O O . TRP B 1 93 ? -5.844 19.406 15.227 1 96.75 93 TRP B O 1
ATOM 2718 N N . ASP B 1 94 ? -5.711 17.234 15.766 1 97.69 94 ASP B N 1
ATOM 2719 C CA . ASP B 1 94 ? -7.07 17.172 16.297 1 97.69 94 ASP B CA 1
ATOM 2720 C C . ASP B 1 94 ? -7.262 18.188 17.438 1 97.69 94 ASP B C 1
ATOM 2722 O O . ASP B 1 94 ? -8.25 18.922 17.453 1 97.69 94 ASP B O 1
ATOM 2726 N N . HIS B 1 95 ? -6.328 18.234 18.297 1 97.12 95 HIS B N 1
ATOM 2727 C CA . HIS B 1 95 ? -6.43 19.109 19.469 1 97.12 95 HIS B CA 1
ATOM 2728 C C . HIS B 1 95 ? -6.48 20.578 19.062 1 97.12 95 HIS B C 1
ATOM 2730 O O . HIS B 1 95 ? -7.27 21.344 19.594 1 97.12 95 HIS B O 1
ATOM 2736 N N . VAL B 1 96 ? -5.652 20.938 18.141 1 97.69 96 VAL B N 1
ATOM 2737 C CA . VAL B 1 96 ? -5.609 22.312 17.672 1 97.69 96 VAL B CA 1
ATOM 2738 C C . VAL B 1 96 ? -6.973 22.703 17.109 1 97.69 96 VAL B C 1
ATOM 2740 O O . VAL B 1 96 ? -7.523 23.75 17.469 1 97.69 96 VAL B O 1
ATOM 2743 N N . ILE B 1 97 ? -7.496 21.844 16.281 1 98.06 97 ILE B N 1
ATOM 2744 C CA . ILE B 1 97 ? -8.758 22.141 15.609 1 98.06 97 ILE B CA 1
ATOM 2745 C C . ILE B 1 97 ? -9.891 22.203 16.641 1 98.06 97 ILE B C 1
ATOM 2747 O O . ILE B 1 97 ? -10.695 23.141 16.641 1 98.06 97 ILE B O 1
ATOM 2751 N N . LEU B 1 98 ? -9.914 21.281 17.547 1 98 98 LEU B N 1
ATOM 2752 C CA . LEU B 1 98 ? -11 21.219 18.531 1 98 98 LEU B CA 1
ATOM 2753 C C . LEU B 1 98 ? -10.93 22.391 19.484 1 98 98 LEU B C 1
ATOM 2755 O O . LEU B 1 98 ? -11.969 22.922 19.906 1 98 98 LEU B O 1
ATOM 2759 N N . THR B 1 99 ? -9.773 22.797 19.875 1 98.25 99 THR B N 1
ATOM 2760 C CA . THR B 1 99 ? -9.609 23.953 20.734 1 98.25 99 THR B CA 1
ATOM 2761 C C . THR B 1 99 ? -10.086 25.219 20.031 1 98.25 99 THR B C 1
ATOM 2763 O O . THR B 1 99 ? -10.812 26.031 20.625 1 98.25 99 THR B O 1
ATOM 2766 N N . ALA B 1 100 ? -9.648 25.375 18.781 1 98.38 100 ALA B N 1
ATOM 2767 C CA . ALA B 1 100 ? -10.086 26.531 18 1 98.38 100 ALA B CA 1
ATOM 2768 C C . ALA B 1 100 ? -11.609 26.531 17.828 1 98.38 100 ALA B C 1
ATOM 2770 O O . ALA B 1 100 ? -12.242 27.578 17.906 1 98.38 100 ALA B O 1
ATOM 2771 N N . LYS B 1 101 ? -12.164 25.328 17.609 1 98.31 101 LYS B N 1
ATOM 2772 C CA . LYS B 1 101 ? -13.609 25.203 17.469 1 98.31 101 LYS B CA 1
ATOM 2773 C C . LYS B 1 101 ? -14.32 25.656 18.75 1 98.31 101 LYS B C 1
ATOM 2775 O O . LYS B 1 101 ? -15.289 26.422 18.688 1 98.31 101 LYS B O 1
ATOM 2780 N N . ARG B 1 102 ? -13.859 25.188 19.844 1 97.94 102 ARG B N 1
ATOM 2781 C CA . ARG B 1 102 ? -14.461 25.547 21.125 1 97.94 102 ARG B CA 1
ATOM 2782 C C . ARG B 1 102 ? -14.414 27.047 21.359 1 97.94 102 ARG B C 1
ATOM 2784 O O . ARG B 1 102 ? -15.344 27.625 21.938 1 97.94 102 ARG B O 1
ATOM 2791 N N . SER B 1 103 ? -13.391 27.672 20.906 1 97.62 103 SER B N 1
ATOM 2792 C CA . SER B 1 103 ? -13.227 29.109 21.125 1 97.62 103 SER B CA 1
ATOM 2793 C C . SER B 1 103 ? -14.305 29.891 20.406 1 97.62 103 SER B C 1
ATOM 2795 O O . SER B 1 103 ? -14.586 31.047 20.766 1 97.62 103 SER B O 1
ATOM 2797 N N . LEU B 1 104 ? -14.844 29.359 19.328 1 97 104 LEU B N 1
ATOM 2798 C CA . LEU B 1 104 ? -15.875 30.047 18.547 1 97 104 LEU B CA 1
ATOM 2799 C C . LEU B 1 104 ? -17.172 30.172 19.344 1 97 104 LEU B C 1
ATOM 2801 O O . LEU B 1 104 ? -17.906 31.141 19.203 1 97 104 LEU B O 1
ATOM 2805 N N . THR B 1 105 ? -17.375 29.25 20.219 1 95.31 105 THR B N 1
ATOM 2806 C CA . THR B 1 105 ? -18.625 29.234 20.969 1 95.31 105 THR B CA 1
ATOM 2807 C C . THR B 1 105 ? -18.406 29.719 22.391 1 95.31 105 THR B C 1
ATOM 2809 O O . THR B 1 105 ? -19.297 30.359 22.969 1 95.31 105 THR B O 1
ATOM 2812 N N . ASP B 1 106 ? -17.203 29.391 22.922 1 96.25 106 ASP B N 1
ATOM 2813 C CA . ASP B 1 106 ? -16.891 29.75 24.297 1 96.25 106 ASP B CA 1
ATOM 2814 C C . ASP B 1 106 ? -15.414 30.125 24.438 1 96.25 106 ASP B C 1
ATOM 2816 O O . ASP B 1 106 ? -14.625 29.359 25 1 96.25 106 ASP B O 1
ATOM 2820 N N . PRO B 1 107 ? -15.094 31.25 24.062 1 92.69 107 PRO B N 1
ATOM 2821 C CA . PRO B 1 107 ? -13.695 31.672 24.062 1 92.69 107 PRO B CA 1
ATOM 2822 C C . PRO B 1 107 ? -13.062 31.594 25.453 1 92.69 107 PRO B C 1
ATOM 2824 O O . PRO B 1 107 ? -11.852 31.391 25.578 1 92.69 107 PRO B O 1
ATOM 2827 N N . GLY B 1 108 ? -13.875 31.688 26.453 1 94.56 108 GLY B N 1
ATOM 2828 C CA . GLY B 1 108 ? -13.359 31.656 27.812 1 94.56 108 GLY B CA 1
ATOM 2829 C C . GLY B 1 108 ? -12.969 30.266 28.266 1 94.56 108 GLY B C 1
ATOM 2830 O O . GLY B 1 108 ? -12.281 30.109 29.281 1 94.56 108 GLY B O 1
ATOM 2831 N N . SER B 1 109 ? -13.344 29.297 27.484 1 95.25 109 SER B N 1
ATOM 2832 C CA . SER B 1 109 ? -13.141 27.906 27.906 1 95.25 109 SER B CA 1
ATOM 2833 C C . SER B 1 109 ? -11.805 27.375 27.391 1 95.25 109 SER B C 1
ATOM 2835 O O . SER B 1 109 ? -11.422 26.25 27.719 1 95.25 109 SER B O 1
ATOM 2837 N N . VAL B 1 110 ? -11.102 28.141 26.594 1 96.31 110 VAL B N 1
ATOM 2838 C CA . VAL B 1 110 ? -9.844 27.672 26.031 1 96.31 110 VAL B CA 1
ATOM 2839 C C . VAL B 1 110 ? -8.703 28.578 26.484 1 96.31 110 VAL B C 1
ATOM 2841 O O . VAL B 1 110 ? -8.93 29.734 26.875 1 96.31 110 VAL B O 1
ATOM 2844 N N . PRO B 1 111 ? -7.52 28.031 26.531 1 94.81 111 PRO B N 1
ATOM 2845 C CA . PRO B 1 111 ? -6.383 28.922 26.812 1 94.81 111 PRO B CA 1
ATOM 2846 C C . PRO B 1 111 ? -6.25 30.047 25.797 1 94.81 111 PRO B C 1
ATOM 2848 O O . PRO B 1 111 ? -6.742 29.938 24.672 1 94.81 111 PRO B O 1
ATOM 2851 N N . PRO B 1 112 ? -5.602 31.125 26.281 1 95.88 112 PRO B N 1
ATOM 2852 C CA . PRO B 1 112 ? -5.355 32.188 25.312 1 95.88 112 PRO B CA 1
ATOM 2853 C C . PRO B 1 112 ? -4.539 31.719 24.109 1 95.88 112 PRO B C 1
ATOM 2855 O O . PRO B 1 112 ? -3.623 30.906 24.266 1 95.88 112 PRO B O 1
ATOM 2858 N N . PHE B 1 113 ? -4.895 32.188 22.984 1 97 113 PHE B N 1
ATOM 2859 C CA . PHE B 1 113 ? -4.152 31.859 21.766 1 97 113 PHE B CA 1
ATOM 2860 C C . PHE B 1 113 ? -2.887 32.688 21.672 1 97 113 PHE B C 1
ATOM 2862 O O . PHE B 1 113 ? -2.957 33.938 21.547 1 97 113 PHE B O 1
ATOM 2869 N N . THR B 1 114 ? -1.759 32.062 21.75 1 97.94 114 THR B N 1
ATOM 2870 C CA . THR B 1 114 ? -0.483 32.781 21.766 1 97.94 114 THR B CA 1
ATOM 2871 C C . THR B 1 114 ? 0.365 32.375 20.562 1 97.94 114 THR B C 1
ATOM 2873 O O . THR B 1 114 ? 1.46 32.906 20.375 1 97.94 114 THR B O 1
ATOM 2876 N N . ALA B 1 115 ? -0.103 31.484 19.766 1 98.12 115 ALA B N 1
ATOM 2877 C CA . ALA B 1 115 ? 0.612 31.016 18.578 1 98.12 115 ALA B CA 1
ATOM 2878 C C . ALA B 1 115 ? -0.359 30.641 17.469 1 98.12 115 ALA B C 1
ATOM 2880 O O . ALA B 1 115 ? -1.573 30.797 17.609 1 98.12 115 ALA B O 1
ATOM 2881 N N . MET B 1 116 ? 0.191 30.297 16.312 1 98.06 116 MET B N 1
ATOM 2882 C CA . MET B 1 116 ? -0.573 29.859 15.148 1 98.06 116 MET B CA 1
ATOM 2883 C C . MET B 1 116 ? -0.106 28.5 14.664 1 98.06 116 MET B C 1
ATOM 2885 O O . MET B 1 116 ? 1.093 28.219 14.656 1 98.06 116 MET B O 1
ATOM 2889 N N . SER B 1 117 ? -1.023 27.656 14.352 1 98.31 117 SER B N 1
ATOM 2890 C CA . SER B 1 117 ? -0.708 26.344 13.797 1 98.31 117 SER B CA 1
ATOM 2891 C C . SER B 1 117 ? -1.17 26.234 12.352 1 98.31 117 SER B C 1
ATOM 2893 O O . SER B 1 117 ? -2.348 26.453 12.047 1 98.31 117 SER B O 1
ATOM 2895 N N . ALA B 1 118 ? -0.192 25.953 11.477 1 97.69 118 ALA B N 1
ATOM 2896 C CA . ALA B 1 118 ? -0.596 25.547 10.133 1 97.69 118 ALA B CA 1
ATOM 2897 C C . ALA B 1 118 ? -1.38 24.25 10.164 1 97.69 118 ALA B C 1
ATOM 2899 O O . ALA B 1 118 ? -1.036 23.328 10.914 1 97.69 118 ALA B O 1
ATOM 2900 N N . LEU B 1 119 ? -2.416 24.141 9.344 1 96.62 119 LEU B N 1
ATOM 2901 C CA . LEU B 1 119 ? -3.25 22.938 9.32 1 96.62 119 LEU B CA 1
ATOM 2902 C C . LEU B 1 119 ? -3.107 22.203 7.996 1 96.62 119 LEU B C 1
ATOM 2904 O O . LEU B 1 119 ? -3.168 20.969 7.953 1 96.62 119 LEU B O 1
ATOM 2908 N N . ALA B 1 120 ? -3.043 22.922 6.93 1 94.56 120 ALA B N 1
ATOM 2909 C CA . ALA B 1 120 ? -2.928 22.328 5.602 1 94.56 120 ALA B CA 1
ATOM 2910 C C . ALA B 1 120 ? -2.48 23.359 4.574 1 94.56 120 ALA B C 1
ATOM 2912 O O . ALA B 1 120 ? -2.762 24.547 4.727 1 94.56 120 ALA B O 1
ATOM 2913 N N . VAL B 1 121 ? -1.763 22.969 3.646 1 93.31 121 VAL B N 1
ATOM 2914 C CA . VAL B 1 121 ? -1.466 23.703 2.426 1 93.31 121 VAL B CA 1
ATOM 2915 C C . VAL B 1 121 ? -1.929 22.906 1.209 1 93.31 121 VAL B C 1
ATOM 2917 O O . VAL B 1 121 ? -1.616 21.719 1.079 1 93.31 121 VAL B O 1
ATOM 2920 N N . GLU B 1 122 ? -2.707 23.562 0.416 1 89.31 122 GLU B N 1
ATOM 2921 C CA . GLU B 1 122 ? -3.189 22.938 -0.811 1 89.31 122 GLU B CA 1
ATOM 2922 C C . GLU B 1 122 ? -2.807 23.75 -2.039 1 89.31 122 GLU B C 1
ATOM 2924 O O . GLU B 1 122 ? -3.115 24.938 -2.115 1 89.31 122 GLU B O 1
ATOM 2929 N N . VAL B 1 123 ? -2.117 23.078 -2.906 1 88.12 123 VAL B N 1
ATOM 2930 C CA . VAL B 1 123 ? -1.771 23.688 -4.184 1 88.12 123 VAL B CA 1
ATOM 2931 C C . VAL B 1 123 ? -2.48 22.953 -5.32 1 88.12 123 VAL B C 1
ATOM 2933 O O . VAL B 1 123 ? -2.438 21.719 -5.391 1 88.12 123 VAL B O 1
ATOM 2936 N N . LYS B 1 124 ? -3.129 23.719 -6.145 1 83.94 124 LYS B N 1
ATOM 2937 C CA . LYS B 1 124 ? -3.797 23.094 -7.281 1 83.94 124 LYS B CA 1
ATOM 2938 C C . LYS B 1 124 ? -2.797 22.359 -8.172 1 83.94 124 LYS B C 1
ATOM 2940 O O . LYS B 1 124 ? -1.679 22.828 -8.383 1 83.94 124 LYS B O 1
ATOM 2945 N N . ALA B 1 125 ? -3.256 21.219 -8.641 1 79.19 125 ALA B N 1
ATOM 2946 C CA . ALA B 1 125 ? -2.396 20.297 -9.383 1 79.19 125 ALA B CA 1
ATOM 2947 C C . ALA B 1 125 ? -1.704 21.016 -10.547 1 79.19 125 ALA B C 1
ATOM 2949 O O . ALA B 1 125 ? -0.518 20.797 -10.797 1 79.19 125 ALA B O 1
ATOM 2950 N N . GLU B 1 126 ? -2.379 21.844 -11.172 1 79.88 126 GLU B N 1
ATOM 2951 C CA . GLU B 1 126 ? -1.867 22.531 -12.352 1 79.88 126 GLU B CA 1
ATOM 2952 C C . GLU B 1 126 ? -0.774 23.531 -11.984 1 79.88 126 GLU B C 1
ATOM 2954 O O . GLU B 1 126 ? -0.032 23.984 -12.852 1 79.88 126 GLU B O 1
ATOM 2959 N N . HIS B 1 127 ? -0.693 23.828 -10.75 1 78.12 127 HIS B N 1
ATOM 2960 C CA . HIS B 1 127 ? 0.248 24.859 -10.32 1 78.12 127 HIS B CA 1
ATOM 2961 C C . HIS B 1 127 ? 1.289 24.281 -9.367 1 78.12 127 HIS B C 1
ATOM 2963 O O . HIS B 1 127 ? 1.972 25.031 -8.664 1 78.12 127 HIS B O 1
ATOM 2969 N N . GLN B 1 128 ? 1.304 23.016 -9.312 1 76.31 128 GLN B N 1
ATOM 2970 C CA . GLN B 1 128 ? 2.293 22.375 -8.453 1 76.31 128 GLN B CA 1
ATOM 2971 C C . GLN B 1 128 ? 3.699 22.516 -9.023 1 76.31 128 GLN B C 1
ATOM 2973 O O . GLN B 1 128 ? 3.865 22.719 -10.227 1 76.31 128 GLN B O 1
ATOM 2978 N N . GLY B 1 129 ? 4.676 22.547 -8.156 1 76.19 129 GLY B N 1
ATOM 2979 C CA . GLY B 1 129 ? 6.07 22.625 -8.555 1 76.19 129 GLY B CA 1
ATOM 2980 C C . GLY B 1 129 ? 6.535 24.031 -8.844 1 76.19 129 GLY B C 1
ATOM 2981 O O . GLY B 1 129 ? 7.66 24.25 -9.305 1 76.19 129 GLY B O 1
ATOM 2982 N N . CYS B 1 130 ? 5.707 25.031 -8.555 1 74.75 130 CYS B N 1
ATOM 2983 C CA . CYS B 1 130 ? 6.031 26.406 -8.883 1 74.75 130 CYS B CA 1
ATOM 2984 C C . CYS B 1 130 ? 6.375 27.203 -7.625 1 74.75 130 CYS B C 1
ATOM 2986 O O . CYS B 1 130 ? 6.391 28.438 -7.648 1 74.75 130 CYS B O 1
ATOM 2988 N N . GLY B 1 131 ? 6.504 26.547 -6.559 1 85.75 131 GLY B N 1
ATOM 2989 C CA . GLY B 1 131 ? 6.93 27.219 -5.34 1 85.75 131 GLY B CA 1
ATOM 2990 C C . GLY B 1 131 ? 5.781 27.828 -4.562 1 85.75 131 GLY B C 1
ATOM 2991 O O . GLY B 1 131 ? 6 28.594 -3.625 1 85.75 131 GLY B O 1
ATOM 2992 N N . LEU B 1 132 ? 4.641 27.547 -4.887 1 89 132 LEU B N 1
ATOM 2993 C CA . LEU B 1 132 ? 3.469 28.156 -4.266 1 89 132 LEU B CA 1
ATOM 2994 C C . LEU B 1 132 ? 3.346 27.734 -2.807 1 89 132 LEU B C 1
ATOM 2996 O O . LEU B 1 132 ? 2.846 28.5 -1.977 1 89 132 LEU B O 1
ATOM 3000 N N . SER B 1 133 ? 3.799 26.531 -2.471 1 91.94 133 SER B N 1
ATOM 3001 C CA . SER B 1 133 ? 3.75 26.109 -1.076 1 91.94 133 SER B CA 1
ATOM 3002 C C . SER B 1 133 ? 4.629 27 -0.198 1 91.94 133 SER B C 1
ATOM 3004 O O . SER B 1 133 ? 4.238 27.359 0.917 1 91.94 133 SER B O 1
ATOM 3006 N N . LYS B 1 134 ? 5.734 27.422 -0.694 1 93.12 134 LYS B N 1
ATOM 3007 C CA . LYS B 1 134 ? 6.625 28.328 0.028 1 93.12 134 LYS B CA 1
ATOM 3008 C C . LYS B 1 134 ? 5.977 29.688 0.229 1 93.12 134 LYS B C 1
ATOM 3010 O O . LYS B 1 134 ? 6.102 30.297 1.297 1 93.12 134 LYS B O 1
ATOM 3015 N N . LEU B 1 135 ? 5.348 30.109 -0.802 1 93.81 135 LEU B N 1
ATOM 3016 C CA . LEU B 1 135 ? 4.648 31.391 -0.722 1 93.81 135 LEU B CA 1
ATOM 3017 C C . LEU B 1 135 ? 3.564 31.344 0.35 1 93.81 135 LEU B C 1
ATOM 3019 O O . LEU B 1 135 ? 3.443 32.281 1.149 1 93.81 135 LEU B O 1
ATOM 3023 N N . VAL B 1 136 ? 2.822 30.297 0.356 1 95.5 136 VAL B N 1
ATOM 3024 C CA . VAL B 1 136 ? 1.744 30.141 1.325 1 95.5 136 VAL B CA 1
ATOM 3025 C C . VAL B 1 136 ? 2.318 30.109 2.74 1 95.5 136 VAL B C 1
ATOM 3027 O O . VAL B 1 136 ? 1.852 30.844 3.621 1 95.5 136 VAL B O 1
ATOM 3030 N N . LEU B 1 137 ? 3.371 29.375 2.955 1 95.75 137 LEU B N 1
ATOM 3031 C CA . LEU B 1 137 ? 3.996 29.25 4.27 1 95.75 137 LEU B CA 1
ATOM 3032 C C . LEU B 1 137 ? 4.613 30.578 4.695 1 95.75 137 LEU B C 1
ATOM 3034 O O . LEU B 1 137 ? 4.559 30.938 5.875 1 95.75 137 LEU B O 1
ATOM 3038 N N . GLY B 1 138 ? 5.18 31.25 3.736 1 94.69 138 GLY B N 1
ATOM 3039 C CA . GLY B 1 138 ? 5.691 32.56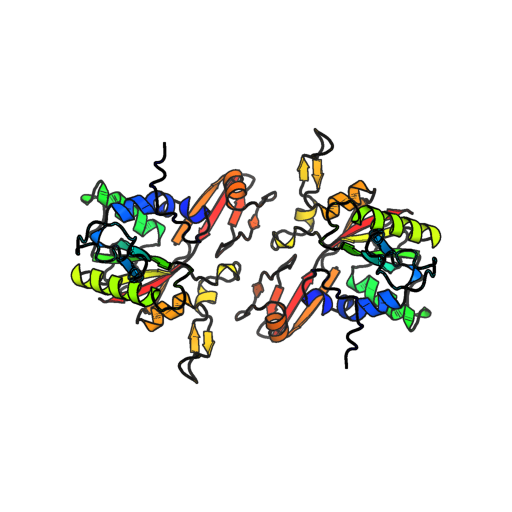2 4.027 1 94.69 138 GLY B CA 1
ATOM 3040 C C . GLY B 1 138 ? 4.613 33.531 4.496 1 94.69 138 GLY B C 1
ATOM 3041 O O . GLY B 1 138 ? 4.824 34.312 5.441 1 94.69 138 GLY B O 1
ATOM 3042 N N . ASN B 1 139 ? 3.521 33.469 3.771 1 96.06 139 ASN B N 1
ATOM 3043 C CA . ASN B 1 139 ? 2.412 34.312 4.176 1 96.06 139 ASN B CA 1
ATOM 3044 C C . ASN B 1 139 ? 1.89 33.938 5.559 1 96.06 139 ASN B C 1
ATOM 3046 O O . ASN B 1 139 ? 1.498 34.812 6.34 1 96.06 139 ASN B O 1
ATOM 3050 N N . MET B 1 140 ? 1.837 32.688 5.887 1 96.94 140 MET B N 1
ATOM 3051 C CA . MET B 1 140 ? 1.427 32.25 7.219 1 96.94 140 MET B CA 1
ATOM 3052 C C . MET B 1 140 ? 2.34 32.844 8.289 1 96.94 140 MET B C 1
ATOM 3054 O O . MET B 1 140 ? 1.87 33.281 9.352 1 96.94 140 MET B O 1
ATOM 3058 N N . LYS B 1 141 ? 3.572 32.875 7.992 1 95.88 141 LYS B N 1
ATOM 3059 C CA . LYS B 1 141 ? 4.523 33.469 8.922 1 95.88 141 LYS B CA 1
ATOM 3060 C C . LYS B 1 141 ? 4.234 34.938 9.133 1 95.88 141 LYS B C 1
ATOM 3062 O O . LYS B 1 141 ? 4.254 35.438 10.266 1 95.88 141 LYS B O 1
ATOM 3067 N N . GLN B 1 142 ? 3.953 35.594 8.086 1 96.62 142 GLN B N 1
ATOM 3068 C CA . GLN B 1 142 ? 3.631 37.031 8.164 1 96.62 142 GLN B CA 1
ATOM 3069 C C . GLN B 1 142 ? 2.361 37.25 8.977 1 96.62 142 GLN B C 1
ATOM 3071 O O . GLN B 1 142 ? 2.291 38.188 9.773 1 96.62 142 GLN B O 1
ATOM 3076 N N . ILE B 1 143 ? 1.407 36.438 8.734 1 97.62 143 ILE B N 1
ATOM 3077 C CA . ILE B 1 143 ? 0.163 36.531 9.492 1 97.62 143 ILE B CA 1
ATOM 3078 C C . ILE B 1 143 ? 0.445 36.344 10.977 1 97.62 143 ILE B C 1
ATOM 3080 O O . ILE B 1 143 ? -0.024 37.094 11.812 1 97.62 143 ILE B O 1
ATOM 3084 N N . ALA B 1 144 ? 1.187 35.344 11.297 1 97.31 144 ALA B N 1
ATOM 3085 C CA . ALA B 1 144 ? 1.542 35.062 12.688 1 97.31 144 ALA B CA 1
ATOM 3086 C C . ALA B 1 144 ? 2.23 36.25 13.328 1 97.31 144 ALA B C 1
ATOM 3088 O O . ALA B 1 144 ? 1.907 36.625 14.453 1 97.31 144 ALA B O 1
ATOM 3089 N N . GLU B 1 145 ? 3.117 36.875 12.586 1 96.5 145 GLU B N 1
ATOM 3090 C CA . GLU B 1 145 ? 3.826 38.062 13.078 1 96.5 145 GLU B CA 1
ATOM 3091 C C . GLU B 1 145 ? 2.867 39.219 13.305 1 96.5 145 GLU B C 1
ATOM 3093 O O . GLU B 1 145 ? 2.92 39.875 14.352 1 96.5 145 GLU B O 1
ATOM 3098 N N . ARG B 1 146 ? 2.061 39.406 12.352 1 96.81 146 ARG B N 1
ATOM 3099 C CA . ARG B 1 146 ? 1.109 40.531 12.43 1 96.81 146 ARG B CA 1
ATOM 3100 C C . ARG B 1 146 ? 0.167 40.344 13.617 1 96.81 146 ARG B C 1
ATOM 3102 O O . ARG B 1 146 ? -0.216 41.312 14.258 1 96.81 146 ARG B O 1
ATOM 3109 N N . LEU B 1 147 ? -0.109 39.125 13.938 1 96.25 147 LEU B N 1
ATOM 3110 C CA . LEU B 1 147 ? -1.058 38.812 15 1 96.25 147 LEU B CA 1
ATOM 3111 C C . LEU B 1 147 ? -0.354 38.75 16.359 1 96.25 147 LEU B C 1
ATOM 3113 O O . LEU B 1 147 ? -0.995 38.531 17.391 1 96.25 147 LEU B O 1
ATOM 3117 N N . GLY B 1 148 ? 0.963 38.906 16.297 1 96.31 148 GLY B N 1
ATOM 3118 C CA . GLY B 1 148 ? 1.733 38.938 17.531 1 96.31 148 GLY B CA 1
ATOM 3119 C C . GLY B 1 148 ? 1.917 37.531 18.125 1 96.31 148 GLY B C 1
ATOM 3120 O O . GLY B 1 148 ? 2.059 37.406 19.344 1 96.31 148 GLY B O 1
ATOM 3121 N N . ALA B 1 149 ? 1.813 36.562 17.344 1 97.69 149 ALA B N 1
ATOM 3122 C CA . ALA B 1 149 ? 1.987 35.188 17.812 1 97.69 149 ALA B CA 1
ATOM 3123 C C . ALA B 1 149 ? 3.424 34.938 18.266 1 97.69 149 ALA B C 1
ATOM 3125 O O . ALA B 1 149 ? 4.367 35.469 17.672 1 97.69 149 ALA B O 1
ATOM 3126 N N . ASN B 1 150 ? 3.58 34.125 19.266 1 97.12 150 ASN B N 1
ATOM 3127 C CA . ASN B 1 150 ? 4.902 33.719 19.734 1 97.12 150 ASN B CA 1
ATOM 3128 C C . ASN B 1 150 ? 5.637 32.875 18.703 1 97.12 150 ASN B C 1
ATOM 3130 O O . ASN B 1 150 ? 6.867 32.812 18.703 1 97.12 150 ASN B O 1
ATOM 3134 N N . GLY B 1 151 ? 4.848 32.219 17.906 1 96.38 151 GLY B N 1
ATOM 3135 C CA . GLY B 1 151 ? 5.445 31.328 16.922 1 96.38 151 GLY B CA 1
ATOM 3136 C C . GLY B 1 151 ? 4.43 30.719 15.969 1 96.38 151 GLY B C 1
ATOM 3137 O O . GLY B 1 151 ? 3.221 30.875 16.156 1 96.38 151 GLY B O 1
ATOM 3138 N N . LEU B 1 152 ? 4.977 30.109 14.93 1 97.31 152 LEU B N 1
ATOM 3139 C CA . LEU B 1 152 ? 4.23 29.297 13.969 1 97.31 152 LEU B CA 1
ATOM 3140 C C . LEU B 1 152 ? 4.66 27.844 14.031 1 97.31 152 LEU B C 1
ATOM 3142 O O . LEU B 1 152 ? 5.855 27.547 13.984 1 97.31 152 LEU B O 1
ATOM 3146 N N . LEU B 1 153 ? 3.709 27.016 14.328 1 97.12 153 LEU B N 1
ATOM 3147 C CA . LEU B 1 153 ? 4.016 25.594 14.297 1 97.12 153 LEU B CA 1
ATOM 3148 C C . LEU B 1 153 ? 3.201 24.875 13.219 1 97.12 153 LEU B C 1
ATOM 3150 O O . LEU B 1 153 ? 2.246 25.453 12.68 1 97.12 153 LEU B O 1
ATOM 3154 N N . ALA B 1 154 ? 3.615 23.703 12.844 1 96.94 154 ALA B N 1
ATOM 3155 C CA . ALA B 1 154 ? 2.934 22.875 11.844 1 96.94 154 ALA B CA 1
ATOM 3156 C C . ALA B 1 154 ? 3.066 21.391 12.164 1 96.94 154 ALA B C 1
ATOM 3158 O O . ALA B 1 154 ? 4.176 20.859 12.188 1 96.94 154 ALA B O 1
ATOM 3159 N N . PRO B 1 155 ? 1.964 20.734 12.469 1 96.5 155 PRO B N 1
ATOM 3160 C CA . PRO B 1 155 ? 1.974 19.266 12.484 1 96.5 155 PRO B CA 1
ATOM 3161 C C . PRO B 1 155 ? 1.986 18.656 11.086 1 96.5 155 PRO B C 1
ATOM 3163 O O . PRO B 1 155 ? 0.926 18.375 10.523 1 96.5 155 PRO B O 1
ATOM 3166 N N . ILE B 1 156 ? 3.104 18.328 10.641 1 93.62 156 ILE B N 1
ATOM 3167 C CA . ILE B 1 156 ? 3.342 17.938 9.25 1 93.62 156 ILE B CA 1
ATOM 3168 C C . ILE B 1 156 ? 2.959 16.469 9.047 1 93.62 156 ILE B C 1
ATOM 3170 O O . ILE B 1 156 ? 3.428 15.594 9.773 1 93.62 156 ILE B O 1
ATOM 3174 N N . ARG B 1 157 ? 2.066 16.266 8.102 1 94.25 157 ARG B N 1
ATOM 3175 C CA . ARG B 1 157 ? 1.814 14.93 7.578 1 94.25 157 ARG B CA 1
ATOM 3176 C C . ARG B 1 157 ? 2.727 14.625 6.395 1 94.25 157 ARG B C 1
ATOM 3178 O O . ARG B 1 157 ? 2.502 15.109 5.285 1 94.25 157 ARG B O 1
ATOM 3185 N N . PRO B 1 158 ? 3.748 13.789 6.637 1 94.81 158 PRO B N 1
ATOM 3186 C CA . PRO B 1 158 ? 4.707 13.562 5.555 1 94.81 158 PRO B CA 1
ATOM 3187 C C . PRO B 1 158 ? 4.055 12.977 4.305 1 94.81 158 PRO B C 1
ATOM 3189 O O . PRO B 1 158 ? 3.271 12.023 4.398 1 94.81 158 PRO B O 1
ATOM 3192 N N . THR B 1 159 ? 4.406 13.492 3.189 1 92.19 159 THR B N 1
ATOM 3193 C CA . THR B 1 159 ? 3.65 13.242 1.968 1 92.19 159 THR B CA 1
ATOM 3194 C C . THR B 1 159 ? 4.039 11.906 1.354 1 92.19 159 THR B C 1
ATOM 3196 O O . THR B 1 159 ? 3.242 11.289 0.644 1 92.19 159 THR B O 1
ATOM 3199 N N . ILE B 1 160 ? 5.211 11.383 1.629 1 94.94 160 ILE B N 1
ATOM 3200 C CA . ILE B 1 160 ? 5.664 10.141 1.006 1 94.94 160 ILE B CA 1
ATOM 3201 C C . ILE B 1 160 ? 5.473 8.977 1.975 1 94.94 160 ILE B C 1
ATOM 3203 O O . ILE B 1 160 ? 5.52 7.812 1.572 1 94.94 160 ILE B O 1
ATOM 3207 N N . LYS B 1 161 ? 5.156 9.266 3.154 1 96.38 161 LYS B N 1
ATOM 3208 C CA . LYS B 1 161 ? 5.152 8.242 4.199 1 96.38 161 LYS B CA 1
ATOM 3209 C C . LYS B 1 161 ? 4.066 7.199 3.945 1 96.38 161 LYS B C 1
ATOM 3211 O O . LYS B 1 161 ? 4.18 6.059 4.395 1 96.38 161 LYS B O 1
ATOM 3216 N N . PRO B 1 162 ? 2.969 7.523 3.238 1 96.06 162 PRO B N 1
ATOM 3217 C CA . PRO B 1 162 ? 1.989 6.477 2.936 1 96.06 162 PRO B CA 1
ATOM 3218 C C . PRO B 1 162 ? 2.609 5.281 2.217 1 96.06 162 PRO B C 1
ATOM 3220 O O . PRO B 1 162 ? 2.053 4.18 2.25 1 96.06 162 PRO B O 1
ATOM 3223 N N . GLN B 1 163 ? 3.77 5.469 1.609 1 97.25 163 GLN B N 1
ATOM 3224 C CA . GLN B 1 163 ? 4.473 4.355 0.984 1 97.25 163 GLN B CA 1
ATOM 3225 C C . GLN B 1 163 ? 5.188 3.498 2.027 1 97.25 163 GLN B C 1
ATOM 3227 O O . GLN B 1 163 ? 5.629 2.387 1.729 1 97.25 163 GLN B O 1
ATOM 3232 N N . TYR B 1 164 ? 5.309 4.07 3.262 1 98.12 164 TYR B N 1
ATOM 3233 C CA . TYR B 1 164 ? 6.047 3.408 4.332 1 98.12 164 TYR B CA 1
ATOM 3234 C C . TYR B 1 164 ? 5.191 3.283 5.586 1 98.12 164 TYR B C 1
ATOM 3236 O O . TYR B 1 164 ? 5.598 3.721 6.668 1 98.12 164 TYR B O 1
ATOM 3244 N N . PRO B 1 165 ? 4.066 2.605 5.48 1 97.88 165 PRO B N 1
ATOM 3245 C CA . PRO B 1 165 ? 3.127 2.6 6.605 1 97.88 165 PRO B CA 1
ATOM 3246 C C . PRO B 1 165 ? 3.652 1.826 7.812 1 97.88 165 PRO B C 1
ATOM 3248 O O . PRO B 1 165 ? 3.15 1.994 8.922 1 97.88 165 PRO B O 1
ATOM 3251 N N . LEU B 1 166 ? 4.684 1.027 7.629 1 98.56 166 LEU B N 1
ATOM 3252 C CA . LEU B 1 166 ? 5.152 0.176 8.719 1 98.56 166 LEU B CA 1
ATOM 3253 C C . LEU B 1 166 ? 6.34 0.81 9.43 1 98.56 166 LEU B C 1
ATOM 3255 O O . LEU B 1 166 ? 6.746 0.349 10.5 1 98.56 166 LEU B O 1
ATOM 3259 N N . VAL B 1 167 ? 6.91 1.827 8.812 1 97.81 167 VAL B N 1
ATOM 3260 C CA . VAL B 1 167 ? 8.062 2.482 9.43 1 97.81 167 VAL B CA 1
ATOM 3261 C C . VAL B 1 167 ? 7.586 3.455 10.508 1 97.81 167 VAL B C 1
ATOM 3263 O O . VAL B 1 167 ? 6.711 4.285 10.258 1 97.81 167 VAL B O 1
ATOM 3266 N N . ASP B 1 168 ? 8.156 3.281 11.609 1 96.44 168 ASP B N 1
ATOM 3267 C CA . ASP B 1 168 ? 7.82 4.191 12.695 1 96.44 168 ASP B CA 1
ATOM 3268 C C . ASP B 1 168 ? 8.117 5.641 12.32 1 96.44 168 ASP B C 1
ATOM 3270 O O . ASP B 1 168 ? 9.133 5.922 11.68 1 96.44 168 ASP B O 1
ATOM 3274 N N . MET B 1 169 ? 7.277 6.531 12.773 1 95.5 169 MET B N 1
ATOM 3275 C CA . MET B 1 169 ? 7.398 7.941 12.406 1 95.5 169 MET B CA 1
ATOM 3276 C C . MET B 1 169 ? 8.75 8.5 12.836 1 95.5 169 MET B C 1
ATOM 3278 O O . MET B 1 169 ? 9.375 9.266 12.102 1 95.5 169 MET B O 1
ATOM 3282 N N . GLU B 1 170 ? 9.203 8.164 14.023 1 95.25 170 GLU B N 1
ATOM 3283 C CA . GLU B 1 170 ? 10.484 8.672 14.508 1 95.25 170 GLU B CA 1
ATOM 3284 C C . GLU B 1 170 ? 11.633 8.211 13.609 1 95.25 170 GLU B C 1
ATOM 3286 O O . GLU B 1 170 ? 12.539 8.992 13.312 1 95.25 170 GLU B O 1
ATOM 3291 N N . ASP B 1 171 ? 11.555 6.945 13.203 1 95.56 171 ASP B N 1
ATOM 3292 C CA . ASP B 1 171 ? 12.562 6.438 12.281 1 95.56 171 ASP B CA 1
ATOM 3293 C C . ASP B 1 171 ? 12.469 7.129 10.922 1 95.56 171 ASP B C 1
ATOM 3295 O O . ASP B 1 171 ? 13.484 7.539 10.359 1 95.56 171 ASP B O 1
ATOM 3299 N N . TYR B 1 172 ? 11.289 7.312 10.5 1 96.69 172 TYR B N 1
ATOM 3300 C CA . TYR B 1 172 ? 11.047 7.859 9.172 1 96.69 172 TYR B CA 1
ATOM 3301 C C . TYR B 1 172 ? 11.586 9.281 9.062 1 96.69 172 TYR B C 1
ATOM 3303 O O . TYR B 1 172 ? 12.266 9.625 8.094 1 96.69 172 TYR B O 1
ATOM 3311 N N . ILE B 1 173 ? 11.328 10.078 10.062 1 94.75 173 ILE B N 1
ATOM 3312 C CA . ILE B 1 173 ? 11.688 11.484 9.984 1 94.75 173 ILE B CA 1
ATOM 3313 C C . ILE B 1 173 ? 13.195 11.641 10.156 1 94.75 173 ILE B 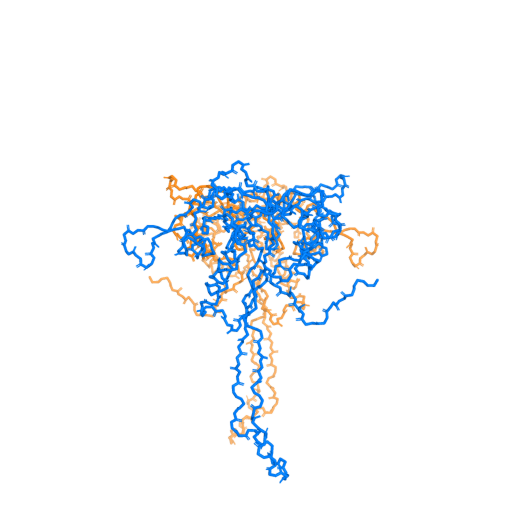C 1
ATOM 3315 O O . ILE B 1 173 ? 13.758 12.703 9.883 1 94.75 173 ILE B O 1
ATOM 3319 N N . ALA B 1 174 ? 13.859 10.586 10.625 1 94.81 174 ALA B N 1
ATOM 3320 C CA . ALA B 1 174 ? 15.305 10.609 10.805 1 94.81 174 ALA B CA 1
ATOM 3321 C C . ALA B 1 174 ? 16.031 10.227 9.516 1 94.81 174 ALA B C 1
ATOM 3323 O O . ALA B 1 174 ? 17.25 10.359 9.414 1 94.81 174 ALA B O 1
ATOM 3324 N N . TRP B 1 175 ? 15.305 9.734 8.539 1 96.94 175 TRP B N 1
ATOM 3325 C CA . TRP B 1 175 ? 15.898 9.336 7.27 1 96.94 175 TRP B CA 1
ATOM 3326 C C . TRP B 1 175 ? 16.562 10.523 6.574 1 96.94 175 TRP B C 1
ATOM 3328 O O . TRP B 1 175 ? 16.016 11.625 6.57 1 96.94 175 TRP B O 1
ATOM 3338 N N . ARG B 1 176 ? 17.719 10.258 6.008 1 96.56 176 ARG B N 1
ATOM 3339 C CA . ARG B 1 176 ? 18.5 11.297 5.332 1 96.56 176 ARG B CA 1
ATOM 3340 C C . ARG B 1 176 ? 18.906 10.844 3.934 1 96.56 176 ARG B C 1
ATOM 3342 O O . ARG B 1 176 ? 19.109 9.656 3.695 1 96.56 176 ARG B O 1
ATOM 3349 N N . LEU B 1 177 ? 19.016 11.75 3.092 1 94.56 177 LEU B N 1
ATOM 3350 C CA . LEU B 1 177 ? 19.562 11.609 1.745 1 94.56 177 LEU B CA 1
ATOM 3351 C C . LEU B 1 177 ? 20.578 12.711 1.451 1 94.56 177 LEU B C 1
ATOM 3353 O O . LEU B 1 177 ? 20.578 13.75 2.113 1 94.56 177 LEU B O 1
ATOM 3357 N N . PRO B 1 178 ? 21.406 12.422 0.477 1 93.25 178 PRO B N 1
ATOM 3358 C CA . PRO B 1 178 ? 22.25 13.531 0.032 1 93.25 178 PRO B CA 1
ATOM 3359 C C . PRO B 1 178 ? 21.438 14.734 -0.434 1 93.25 178 PRO B C 1
ATOM 3361 O O . PRO B 1 178 ? 20.406 14.57 -1.108 1 93.25 178 PRO B O 1
ATOM 3364 N N . ASP B 1 179 ? 21.812 15.844 0.002 1 92.12 179 ASP B N 1
ATOM 3365 C CA . ASP B 1 179 ? 21.109 17.062 -0.384 1 92.12 179 ASP B CA 1
ATOM 3366 C C . ASP B 1 179 ? 21.438 17.438 -1.828 1 92.12 179 ASP B C 1
ATOM 3368 O O . ASP B 1 179 ? 22.594 17.672 -2.172 1 92.12 179 ASP B O 1
ATOM 3372 N N . SER B 1 180 ? 20.531 17.453 -2.629 1 84.94 180 SER B N 1
ATOM 3373 C CA . SER B 1 180 ? 20.734 17.797 -4.035 1 84.94 180 SER B CA 1
ATOM 3374 C C . SER B 1 180 ? 21.188 19.234 -4.195 1 84.94 180 SER B C 1
ATOM 3376 O O . SER B 1 180 ? 21.875 19.578 -5.16 1 84.94 180 SER B O 1
ATOM 3378 N N . LYS B 1 181 ? 20.844 20.156 -3.316 1 85.69 181 LYS B N 1
ATOM 3379 C CA . LYS B 1 181 ? 21.141 21.578 -3.424 1 85.69 181 LYS B CA 1
ATOM 3380 C C . LYS B 1 181 ? 22.5 21.906 -2.82 1 85.69 181 LYS B C 1
ATOM 3382 O O . LYS B 1 181 ? 23.125 22.906 -3.189 1 85.69 181 LYS B O 1
ATOM 3387 N N . HIS B 1 182 ? 22.891 21.156 -1.895 1 89.75 182 HIS B N 1
ATOM 3388 C CA . HIS B 1 182 ? 24.156 21.391 -1.217 1 89.75 182 HIS B CA 1
ATOM 3389 C C . HIS B 1 182 ? 25 20.109 -1.177 1 89.75 182 HIS B C 1
ATOM 3391 O O . HIS B 1 182 ? 24.891 19.312 -0.243 1 89.75 182 HIS B O 1
ATOM 3397 N N . PRO B 1 183 ? 25.984 20.016 -2.137 1 89.06 183 PRO B N 1
ATOM 3398 C CA . PRO B 1 183 ? 26.828 18.812 -2.178 1 89.06 183 PRO B CA 1
ATOM 3399 C C . PRO B 1 183 ? 27.594 18.594 -0.877 1 89.06 183 PRO B C 1
ATOM 3401 O O . PRO B 1 183 ? 28.062 19.562 -0.258 1 89.06 183 PRO B O 1
ATOM 3404 N N . GLY B 1 184 ? 27.625 17.406 -0.377 1 91.62 184 GLY B N 1
ATOM 3405 C CA . GLY B 1 184 ? 28.359 17.047 0.829 1 91.62 184 GLY B CA 1
ATOM 3406 C C . GLY B 1 184 ? 27.5 17.094 2.08 1 91.62 184 GLY B C 1
ATOM 3407 O O . GLY B 1 184 ? 27.953 16.719 3.164 1 91.62 184 GLY B O 1
ATOM 3408 N N . ARG B 1 185 ? 26.266 17.641 1.953 1 93.56 185 ARG B N 1
ATOM 3409 C CA . ARG B 1 185 ? 25.344 17.688 3.094 1 93.56 185 ARG B CA 1
ATOM 3410 C C . ARG B 1 185 ? 24.203 16.703 2.914 1 93.56 185 ARG B C 1
ATOM 3412 O O . ARG B 1 185 ? 24.016 16.156 1.828 1 93.56 185 ARG B O 1
ATOM 3419 N N . GLU B 1 186 ? 23.547 16.422 4.059 1 95.19 186 GLU B N 1
ATOM 3420 C CA . GLU B 1 186 ? 22.375 15.555 4.031 1 95.19 186 GLU B CA 1
ATOM 3421 C C . GLU B 1 186 ? 21.109 16.312 4.406 1 95.19 186 GLU B C 1
ATOM 3423 O O . GLU B 1 186 ? 21.188 17.375 5.031 1 95.19 186 GLU B O 1
ATOM 3428 N N . MET B 1 187 ? 20.047 15.844 3.918 1 95.06 187 MET B N 1
ATOM 3429 C CA . MET B 1 187 ? 18.719 16.406 4.211 1 95.06 187 MET B CA 1
ATOM 3430 C C . MET B 1 187 ? 17.719 15.305 4.508 1 95.06 187 MET B C 1
ATOM 3432 O O . MET B 1 187 ? 17.938 14.148 4.168 1 95.06 187 MET B O 1
ATOM 3436 N N . VAL B 1 188 ? 16.688 15.688 5.137 1 95.69 188 VAL B N 1
ATOM 3437 C CA . VAL B 1 188 ? 15.625 14.742 5.477 1 95.69 188 VAL B CA 1
ATOM 3438 C C . VAL B 1 188 ? 15.016 14.164 4.203 1 95.69 188 VAL B C 1
ATOM 3440 O O . VAL B 1 188 ? 14.953 14.844 3.176 1 95.69 188 VAL B O 1
ATOM 3443 N N . PHE B 1 189 ? 14.547 12.992 4.246 1 96.69 189 PHE B N 1
ATOM 3444 C CA . PHE B 1 189 ? 14.055 12.234 3.105 1 96.69 189 PHE B CA 1
ATOM 3445 C C . PHE B 1 189 ? 12.742 12.82 2.594 1 96.69 189 PHE B C 1
ATOM 3447 O O . PHE B 1 189 ? 12.562 12.992 1.387 1 96.69 189 PHE B O 1
ATOM 3454 N N . ASP B 1 190 ? 11.797 13.125 3.469 1 95.69 190 ASP B N 1
ATOM 3455 C CA . ASP B 1 190 ? 10.461 13.547 3.066 1 95.69 190 ASP B CA 1
ATOM 3456 C C . ASP B 1 190 ? 10.477 14.969 2.502 1 95.69 190 ASP B C 1
ATOM 3458 O O . ASP B 1 190 ? 10.953 15.898 3.158 1 95.69 190 ASP B O 1
ATOM 3462 N N . PRO B 1 191 ? 9.914 15.156 1.369 1 92.94 191 PRO B N 1
ATOM 3463 C CA . PRO B 1 191 ? 10.023 16.453 0.711 1 92.94 191 PRO B CA 1
ATOM 3464 C C . PRO B 1 191 ? 9.234 17.547 1.429 1 92.94 191 PRO B C 1
ATOM 3466 O O . PRO B 1 191 ? 9.641 18.719 1.417 1 92.94 191 PRO B O 1
ATOM 3469 N N . TRP B 1 192 ? 8.117 17.203 1.988 1 93.81 192 TRP B N 1
ATOM 3470 C CA . TRP B 1 192 ? 7.32 18.203 2.693 1 93.81 192 TRP B CA 1
ATOM 3471 C C . TRP B 1 192 ? 8.023 18.672 3.959 1 93.81 192 TRP B C 1
ATOM 3473 O O . TRP B 1 192 ? 8.016 19.859 4.273 1 93.81 192 TRP B O 1
ATOM 3483 N N . LEU B 1 193 ? 8.625 17.75 4.688 1 94.56 193 LEU B N 1
ATOM 3484 C CA . LEU B 1 193 ? 9.445 18.125 5.836 1 94.56 193 LEU B CA 1
ATOM 3485 C C . LEU B 1 193 ? 10.625 18.984 5.402 1 94.56 193 LEU B C 1
ATOM 3487 O O . LEU B 1 193 ? 10.938 19.984 6.055 1 94.56 193 LEU B O 1
ATOM 3491 N N . ARG B 1 194 ? 11.234 18.609 4.344 1 93.69 194 ARG B N 1
ATOM 3492 C CA . ARG B 1 194 ? 12.375 19.359 3.824 1 93.69 194 ARG B CA 1
ATOM 3493 C C . ARG B 1 194 ? 11.984 20.797 3.504 1 93.69 194 ARG B C 1
ATOM 3495 O O . ARG B 1 194 ? 12.734 21.734 3.803 1 93.69 194 ARG B O 1
ATOM 3502 N N . THR B 1 195 ? 10.82 21.016 2.902 1 92.44 195 THR B N 1
ATOM 3503 C CA . THR B 1 195 ? 10.32 22.344 2.576 1 92.44 195 THR B CA 1
ATOM 3504 C C . THR B 1 195 ? 10.25 23.219 3.824 1 92.44 195 THR B C 1
ATOM 3506 O O . THR B 1 195 ? 10.695 24.375 3.814 1 92.44 195 THR B O 1
ATOM 3509 N N . HIS B 1 196 ? 9.734 22.734 4.887 1 95.12 196 HIS B N 1
ATOM 3510 C CA . HIS B 1 196 ? 9.617 23.484 6.129 1 95.12 196 HIS B CA 1
ATOM 3511 C C . HIS B 1 196 ? 10.984 23.812 6.715 1 95.12 196 HIS B C 1
ATOM 3513 O O . HIS B 1 196 ? 11.227 24.938 7.148 1 95.12 196 HIS B O 1
ATOM 3519 N N . ILE B 1 197 ? 11.852 22.844 6.66 1 93.69 197 ILE B N 1
ATOM 3520 C CA . ILE B 1 197 ? 13.195 23.031 7.211 1 93.69 197 ILE B CA 1
ATOM 3521 C C . ILE B 1 197 ? 13.938 24.094 6.402 1 93.69 197 ILE B C 1
ATOM 3523 O O . ILE B 1 197 ? 14.609 24.953 6.973 1 93.69 197 ILE B O 1
ATOM 3527 N N . ARG B 1 198 ? 13.789 24.031 5.164 1 91.81 198 ARG B N 1
ATOM 3528 C CA . ARG B 1 198 ? 14.445 25 4.289 1 91.81 198 ARG B CA 1
ATOM 3529 C C . ARG B 1 198 ? 13.93 26.422 4.551 1 91.81 198 ARG B C 1
ATOM 3531 O O . ARG B 1 198 ? 14.656 27.391 4.355 1 91.81 198 ARG B O 1
ATOM 3538 N N . LEU B 1 199 ? 12.711 26.531 5.012 1 92.62 199 LEU B N 1
ATOM 3539 C CA . LEU B 1 199 ? 12.109 27.828 5.309 1 92.62 199 LEU B CA 1
ATOM 3540 C C . LEU B 1 199 ? 12.438 28.266 6.73 1 92.62 199 LEU B C 1
ATOM 3542 O O . LEU B 1 199 ? 11.922 29.281 7.203 1 92.62 199 LEU B O 1
ATOM 3546 N N . GLY B 1 200 ? 13.211 27.422 7.391 1 92.88 200 GLY B N 1
ATOM 3547 C CA . GLY B 1 200 ? 13.734 27.859 8.672 1 92.88 200 GLY B CA 1
ATOM 3548 C C . GLY B 1 200 ? 13.062 27.188 9.859 1 92.88 200 GLY B C 1
ATOM 3549 O O . GLY B 1 200 ? 13.383 27.484 11.008 1 92.88 200 GLY B O 1
ATOM 3550 N N . ALA B 1 201 ? 12.148 26.297 9.578 1 94.81 201 ALA B N 1
ATOM 3551 C CA . ALA B 1 201 ? 11.484 25.609 10.68 1 94.81 201 ALA B CA 1
ATOM 3552 C C . ALA B 1 201 ? 12.398 24.562 11.32 1 94.81 201 ALA B C 1
ATOM 3554 O O . ALA B 1 201 ? 13.211 23.938 10.633 1 94.81 201 ALA B O 1
ATOM 3555 N N . ARG B 1 202 ? 12.227 24.375 12.586 1 94.94 202 ARG B N 1
ATOM 3556 C CA . ARG B 1 202 ? 12.93 23.328 13.328 1 94.94 202 ARG B CA 1
ATOM 3557 C C . ARG B 1 202 ? 11.992 22.172 13.656 1 94.94 202 ARG B C 1
ATOM 3559 O O . ARG B 1 202 ? 10.812 22.375 13.938 1 94.94 202 ARG B O 1
ATOM 3566 N N . VAL B 1 203 ? 12.578 20.969 13.633 1 94.31 203 VAL B N 1
ATOM 3567 C CA . VAL B 1 203 ? 11.82 19.797 14.062 1 94.31 203 VAL B CA 1
ATOM 3568 C C . VAL B 1 203 ? 11.672 19.812 15.586 1 94.31 203 VAL B C 1
ATOM 3570 O O . VAL B 1 203 ? 12.664 19.891 16.312 1 94.31 203 VAL B O 1
ATOM 3573 N N . LEU B 1 204 ? 10.5 19.734 16.031 1 95.25 204 LEU B N 1
ATOM 3574 C CA . LEU B 1 204 ? 10.266 19.859 17.469 1 95.25 204 LEU B CA 1
ATOM 3575 C C . LEU B 1 204 ? 9.984 18.484 18.094 1 95.25 204 LEU B C 1
ATOM 3577 O O . LEU B 1 204 ? 10.695 18.062 19.016 1 95.25 204 LEU B O 1
ATOM 3581 N N . LYS B 1 205 ? 8.969 17.781 17.562 1 94.25 205 LYS B N 1
ATOM 3582 C CA . LYS B 1 205 ? 8.625 16.469 18.094 1 94.25 205 LYS B CA 1
ATOM 3583 C C . LYS B 1 205 ? 7.73 15.688 17.141 1 94.25 205 LYS B C 1
ATOM 3585 O O . LYS B 1 205 ? 7.137 16.266 16.234 1 94.25 205 LYS B O 1
ATOM 3590 N N . VAL B 1 206 ? 7.695 14.359 17.438 1 94.81 206 VAL B N 1
ATOM 3591 C CA . VAL B 1 206 ? 6.695 13.516 16.781 1 94.81 206 VAL B CA 1
ATOM 3592 C C . VAL B 1 206 ? 5.43 13.461 17.641 1 94.81 206 VAL B C 1
ATOM 3594 O O . VAL B 1 206 ? 5.5 13.211 18.844 1 94.81 206 VAL B O 1
ATOM 3597 N N . ALA B 1 207 ? 4.352 13.805 17.016 1 93.69 207 ALA B N 1
ATOM 3598 C CA . ALA B 1 207 ? 3.047 13.594 17.641 1 93.69 207 ALA B CA 1
ATOM 3599 C C . ALA B 1 207 ? 2.4 12.305 17.141 1 93.69 207 ALA B C 1
ATOM 3601 O O . ALA B 1 207 ? 1.867 12.258 16.031 1 93.69 207 ALA B O 1
ATOM 3602 N N . ARG B 1 208 ? 2.307 11.195 17.844 1 90.44 208 ARG B N 1
ATOM 3603 C CA . ARG B 1 208 ? 1.934 9.852 17.422 1 90.44 208 ARG B CA 1
ATOM 3604 C C . ARG B 1 208 ? 0.426 9.742 17.219 1 90.44 208 ARG B C 1
ATOM 3606 O O . ARG B 1 208 ? -0.04 8.93 16.406 1 90.44 208 ARG B O 1
ATOM 3613 N N . ALA B 1 209 ? -0.385 10.422 17.812 1 92.5 209 ALA B N 1
ATOM 3614 C CA . ALA B 1 209 ? -1.838 10.398 17.672 1 92.5 209 ALA B CA 1
ATOM 3615 C C . ALA B 1 209 ? -2.387 11.797 17.406 1 92.5 209 ALA B C 1
ATOM 3617 O O . ALA B 1 209 ? -3.312 12.242 18.094 1 92.5 209 ALA B O 1
ATOM 3618 N N . SER B 1 210 ? -1.741 12.336 16.297 1 95.62 210 SER B N 1
ATOM 3619 C CA . SER B 1 210 ? -2.109 13.703 15.945 1 95.62 210 SER B CA 1
ATOM 3620 C C . SER B 1 210 ? -3.531 13.766 15.398 1 95.62 210 SER B C 1
ATOM 3622 O O . SER B 1 210 ? -4.25 14.742 15.641 1 95.62 210 SER B O 1
ATOM 3624 N N . CYS B 1 211 ? -3.922 12.75 14.656 1 95.88 211 CYS B N 1
ATOM 3625 C CA . CYS B 1 211 ? -5.254 12.578 14.094 1 95.88 211 CYS B CA 1
ATOM 3626 C C . CYS B 1 211 ? -5.758 11.156 14.312 1 95.88 211 CYS B C 1
ATOM 3628 O O . CYS B 1 211 ? -5.188 10.195 13.789 1 95.88 211 CYS B O 1
ATOM 3630 N N . THR B 1 212 ? -6.836 11.055 15.047 1 97.5 212 THR B N 1
ATOM 3631 C CA . THR B 1 212 ? -7.379 9.742 15.383 1 97.5 212 THR B CA 1
ATOM 3632 C C . THR B 1 212 ? -8.781 9.57 14.805 1 97.5 212 THR B C 1
ATOM 3634 O O . THR B 1 212 ? -9.641 10.445 14.984 1 97.5 212 THR B O 1
ATOM 3637 N N . VAL B 1 213 ? -9 8.516 14.133 1 98.19 213 VAL B N 1
ATOM 3638 C CA . VAL B 1 213 ? -10.305 8.18 13.586 1 98.19 213 VAL B CA 1
ATOM 3639 C C . VAL B 1 213 ? -10.734 6.793 14.07 1 98.19 213 VAL B C 1
ATOM 3641 O O . VAL B 1 213 ? -10.062 5.797 13.773 1 98.19 213 VAL B O 1
ATOM 3644 N N . ALA B 1 214 ? -11.719 6.727 14.836 1 98.56 214 ALA B N 1
ATOM 3645 C CA . ALA B 1 214 ? -12.359 5.484 15.258 1 98.56 214 ALA B CA 1
ATOM 3646 C C . ALA B 1 214 ? -13.781 5.395 14.719 1 98.56 214 ALA B C 1
ATOM 3648 O O . ALA B 1 214 ? -14.594 6.297 14.938 1 98.56 214 ALA B O 1
ATOM 3649 N N . ALA B 1 215 ? -14.086 4.387 14 1 98.81 215 ALA B N 1
ATOM 3650 C CA . ALA B 1 215 ? -15.391 4.238 13.367 1 98.81 215 ALA B CA 1
ATOM 3651 C C . ALA B 1 215 ? -15.719 2.768 13.125 1 98.81 215 ALA B C 1
ATOM 3653 O O . ALA B 1 215 ? -14.844 1.905 13.219 1 98.81 215 ALA B O 1
ATOM 3654 N N . PRO B 1 216 ? -16.969 2.445 12.898 1 98.88 216 PRO B N 1
ATOM 3655 C CA . PRO B 1 216 ? -17.344 1.071 12.555 1 98.88 216 PRO B CA 1
ATOM 3656 C C . PRO B 1 216 ? -16.578 0.542 11.336 1 98.88 216 PRO B C 1
ATOM 3658 O O . PRO B 1 216 ? -16.312 1.295 10.398 1 98.88 216 PRO B O 1
ATOM 3661 N N . VAL B 1 217 ? -16.328 -0.744 11.383 1 98.81 217 VAL B N 1
ATOM 3662 C CA . VAL B 1 217 ? -15.594 -1.409 10.312 1 98.81 217 VAL B CA 1
ATOM 3663 C C . VAL B 1 217 ? -16.297 -1.171 8.977 1 98.81 217 VAL B C 1
ATOM 3665 O O . VAL B 1 217 ? -15.648 -0.925 7.961 1 98.81 217 VAL B O 1
ATOM 3668 N N . ALA B 1 218 ? -17.578 -1.145 8.945 1 98.44 218 ALA B N 1
ATOM 3669 C CA . ALA B 1 218 ? -18.344 -0.952 7.719 1 98.44 218 ALA B CA 1
ATOM 3670 C C . ALA B 1 218 ? -18.062 0.415 7.105 1 98.44 218 ALA B C 1
ATOM 3672 O O . ALA B 1 218 ? -18 0.551 5.879 1 98.44 218 ALA B O 1
ATOM 3673 N N . GLU B 1 219 ? -17.906 1.439 7.914 1 98.62 219 GLU B N 1
ATOM 3674 C CA . GLU B 1 219 ? -17.578 2.771 7.414 1 98.62 219 GLU B CA 1
ATOM 3675 C C . GLU B 1 219 ? -16.188 2.797 6.785 1 98.62 219 GLU B C 1
ATOM 3677 O O . GLU B 1 219 ? -15.992 3.383 5.719 1 98.62 219 GLU B O 1
ATOM 3682 N N . TRP B 1 220 ? -15.297 2.137 7.438 1 98.56 220 TRP B N 1
ATOM 3683 C CA . TRP B 1 220 ? -13.938 2.078 6.902 1 98.56 220 TRP B CA 1
ATOM 3684 C C . TRP B 1 220 ? -13.914 1.356 5.559 1 98.56 220 TRP B C 1
ATOM 3686 O O . TRP B 1 220 ? -13.18 1.747 4.652 1 98.56 220 TRP B O 1
ATOM 3696 N N . GLU B 1 221 ? -14.688 0.294 5.453 1 98.44 221 GLU B N 1
ATOM 3697 C CA . GLU B 1 221 ? -14.773 -0.403 4.172 1 98.44 221 GLU B CA 1
ATOM 3698 C C . GLU B 1 221 ? -15.312 0.514 3.08 1 98.44 221 GLU B C 1
ATOM 3700 O O . GLU B 1 221 ? -14.828 0.499 1.949 1 98.44 221 GLU B O 1
ATOM 3705 N N . ALA B 1 222 ? -16.234 1.35 3.434 1 97.75 222 ALA B N 1
ATOM 3706 C CA . ALA B 1 222 ? -16.797 2.309 2.484 1 97.75 222 ALA B CA 1
ATOM 3707 C C . ALA B 1 222 ? -15.766 3.365 2.102 1 97.75 222 ALA B C 1
ATOM 3709 O O . ALA B 1 222 ? -15.656 3.744 0.932 1 97.75 222 ALA B O 1
ATOM 3710 N N . TRP B 1 223 ? -14.977 3.83 3.092 1 97.06 223 TRP B N 1
ATOM 3711 C CA . TRP B 1 223 ? -14.016 4.906 2.869 1 97.06 223 TRP B CA 1
ATOM 3712 C C . TRP B 1 223 ? -12.82 4.418 2.053 1 97.06 223 TRP B C 1
ATOM 3714 O O . TRP B 1 223 ? -12.234 5.18 1.281 1 97.06 223 TRP B O 1
ATOM 3724 N N . THR B 1 224 ? -12.469 3.102 2.189 1 97 224 THR B N 1
ATOM 3725 C CA . THR B 1 224 ? -11.195 2.635 1.653 1 97 224 THR B CA 1
ATOM 3726 C C . THR B 1 224 ? -11.414 1.757 0.424 1 97 224 THR B C 1
ATOM 3728 O O . THR B 1 224 ? -10.484 1.524 -0.353 1 97 224 THR B O 1
ATOM 3731 N N . GLY B 1 225 ? -12.664 1.207 0.301 1 96.62 225 GLY B N 1
ATOM 3732 C CA . GLY B 1 225 ? -12.93 0.243 -0.754 1 96.62 225 GLY B CA 1
ATOM 3733 C C . GLY B 1 225 ? -12.367 -1.135 -0.46 1 96.62 225 GLY B C 1
ATOM 3734 O O . GLY B 1 225 ? -12.344 -2.002 -1.336 1 96.62 225 GLY B O 1
ATOM 3735 N N . LEU B 1 226 ? -11.867 -1.363 0.714 1 97.88 226 LEU B N 1
ATOM 3736 C CA . LEU B 1 226 ? -11.305 -2.643 1.14 1 97.88 226 LEU B CA 1
ATOM 3737 C C . LEU B 1 226 ? -12.305 -3.418 1.987 1 97.88 226 LEU B C 1
ATOM 3739 O O . LEU B 1 226 ? -13.336 -2.871 2.4 1 97.88 226 LEU B O 1
ATOM 3743 N N . ARG B 1 227 ? -12.086 -4.699 2.131 1 97.88 227 ARG B N 1
ATOM 3744 C CA . ARG B 1 227 ? -12.797 -5.539 3.09 1 97.88 227 ARG B CA 1
ATOM 3745 C C . ARG B 1 227 ? -11.898 -5.914 4.262 1 97.88 227 ARG B C 1
ATOM 3747 O O . ARG B 1 227 ? -10.711 -6.184 4.078 1 97.88 227 ARG B O 1
ATOM 3754 N N . PHE B 1 228 ? -12.43 -5.867 5.418 1 98.44 228 PHE B N 1
ATOM 3755 C CA . PHE B 1 228 ? -11.703 -6.258 6.625 1 98.44 228 PHE B CA 1
ATOM 3756 C C . PHE B 1 228 ? -12.352 -7.477 7.27 1 98.44 228 PHE B C 1
ATOM 3758 O O . PHE B 1 228 ? -13.273 -7.34 8.078 1 98.44 228 PHE B O 1
ATOM 3765 N N . LEU B 1 229 ? -11.836 -8.641 7.008 1 98.12 229 LEU B N 1
ATOM 3766 C CA . LEU B 1 229 ? -12.555 -9.867 7.336 1 98.12 229 LEU B CA 1
ATOM 3767 C C . LEU B 1 229 ? -11.844 -10.633 8.453 1 98.12 229 LEU B C 1
ATOM 3769 O O . LEU B 1 229 ? -12.219 -11.766 8.766 1 98.12 229 LEU B O 1
ATOM 3773 N N . SER B 1 230 ? -10.844 -10.078 9.031 1 98.38 230 SER B N 1
ATOM 3774 C CA . SER B 1 230 ? -10.219 -10.523 10.273 1 98.38 230 SER B CA 1
ATOM 3775 C C . SER B 1 230 ? -9.695 -9.344 11.086 1 98.38 230 SER B C 1
ATOM 3777 O O . SER B 1 230 ? -9.484 -8.258 10.547 1 98.38 230 SER B O 1
ATOM 3779 N N . SER B 1 231 ? -9.562 -9.547 12.406 1 98.56 231 SER B N 1
ATOM 3780 C CA . SER B 1 231 ? -8.969 -8.516 13.242 1 98.56 231 SER B CA 1
ATOM 3781 C C . SER B 1 231 ? -7.469 -8.398 12.992 1 98.56 231 SER B C 1
ATOM 3783 O O . SER B 1 231 ? -6.824 -9.352 12.562 1 98.56 231 SER B O 1
ATOM 3785 N N . GLY B 1 232 ? -6.969 -7.184 13.203 1 98.56 232 GLY B N 1
ATOM 3786 C CA . GLY B 1 232 ? -5.539 -6.973 13.062 1 98.56 232 GLY B CA 1
ATOM 3787 C C . GLY B 1 232 ? -5.191 -5.703 12.312 1 98.56 232 GLY B C 1
ATOM 3788 O O . GLY B 1 232 ? -6.062 -4.863 12.062 1 98.56 232 GLY B O 1
ATOM 3789 N N . PRO B 1 233 ? -3.953 -5.531 11.984 1 98.75 233 PRO B N 1
ATOM 3790 C CA . PRO B 1 233 ? -3.488 -4.34 11.266 1 98.75 233 PRO B CA 1
ATOM 3791 C C . PRO B 1 233 ? -3.689 -4.445 9.758 1 98.75 233 PRO B C 1
ATOM 3793 O O . PRO B 1 233 ? -3.52 -5.523 9.18 1 98.75 233 PRO B O 1
ATOM 3796 N N . TYR B 1 234 ? -4.09 -3.379 9.18 1 98.75 234 TYR B N 1
ATOM 3797 C CA . TYR B 1 234 ? -4.242 -3.26 7.734 1 98.75 234 TYR B CA 1
ATOM 3798 C C . TYR B 1 234 ? -3.572 -1.994 7.215 1 98.75 234 TYR B C 1
ATOM 3800 O O . TYR B 1 234 ? -3.643 -0.941 7.852 1 98.75 234 TYR B O 1
ATOM 3808 N N . THR B 1 235 ? -2.869 -2.119 6.109 1 98.19 235 THR B N 1
ATOM 3809 C CA . THR B 1 235 ? -2.525 -0.906 5.375 1 98.19 235 THR B CA 1
ATOM 3810 C C . THR B 1 235 ? -3.732 -0.378 4.605 1 98.19 235 THR B C 1
ATOM 3812 O O . THR B 1 235 ? -4.531 -1.158 4.078 1 98.19 235 THR B O 1
ATOM 3815 N N . VAL B 1 236 ? -3.887 0.91 4.566 1 97.69 236 VAL B N 1
ATOM 3816 C CA . VAL B 1 236 ? -4.98 1.508 3.807 1 97.69 236 VAL B CA 1
ATOM 3817 C C . VAL B 1 236 ? -4.434 2.607 2.896 1 97.69 236 VAL B C 1
ATOM 3819 O O . VAL B 1 236 ? -3.42 3.234 3.209 1 97.69 236 VAL B O 1
ATOM 3822 N N . PRO B 1 237 ? -5.105 2.818 1.755 1 95 237 PRO B N 1
ATOM 3823 C CA . PRO B 1 237 ? -4.637 3.852 0.828 1 95 237 PRO B CA 1
ATOM 3824 C C . PRO B 1 237 ? -4.543 5.23 1.479 1 95 237 PRO B C 1
ATOM 3826 O O . PRO B 1 237 ? -5.516 5.707 2.064 1 95 237 PRO B O 1
ATOM 3829 N N . GLY B 1 238 ? -3.285 5.766 1.402 1 94.56 238 GLY B N 1
ATOM 3830 C CA . GLY B 1 238 ? -3.078 7.102 1.939 1 94.56 238 GLY B CA 1
ATOM 3831 C C . GLY B 1 238 ? -2.744 7.105 3.42 1 94.56 238 GLY B C 1
ATOM 3832 O O . GLY B 1 238 ? -2.48 8.164 4 1 94.56 238 GLY B O 1
ATOM 3833 N N . GLY B 1 239 ? -2.75 5.941 4.066 1 96.25 239 GLY B N 1
ATOM 3834 C CA . GLY B 1 239 ? -2.469 5.863 5.492 1 96.25 239 GLY B CA 1
ATOM 3835 C C . GLY B 1 239 ? -0.989 5.953 5.812 1 96.25 239 GLY B C 1
ATOM 3836 O O . GLY B 1 239 ? -0.162 5.34 5.133 1 96.25 239 GLY B O 1
ATOM 3837 N N . LEU B 1 240 ? -0.646 6.68 6.84 1 96.44 240 LEU B N 1
ATOM 3838 C CA . LEU B 1 240 ? 0.729 6.797 7.312 1 96.44 240 LEU B CA 1
ATOM 3839 C C . LEU B 1 240 ? 1.105 5.609 8.188 1 96.44 240 LEU B C 1
ATOM 3841 O O . LEU B 1 240 ? 2.289 5.332 8.391 1 96.44 240 LEU B O 1
ATOM 3845 N N . VAL B 1 241 ? 0.125 5.094 8.805 1 97.31 241 VAL B N 1
ATOM 3846 C CA . VAL B 1 241 ? 0.232 3.959 9.711 1 97.31 241 VAL B CA 1
ATOM 3847 C C . VAL B 1 241 ? -0.863 2.941 9.406 1 97.31 241 VAL B C 1
ATOM 3849 O O . VAL B 1 241 ? -1.705 3.172 8.531 1 97.31 241 VAL B O 1
ATOM 3852 N N . VAL B 1 242 ? -0.816 1.904 10.094 1 98.25 242 VAL B N 1
ATOM 3853 C CA . VAL B 1 242 ? -1.797 0.854 9.844 1 98.25 242 VAL B CA 1
ATOM 3854 C C . VAL B 1 242 ? -3.111 1.198 10.539 1 98.25 242 VAL B C 1
ATOM 3856 O O . VAL B 1 242 ? -3.123 1.935 11.531 1 98.25 242 VAL B O 1
ATOM 3859 N N . LEU B 1 243 ? -4.18 0.765 9.914 1 98.75 243 LEU B N 1
ATOM 3860 C CA . LEU B 1 243 ? -5.492 0.708 10.539 1 98.75 243 LEU B CA 1
ATOM 3861 C C . LEU B 1 243 ? -5.617 -0.521 11.43 1 98.75 243 LEU B C 1
ATOM 3863 O O . LEU B 1 243 ? -5.32 -1.639 11 1 98.75 243 LEU B O 1
ATOM 3867 N N . GLN B 1 244 ? -5.996 -0.32 12.656 1 98.81 244 GLN B N 1
ATOM 3868 C CA . GLN B 1 244 ? -6.23 -1.445 13.555 1 98.81 244 GLN B CA 1
ATOM 3869 C C . GLN B 1 244 ? -7.703 -1.85 13.555 1 98.81 244 GLN B C 1
ATOM 3871 O O . GLN B 1 244 ? -8.555 -1.095 14.023 1 98.81 244 GLN B O 1
ATOM 3876 N N . VAL B 1 245 ? -7.977 -3.029 13.078 1 98.88 245 VAL B N 1
ATOM 3877 C CA . VAL B 1 245 ? -9.344 -3.518 12.977 1 98.88 245 VAL B CA 1
ATOM 3878 C C . VAL B 1 245 ? -9.633 -4.496 14.117 1 98.88 245 VAL B C 1
ATOM 3880 O O . VAL B 1 245 ? -8.844 -5.402 14.375 1 98.88 245 VAL B O 1
ATOM 3883 N N . ASP B 1 246 ? -10.672 -4.309 14.805 1 98.81 246 ASP B N 1
ATOM 3884 C CA . ASP B 1 246 ? -11.172 -5.211 15.836 1 98.81 246 ASP B CA 1
ATOM 3885 C C . ASP B 1 246 ? -12.594 -5.672 15.523 1 98.81 246 ASP B C 1
ATOM 3887 O O . ASP B 1 246 ? -13.555 -4.957 15.805 1 98.81 246 ASP B O 1
ATOM 3891 N N . LEU B 1 247 ? -12.727 -6.879 15.055 1 98.12 247 LEU B N 1
ATOM 3892 C CA . LEU B 1 247 ? -14.039 -7.367 14.633 1 98.12 247 LEU B CA 1
ATOM 3893 C C . LEU B 1 247 ? -14.883 -7.75 15.836 1 98.12 247 LEU B C 1
ATOM 3895 O O . LEU B 1 247 ? -16.109 -7.824 15.742 1 98.12 247 LEU B O 1
ATOM 3899 N N . GLU B 1 248 ? -14.273 -8.062 16.906 1 98.31 248 GLU B N 1
ATOM 3900 C CA . GLU B 1 248 ? -15.031 -8.375 18.109 1 98.31 248 GLU B CA 1
ATOM 3901 C C . GLU B 1 248 ? -15.883 -7.184 18.547 1 98.31 248 GLU B C 1
ATOM 3903 O O . GLU B 1 248 ? -17.062 -7.34 18.859 1 98.31 248 GLU B O 1
ATOM 3908 N N . THR B 1 249 ? -15.312 -5.992 18.531 1 98.38 249 THR B N 1
ATOM 3909 C CA . THR B 1 249 ? -16.031 -4.785 18.906 1 98.38 249 THR B CA 1
ATOM 3910 C C . THR B 1 249 ? -16.719 -4.168 17.688 1 98.38 249 THR B C 1
ATOM 3912 O O . THR B 1 249 ? -17.609 -3.312 17.828 1 98.38 249 THR B O 1
ATOM 3915 N N . GLY B 1 250 ? -16.25 -4.562 16.469 1 98.56 250 GLY B N 1
ATOM 3916 C CA . GLY B 1 250 ? -16.781 -3.988 15.242 1 98.56 250 GLY B CA 1
ATOM 3917 C C . GLY B 1 250 ? -16.219 -2.611 14.93 1 98.56 250 GLY B C 1
ATOM 3918 O O . GLY B 1 250 ? -16.781 -1.874 14.125 1 98.56 250 GLY B O 1
ATOM 3919 N N . ILE B 1 251 ? -15.102 -2.217 15.617 1 98.81 251 ILE B N 1
ATOM 3920 C CA . ILE B 1 251 ? -14.523 -0.886 15.477 1 98.81 251 ILE B CA 1
ATOM 3921 C C . ILE B 1 251 ? -13.109 -0.996 14.914 1 98.81 251 ILE B C 1
ATOM 3923 O O . ILE B 1 251 ? -12.359 -1.906 15.266 1 98.81 251 ILE B O 1
ATOM 3927 N N . ALA B 1 252 ? -12.82 -0.133 13.992 1 98.88 252 ALA B N 1
ATOM 3928 C CA . ALA B 1 252 ? -11.445 0.046 13.539 1 98.88 252 ALA B CA 1
ATOM 3929 C C . ALA B 1 252 ? -10.914 1.425 13.922 1 98.88 252 ALA B C 1
ATOM 3931 O O . ALA B 1 252 ? -11.648 2.414 13.875 1 98.88 252 ALA B O 1
ATOM 3932 N N . THR B 1 253 ? -9.68 1.48 14.32 1 98.81 253 THR B N 1
ATOM 3933 C CA . THR B 1 253 ? -9.086 2.713 14.82 1 98.81 253 THR B CA 1
ATOM 3934 C C . THR B 1 253 ? -7.801 3.043 14.062 1 98.81 253 THR B C 1
ATOM 3936 O O . THR B 1 253 ? -6.953 2.172 13.867 1 98.81 253 THR B O 1
ATOM 3939 N N . TYR B 1 254 ? -7.707 4.211 13.625 1 98.31 254 TYR B N 1
ATOM 3940 C CA . TYR B 1 254 ? -6.57 4.773 12.906 1 98.31 254 TYR B CA 1
ATOM 3941 C C . TYR B 1 254 ? -5.988 5.965 13.656 1 98.31 254 TYR B C 1
ATOM 3943 O O . TYR B 1 254 ? -6.715 6.895 14.016 1 98.31 254 TYR B O 1
ATOM 3951 N N . ARG B 1 255 ? -4.641 5.949 13.922 1 97.25 255 ARG B N 1
ATOM 3952 C CA . ARG B 1 255 ? -3.967 7.008 14.672 1 97.25 255 ARG B CA 1
ATOM 3953 C C . ARG B 1 255 ? -2.799 7.582 13.867 1 97.25 255 ARG B C 1
ATOM 3955 O O . ARG B 1 255 ? -1.657 7.145 14.031 1 97.25 255 ARG B O 1
ATOM 3962 N N . ASP B 1 256 ? -3.146 8.516 13.109 1 94 256 ASP B N 1
ATOM 3963 C CA . ASP B 1 256 ? -2.176 9.164 12.242 1 94 256 ASP B CA 1
ATOM 3964 C C . ASP B 1 256 ? -1.209 10.031 13.047 1 94 256 ASP B C 1
ATOM 3966 O O . ASP B 1 256 ? -1.63 10.789 13.922 1 94 256 ASP B O 1
ATOM 3970 N N . GLY B 1 257 ? 0.119 9.898 12.75 1 92.12 257 GLY B N 1
ATOM 3971 C CA . GLY B 1 257 ? 1.118 10.719 13.406 1 92.12 257 GLY B CA 1
ATOM 3972 C C . GLY B 1 257 ? 1.619 11.859 12.539 1 92.12 257 GLY B C 1
ATOM 3973 O O . GLY B 1 257 ? 1.492 11.82 11.312 1 92.12 257 GLY B O 1
ATOM 3974 N N . THR B 1 258 ? 2.082 12.875 13.234 1 92.44 258 THR B N 1
ATOM 3975 C CA . THR B 1 258 ? 2.682 14.016 12.547 1 92.44 258 THR B CA 1
ATOM 3976 C C . THR B 1 258 ? 4.039 14.359 13.156 1 92.44 258 THR B C 1
ATOM 3978 O O . THR B 1 258 ? 4.375 13.898 14.242 1 92.44 258 THR B O 1
ATOM 3981 N N . ASN B 1 259 ? 4.793 15.039 12.336 1 93.12 259 ASN B N 1
ATOM 3982 C CA . ASN B 1 259 ? 6.035 15.672 12.773 1 93.12 259 ASN B CA 1
ATOM 3983 C C . ASN B 1 259 ? 5.855 17.172 12.984 1 93.12 259 ASN B C 1
ATOM 3985 O O . ASN B 1 259 ? 5.766 17.938 12.023 1 93.12 259 ASN B O 1
ATOM 3989 N N . VAL B 1 260 ? 5.949 17.5 14.242 1 94.06 260 VAL B N 1
ATOM 3990 C CA . VAL B 1 260 ? 5.699 18.906 14.547 1 94.06 260 VAL B CA 1
ATOM 3991 C C . VAL B 1 260 ? 6.965 19.719 14.297 1 94.06 260 VAL B C 1
ATOM 3993 O O . VAL B 1 260 ? 8.031 19.406 14.828 1 94.06 260 VAL B O 1
ATOM 3996 N N . VAL B 1 261 ? 6.793 20.703 13.445 1 95.62 261 VAL B N 1
ATOM 3997 C CA . VAL B 1 261 ? 7.871 21.656 13.203 1 95.62 261 VAL B CA 1
ATOM 3998 C C . VAL B 1 261 ? 7.414 23.062 13.586 1 95.62 261 VAL B C 1
ATOM 4000 O O . VAL B 1 261 ? 6.219 23.312 13.734 1 95.62 261 VAL B O 1
ATOM 4003 N N . GLY B 1 262 ? 8.367 23.859 13.883 1 93.81 262 GLY B N 1
ATOM 4004 C CA . GLY B 1 262 ? 7.973 25.219 14.234 1 93.81 262 GLY B CA 1
ATOM 4005 C C . GLY B 1 262 ? 9.156 26.156 14.438 1 93.81 262 GLY B C 1
ATOM 4006 O O . GLY B 1 262 ? 10.312 25.734 14.305 1 93.81 262 GLY B O 1
ATOM 4007 N N . GLY B 1 263 ? 8.797 27.422 14.5 1 89 263 GLY B N 1
ATOM 4008 C CA . GLY B 1 263 ? 9.758 28.469 14.805 1 89 263 GLY B CA 1
ATOM 4009 C C . GLY B 1 263 ? 9.125 29.719 15.391 1 89 263 GLY B C 1
ATOM 4010 O O . GLY B 1 263 ? 7.902 29.891 15.32 1 89 263 GLY B O 1
ATOM 4011 N N . ARG B 1 264 ? 10.016 30.516 15.977 1 86 264 ARG B N 1
ATOM 4012 C CA . ARG B 1 264 ? 9.57 31.781 16.562 1 86 264 ARG B CA 1
ATOM 4013 C C . ARG B 1 264 ? 9.289 32.812 15.477 1 86 264 ARG B C 1
ATOM 4015 O O . ARG B 1 264 ? 9.859 32.75 14.383 1 86 264 ARG B O 1
ATOM 4022 N N . THR B 1 265 ? 8.289 33.531 15.711 1 83.5 265 THR B N 1
ATOM 4023 C CA . THR B 1 265 ? 7.996 34.594 14.789 1 83.5 265 THR B CA 1
ATOM 4024 C C . THR B 1 265 ? 8.797 35.844 15.156 1 83.5 265 THR B C 1
ATOM 4026 O O . THR B 1 265 ? 9.18 36.031 16.312 1 83.5 265 THR B O 1
#

Sequence (530 aa):
MTTRRPGVNSDFGWPVFLYKGPGGLNFFDVIFGHPEYQTLVVGHVEAAAGEQANGANGDPGAHGHAREFLAAVGYAAPCHWDGKTVEDLPPGWDHVILTAKRSLTDPGSVPPFTAMSALAVEVKAEHQGCGLSKLVLGNMKQIAERLGANGLLAPIRPTIKPQYPLVDMEDYIAWRLPDSKHPGREMVFDPWLRTHIRLGARVLKVARASCTVAAPVAEWEAWTGLRFLSSGPYTVPGGLVVLQVDLETGIATYRDGTNVVGGRTMTTRRPGVNSDFGWPVFLYKGPGGLNFFDVIFGHPEYQTLVVGHVEAAAGEQANGANGDPGAHGHAREFLAAVGYAAPCHWDGKTVEDLPPGWDHVILTAKRSLTDPGSVPPFTAMSALAVEVKAEHQGCGLSKLVLGNMKQIAERLGANGLLAPIRPTIKPQYPLVDMEDYIAWRLPDSKHPGREMVFDPWLRTHIRLGARVLKVARASCTVAAPVAEWEAWTGLRFLSSGPYTVPGGLVVLQVDLETGIATYRDGTNVVGGRT

Organism: Gonium pectorale (NCBI:txid33097)

Nearest PDB structures (foldseek):
  1tiq-assembly2_B  TM=7.278E-01  e=3.234E-03  Bacillus subtilis
  4xnh-assembly1_C  TM=6.688E-01  e=1.767E-02  Saccharomyces cerevisiae
  5kf1-assembly1_B  TM=4.571E-01  e=1.182E-03  Clostridium acetobutylicum ATCC 824
  5kga-assembly1_B  TM=4.985E-01  e=4.160E-03  Clostridium acetobutylicum ATCC 824
  5kf2-assembly1_A  TM=5.058E-01  e=9.422E-03  Clostridium acetobutylicum ATCC 824

Solvent-accessible surface area (backbone atoms only — not comparable to full-atom values): 29390 Å² total; per-residue (Å²): 129,85,76,76,70,87,78,69,72,67,76,73,77,62,49,65,60,60,46,68,15,72,23,33,65,41,42,63,61,33,46,67,70,38,55,85,51,49,45,78,39,71,43,75,41,72,41,59,79,74,70,55,68,74,66,79,74,76,63,75,75,70,56,59,66,53,50,73,42,81,43,32,40,26,43,27,43,55,28,50,32,78,42,77,55,70,87,48,48,69,72,27,56,25,51,40,40,48,49,41,42,45,35,76,80,37,52,86,79,40,79,72,66,34,17,30,30,48,71,49,75,45,63,39,78,92,51,55,93,69,56,54,68,57,51,43,53,52,50,48,49,49,48,29,45,74,71,63,21,38,10,44,33,31,61,39,67,58,75,60,38,40,66,40,34,72,49,51,65,75,62,53,69,65,29,66,36,77,27,88,88,41,84,97,39,70,33,52,60,43,65,60,57,38,54,43,41,75,73,63,34,38,82,69,48,77,24,65,61,12,42,51,32,74,44,46,46,68,57,50,26,67,67,66,73,49,84,82,84,63,60,44,60,35,69,48,86,73,26,50,34,49,34,39,34,35,65,90,82,40,39,25,42,34,52,36,54,24,45,28,27,33,38,64,90,127,84,77,75,70,86,79,69,73,69,75,73,78,62,50,67,60,60,46,66,15,71,23,33,67,40,42,63,60,32,45,68,71,36,55,86,51,49,43,78,39,71,44,73,42,72,42,60,79,72,71,54,69,75,64,79,74,77,65,75,77,70,57,60,65,53,50,73,41,80,43,33,39,28,40,28,43,56,30,50,32,78,43,76,55,71,88,49,48,68,72,26,55,26,53,41,41,47,47,41,42,45,35,75,80,38,52,84,79,40,78,71,67,34,17,31,31,48,71,48,75,46,62,38,78,92,53,55,93,69,56,54,68,58,52,44,53,51,49,49,49,51,46,29,45,75,71,64,21,36,11,42,34,31,61,40,66,57,73,60,36,41,68,40,34,71,48,51,64,74,60,53,70,65,27,66,37,76,28,87,89,43,83,95,40,70,33,52,60,43,64,58,58,37,54,44,42,75,73,63,35,38,83,68,47,77,24,63,62,12,42,52,32,72,44,47,45,70,55,51,28,68,65,66,74,49,84,82,85,63,61,43,62,36,69,49,86,74,26,50,33,48,33,39,34,35,63,89,82,40,38,25,43,32,50,35,52,21,45,29,29,31,39,63,89

Radius of gyration: 30.21 Å; Cα contacts (8 Å, |Δi|>4): 1033; chains: 2; bounding box: 57×90×88 Å

Foldseek 3Di:
DPPPPPPCPVVLVAQPLLLQFLLNVQVVVLCVLCVLLKDWDKDWDQPDPPPPPPPPDPPVPPRRPTDIDTFKMWGKGFDDDQQDALVRDDLALSRRRVLSNCCSVPVPVHDDGQFMETNDMGGDPVCPPVCVSVVRVVVSQVSRVVVNHQKYKYFDDQQCLLVVQPDDPVRQQPDWDQDPVDGPDIDRDGVVVRSCVVSPKDFRDKNFQNGKGKDFQVVVCVSQVDDDDDFAWDRGVNANYTWGADVVVRMIMHGGMTTMIMHGD/DPPPPPPCPCVLVAQPLLLQFLLNVQVVVLCVLCVLLKDWDKDWDQPDPPPPPPPPPPPVPPRRPTDIDTFKMWGKGFDDDQQDALVRDDLALSRRRVLSNCCSVPVPVHDDGQFMETNDMGGDPVCPPVCVSVVRVVVSQVSRVVVNHQKYKYFDDQQCLLVVQPDDPVRQQPDWDQDPVDGPDIDGDGVVVRSCVVSPKDFRDKNFQNGKGKDFQVVVCVSQVDHDDDFAWDRGVNANYTWGADVVVRMIMHGGMTTMIMHGD

Secondary structure (DSSP, 8-state):
-----SS-----S--GGGGSSHHHHHHHHHHHH-GGG-EEEEEEE---TT-----SS--TT-----EEEEEEEEEEEEE---SS-GGGS-S-HHHHHHHHHHHHH-GGGS----EEEEEEEEE-GGGTTSSHHHHHHHHHHHHHHHTT-SEEEEEE--SSGGG-TTS-HHHHHH-EEE-SSSTT-EEES-HHHHHHHHTT-EEEEEEEEEEEEEEEHHHHHHHHS----SSEEE--TT-SS-EEEETTTTEEEEEEEEEEEEEE-/-----SS-----S--GGGGSSHHHHHHHHHHHH-GGG-EEEEEEEPPPTT-----SS--TT-----EEEEEEEEEEEEE---SS-GGGS-S-HHHHHHHHHHHHH-GGGS----EEEEEEEEE-GGGTTSSHHHHHHHHHHHHHHHTT-SEEEEEE--SSGGG-TTS-HHHHHH-EEE-SSSTT-EEES-HHHHHHHHTT-EEEEEEEEEEEEEEEHHHHHHHHS----SSEEE--TT-SS-EEEETTTTEEEEEEEEEEEEEE-

pLDDT: mean 87.99, std 18.15, range [18.28, 98.88]